Protein 3U9I (pdb70)

B-factor: mean 49.57, std 14.73, range [23.33, 104.77]

InterPro domains:
  IPR013341 Mandelate racemase, N-terminal domain [PF02746] (11-127)
  IPR013342 Mandelate racemase, C-terminal domain [PF13378] (147-367)
  IPR013342 Mandelate racemase, C-terminal domain [SM00922] (144-250)
  IPR029017 Enolase-like, N-terminal [G3DSA:3.30.390.10] (2-119)
  IPR029017 Enolase-like, N-terminal [SSF54826] (6-128)
  IPR034603 Dipeptide epimerase [cd03319] (9-337)
  IPR036849 Enolase-like, C-terminal domain superfamily [G3DSA:3.20.20.120] (120-370)
  IPR036849 Enolase-like, C-terminal domain superfamily [SSF51604] (117-367)

Foldseek 3Di:
DDQQAWADWDKDWDWFDFLPIFTKIWIWTAGNVGFIFIFIQGDDCVQVNQDSVLLVVLRVLLCVPRHGDGLVPLPVSLVPSVVRPSHDQLNSAGVSQRSLQRVFQVVLHALLVVLAQLDFKDFAEEEQAAVSQLVVLQVLVVLVHQEYEYEAAPVVRLVRVLNRVVSSCVNVVRGAYEYALPQHDFLVGVVVSVVVNCVSPDDHQEYENNHHLPPLVSLLVNVVVVRHFYEYESVDQFLVSLLVSLVSVSGQEYEDECSRHHDVRRVSSVVNCVVSNRAYEYEYDLDALRSLLSSRSNDSSNDRHPHYHRCNNVSTDDHQKDDAWDDRSRMIGQPPQRTRRNIDGD/DFDQQAWADWDKDWDFFAFLTFTKMKIWIAGPNGFIFIFIFRDDCVQPNDDNVLLVVLSVLLCVPRHRDGLVPLPVSLVVSVPRPSGALRNSAGVSLGSLQRVFQVVLAALLVVLAQQFFKDFAEEEDEDDALVSLLVVLLVLVVLVHQEYEYEAAAQDDVVSLVRSLSNVLSNCVSRVRGQYEYELPQGAALVRLVVSCVSCVVSVHQHQEYENNHHLVPLPSLLVNVVVVRHFYEYESNDQFLVSLLVSLVSVSGQEYEDECSRHHDVGSVSSVVSCVVSVRAYEYEYDQDALRSLLSRVSNCRSNDGHPHYHRCNNVGTPDHQKDAAWDDRSSMIGRVVRRTSRGIDGDDD

Nearest PDB structures (foldseek):
  3u9i-assembly1_A  TM=1.003E+00  e=1.019E-75  Roseiflexus sp. RS-1
  3u9i-assembly1_B  TM=9.938E-01  e=4.188E-67  Roseiflexus sp. RS-1
  3dfy-assembly1_F  TM=9.494E-01  e=1.778E-33  Thermotoga maritima MSB8
  2zad-assembly1_A  TM=9.289E-01  e=1.104E-33  Thermotoga maritima MSB8
  3dfy-assembly2_J  TM=9.490E-01  e=6.997E-33  Thermotoga maritima MSB8

CATH classification: 3.30.390.10 (+1 more: 3.20.20.120)

Solvent-accessible surface area: 25832 Å² total; per-residue (Å²): 147,49,66,4,20,2,159,21,6,58,19,41,94,11,64,1,53,52,156,175,59,9,136,5,1,28,0,4,0,32,0,64,65,42,25,99,0,22,0,2,0,2,14,76,73,92,64,91,45,11,50,46,110,104,0,48,60,2,0,77,46,0,106,99,43,0,48,58,12,21,0,54,37,15,11,84,0,3,95,35,0,64,84,30,112,57,38,7,20,1,0,43,5,0,0,8,5,0,0,2,0,0,6,0,90,95,10,196,6,8,1,6,0,12,3,0,0,20,41,35,48,20,97,2,2,4,21,7,144,88,97,72,2,25,172,30,0,107,54,4,61,87,112,54,5,76,10,0,15,0,74,10,87,88,110,186,69,4,104,89,13,20,44,17,1,26,24,0,67,77,46,7,97,137,18,83,12,0,0,6,0,68,42,40,25,72,5,78,48,0,26,114,2,7,88,40,0,54,102,73,67,11,115,5,27,0,0,2,0,0,4,48,116,135,50,42,123,4,0,84,115,3,10,58,48,172,110,4,49,0,0,0,8,23,4,5,31,30,8,72,28,0,24,67,0,22,142,71,42,0,3,31,2,0,5,5,35,4,6,34,21,0,1,12,38,4,39,12,10,0,4,12,0,68,27,53,54,26,69,5,0,0,0,15,23,43,2,1,25,0,8,0,0,2,1,0,0,0,0,0,0,14,13,67,24,147,8,10,14,0,5,28,22,43,84,27,67,79,64,36,3,66,48,3,6,44,53,125,27,2,44,0,38,0,85,119,6,139,16,0,0,20,0,31,52,201,248,119,42,60,3,33,1,156,25,0,65,26,49,88,17,63,1,50,79,206,94,9,144,3,0,27,0,20,1,51,2,57,66,43,37,127,0,24,0,2,0,0,11,81,70,96,43,80,44,18,43,34,115,85,0,54,56,0,0,80,41,0,90,90,32,0,63,58,12,22,0,54,42,15,9,100,0,1,97,30,0,64,88,34,136,38,30,18,19,0,0,42,4,0,0,8,4,0,2,3,1,0,6,1,97,90,10,136,4,4,1,4,0,11,4,0,0,22,39,30,55,21,83,2,1,2,26,5,99,68,39,54,52,86,41,2,21,151,34,0,111,51,9,73,90,111,43,7,80,8,1,13,0,61,5,31,81,74,84,72,105,64,62,3,94,74,7,20,39,0,0,25,19,0,65,79,39,4,99,133,21,83,12,0,0,10,0,62,30,1,10,66,18,90,39,0,47,41,0,8,64,30,0,33,127,95,58,5,112,6,30,0,2,1,0,0,0,43,118,130,46,44,98,3,0,21,151,8,9,75,56,176,107,8,52,4,0,0,8,25,6,2,40,23,7,72,23,0,23,69,0,24,144,78,65,0,4,22,1,0,2,2,17,5,4,26,4,0,0,8,40,0,39,12,4,0,2,12,0,69,26,56,51,24,74,3,0,0,1,15,12,34,3,1,28,0,8,1,0,0,2,0,0,0,1,1,0,14,15,65,24,120,4,7,12,0,5,24,26,43,83,27,62,80,62,28,4,63,48,17,6,40,51,116,33,2,43,0,26,1,76,143,5,109,11,0,0,22,1,34,52,123,96,186

Secondary structure (DSSP, 8-state):
--TTBEEEEEEEEEEEEB--EEEEEEEEEEETTS-EEEEEE---HHHHS--HHHHHHHHHHTHHHHTTSBGGGHHHHHHHGGGSTT--HHHHHHHHHHHHHHHHHHTT-BHHHHTT-S-SEEE--EEE--HHHHHHHHHHHTTT--EEEEE---HHHHHHHHHHHHHHHHHSTTSEEEEE--S---HHHHHHHHHTTTTTT---SEEE--S-TT-TTHHHHHHHT-SS-EEESTT--SHHHHHHHHHTT--SEEEE-HHHH-HHHHHHHHHHHHHHT-EEEE--SS--HHHHHHHHHHHHHH--EEEE---GGGSBS---EEES-EEETTEEE-TT--SBT-EEE-/---TTBEEEEEEEEEEE-B--EEEEEEEEEETTS-EEEEEE---HHHHS--HHHHHHHHHHHHHHHTTSBGGGHHHHHHHGGGSTT--HHHHHHHHHHHHHHHHHHHT-BHHHHTT-S-SEEE--EEE-S--HHHHHHHHHHHHHHT--EEEEE------SHHHHHHHHHHHHHHHH-TT-EEEEE--S---HHHHHHHHHHHHHTT---SEEE--S-TT-HHHHHHHHHS-SS-EEESTT--SHHHHHHHHHTT--SEEEE-HHHH-HHHHHHHHHHHHHHT-EEEE--SS--HHHHHHHHHHHHHH--EEEE---GGGTBS---EES--EEETTEEE-TT--SBT--EE---

Sequence (700 aa):
TAPTTIRALTVAPLDIPLHEVARNLLVAVELTDGTRGYGEAAPFPAFNGETQDMAHAAILAARSLVEGADVREWRRIALALPALPGMTGSARCAIETAILDALTRRARLPLWAFFGGAATSLETDVTITVTAAARAAQAIVARGVTTIKIKIGTIRTMEHDLARIVAIRDVAPTARLILDGNCGYTAPDALRLLDMLGVHGIVPALFEQPVAKDDEEGLRRLTATRRVPVAADESVASATDAARLARNAAVDVLNIKLMKCGIVEALDIAAIARTAGLHLMIGGMVESLLAMTVSACFAAGQGGFRFVDLDTPLFLAENPFDGGMTYHGGTIDLTLIEAGHGVTPRMTAPTTIRRALTVAPLDIPLHVARNLLVAVELTDGTRGYGEAAPFPAFNGETQDMAHAAILAARSLVEGADVREWRRIALALPALPGMTGSARCAIETAILDALTRRARLPLWAFFGGAATSLETDVTITTGSVTAAARAAQAIVARGVTTIKIKIGAGTTIRTMEHDLARIVAIRDVAPTARLILDGNCGYTAPDALRLLDMLGVHGIVPALFEQPVAKDDEEGLRRLTATRRVPVAADESVASATDAARLARNAAVDVLNIKLMKCGIVEALDIAAIARTAGLHLMIGGMVESLLAMTVSACFAAGQGGFRFVDLDTPLFLAENPFDGGMTYHGGTIDLTLIEAGHGVTPRSP

Organism: Roseiflexus sp. (strain RS-1) (NCBI:txid357808)

Radius of gyration: 27.0 Å; Cα contacts (8 Å, |Δi|>4): 1720; chains: 2; bounding box: 75×78×58 Å

Structure (mmCIF, N/CA/C/O backbone):
data_3U9I
#
_entry.id   3U9I
#
_cell.length_a   209.888
_cell.length_b   209.888
_cell.length_c   116.601
_cell.angle_alpha   90.00
_cell.angle_beta   90.00
_cell.angle_gamma   120.00
#
_symmetry.space_group_name_H-M   'H 3 2'
#
loop_
_entity.id
_entity.type
_entity.pdbx_description
1 polymer 'Mandelate racemase/muconate lactonizing enzyme, C-terminal domain protein'
2 non-polymer 'SULFATE ION'
3 water water
#
loop_
_atom_site.group_PDB
_atom_site.id
_atom_site.type_symbol
_atom_site.label_atom_id
_atom_site.label_alt_id
_atom_site.label_comp_id
_atom_site.label_asym_id
_atom_site.label_entity_id
_atom_site.label_seq_id
_atom_site.pdbx_PDB_ins_code
_atom_site.Cartn_x
_atom_site.Cartn_y
_atom_site.Cartn_z
_atom_site.occupancy
_atom_site.B_iso_or_equiv
_atom_site.auth_seq_id
_atom_site.auth_comp_id
_atom_site.auth_asym_id
_atom_site.auth_atom_id
_atom_site.pdbx_PDB_model_num
ATOM 1 N N . THR A 1 24 ? -9.699 1.956 11.016 1.00 60.79 4 THR A N 1
ATOM 2 C CA . THR A 1 24 ? -11.091 1.558 11.207 1.00 61.23 4 THR A CA 1
ATOM 3 C C . THR A 1 24 ? -11.258 0.739 12.491 1.00 56.02 4 THR A C 1
ATOM 4 O O . THR A 1 24 ? -10.786 -0.399 12.578 1.00 53.44 4 THR A O 1
ATOM 8 N N . ALA A 1 25 ? -11.927 1.320 13.483 1.00 50.90 5 ALA A N 1
ATOM 9 C CA . ALA A 1 25 ? -12.151 0.639 14.756 1.00 47.62 5 ALA A CA 1
ATOM 10 C C . ALA A 1 25 ? -12.816 -0.712 14.543 1.00 47.36 5 ALA A C 1
ATOM 11 O O . ALA A 1 25 ? -13.673 -0.851 13.672 1.00 47.24 5 ALA A O 1
ATOM 13 N N . PRO A 1 26 ? -12.431 -1.709 15.355 1.00 45.72 6 PRO A N 1
ATOM 14 C CA . PRO A 1 26 ? -12.917 -3.088 15.239 1.00 45.80 6 PRO A CA 1
ATOM 15 C C . PRO A 1 26 ? -14.429 -3.155 15.377 1.00 45.25 6 PRO A C 1
ATOM 16 O O . PRO A 1 26 ? -15.049 -4.120 14.936 1.00 44.74 6 PRO A O 1
ATOM 20 N N . THR A 1 27 ? -15.004 -2.131 15.997 1.00 43.52 7 THR A N 1
ATOM 21 C CA . THR A 1 27 ? -16.426 -2.102 16.307 1.00 42.47 7 THR A CA 1
ATOM 22 C C . THR A 1 27 ? -17.250 -1.535 15.162 1.00 42.47 7 THR A C 1
ATOM 23 O O . THR A 1 27 ? -18.475 -1.475 15.243 1.00 42.90 7 THR A O 1
ATOM 27 N N . THR A 1 28 ? -16.573 -1.109 14.100 1.00 45.89 8 THR A N 1
ATOM 28 C CA . THR A 1 28 ? -17.249 -0.561 12.929 1.00 44.42 8 THR A CA 1
ATOM 29 C C . THR A 1 28 ? -17.992 -1.647 12.162 1.00 42.25 8 THR A C 1
ATOM 30 O O . THR A 1 28 ? -17.496 -2.767 12.009 1.00 40.87 8 THR A O 1
ATOM 34 N N . ILE A 1 29 ? -19.189 -1.311 11.689 1.00 40.92 9 ILE A N 1
ATOM 35 C CA . ILE A 1 29 ? -19.972 -2.235 10.883 1.00 42.42 9 ILE A CA 1
ATOM 36 C C . ILE A 1 29 ? -19.475 -2.231 9.438 1.00 44.15 9 ILE A C 1
ATOM 37 O O . ILE A 1 29 ? -19.554 -1.217 8.742 1.00 44.79 9 ILE A O 1
ATOM 42 N N . ARG A 1 30 ? -18.953 -3.372 9.001 1.00 44.80 10 ARG A N 1
ATOM 43 C CA . ARG A 1 30 ? -18.445 -3.522 7.646 1.00 46.63 10 ARG A CA 1
ATOM 44 C C . ARG A 1 30 ? -19.578 -3.761 6.653 1.00 44.07 10 ARG A C 1
ATOM 45 O O . ARG A 1 30 ? -19.570 -3.204 5.564 1.00 44.12 10 ARG A O 1
ATOM 53 N N . ALA A 1 31 ? -20.558 -4.574 7.037 1.00 40.56 11 ALA A N 1
ATOM 54 C CA . ALA A 1 31 ? -21.579 -5.008 6.094 1.00 41.49 11 ALA A CA 1
ATOM 55 C C . ALA A 1 31 ? -22.934 -5.327 6.715 1.00 40.09 11 ALA A C 1
ATOM 56 O O . ALA A 1 31 ? -23.027 -6.154 7.620 1.00 40.29 11 ALA A O 1
ATOM 58 N N . LEU A 1 32 ? -23.982 -4.678 6.209 1.00 38.23 12 LEU A N 1
ATOM 59 C CA . LEU A 1 32 ? -25.354 -5.038 6.561 1.00 38.46 12 LEU A CA 1
ATOM 60 C C . LEU A 1 32 ? -25.941 -5.964 5.501 1.00 38.58 12 LEU A C 1
ATOM 61 O O . LEU A 1 32 ? -25.934 -5.642 4.321 1.00 45.95 12 LEU A O 1
ATOM 66 N N . THR A 1 33 ? -26.471 -7.100 5.934 1.00 36.54 13 THR A N 1
ATOM 67 C CA . THR A 1 33 ? -26.840 -8.192 5.040 1.00 35.69 13 THR A CA 1
ATOM 68 C C . THR A 1 33 ? -28.255 -8.698 5.318 1.00 39.95 13 THR A C 1
ATOM 69 O O . THR A 1 33 ? -28.733 -8.635 6.449 1.00 41.52 13 THR A O 1
ATOM 73 N N . VAL A 1 34 ? -28.931 -9.200 4.292 1.00 40.68 14 VAL A N 1
ATOM 74 C CA . VAL A 1 34 ? -30.223 -9.851 4.496 1.00 39.36 14 VAL A CA 1
ATOM 75 C C . VAL A 1 34 ? -30.446 -10.952 3.470 1.00 38.57 14 VAL A C 1
ATOM 76 O O . VAL A 1 34 ? -30.020 -10.837 2.327 1.00 42.25 14 VAL A O 1
ATOM 80 N N . ALA A 1 35 ? -31.099 -12.023 3.902 1.00 39.21 15 ALA A N 1
ATOM 81 C CA . ALA A 1 35 ? -31.346 -13.191 3.069 1.00 43.03 15 ALA A CA 1
ATOM 82 C C . ALA A 1 35 ? -32.730 -13.749 3.372 1.00 45.78 15 ALA A C 1
ATOM 83 O O . ALA A 1 35 ? -33.245 -13.567 4.471 1.00 44.74 15 ALA A O 1
ATOM 85 N N . PRO A 1 36 ? -33.351 -14.421 2.393 1.00 51.79 16 PRO A N 1
ATOM 86 C CA . PRO A 1 36 ? -34.643 -15.042 2.694 1.00 49.97 16 PRO A CA 1
ATOM 87 C C . PRO A 1 36 ? -34.535 -16.003 3.871 1.00 47.99 16 PRO A C 1
ATOM 88 O O . PRO A 1 36 ? -33.522 -16.684 4.029 1.00 47.70 16 PRO A O 1
ATOM 92 N N . LEU A 1 37 ? -35.575 -16.025 4.697 1.00 48.93 17 LEU A N 1
ATOM 93 C CA . LEU A 1 37 ? -35.677 -16.949 5.813 1.00 48.93 17 LEU A CA 1
ATOM 94 C C . LEU A 1 37 ? -37.054 -17.605 5.769 1.00 53.12 17 LEU A C 1
ATOM 95 O O . LEU A 1 37 ? -37.951 -17.257 6.539 1.00 51.38 17 LEU A O 1
ATOM 100 N N . ASP A 1 38 ? -37.220 -18.544 4.844 1.00 56.27 18 ASP A N 1
ATOM 101 C CA . ASP A 1 38 ? -38.509 -19.189 4.632 1.00 58.59 18 ASP A CA 1
ATOM 102 C C . ASP A 1 38 ? -38.606 -20.477 5.429 1.00 62.98 18 ASP A C 1
ATOM 103 O O . ASP A 1 38 ? -37.880 -21.432 5.161 1.00 65.31 18 ASP A O 1
ATOM 108 N N . ILE A 1 39 ? -39.503 -20.499 6.411 1.00 66.95 19 ILE A N 1
ATOM 109 C CA . ILE A 1 39 ? -39.641 -21.657 7.291 1.00 66.51 19 ILE A CA 1
ATOM 110 C C . ILE A 1 39 ? -41.030 -22.282 7.204 1.00 65.40 19 ILE A C 1
ATOM 111 O O . ILE A 1 39 ? -42.032 -21.643 7.524 1.00 65.93 19 ILE A O 1
ATOM 116 N N . PRO A 1 40 ? -41.080 -23.543 6.757 1.00 69.46 20 PRO A N 1
ATOM 117 C CA . PRO A 1 40 ? -42.303 -24.322 6.537 1.00 73.50 20 PRO A CA 1
ATOM 118 C C . PRO A 1 40 ? -43.093 -24.532 7.819 1.00 71.98 20 PRO A C 1
ATOM 119 O O . PRO A 1 40 ? -42.584 -25.144 8.754 1.00 71.28 20 PRO A O 1
ATOM 123 N N . LEU A 1 41 ? -44.325 -24.037 7.853 1.00 74.54 21 LEU A N 1
ATOM 124 C CA . LEU A 1 41 ? -45.184 -24.200 9.021 1.00 77.72 21 LEU A CA 1
ATOM 125 C C . LEU A 1 41 ? -45.620 -25.647 9.219 1.00 84.54 21 LEU A C 1
ATOM 126 O O . LEU A 1 41 ? -46.440 -26.161 8.457 1.00 88.98 21 LEU A O 1
ATOM 131 N N . HIS A 1 42 ? -45.074 -26.297 10.243 1.00 84.93 22 HIS A N 1
ATOM 132 C CA . HIS A 1 42 ? -45.486 -27.652 10.600 1.00 88.52 22 HIS A CA 1
ATOM 133 C C . HIS A 1 42 ? -46.998 -27.811 10.462 1.00 91.78 22 HIS A C 1
ATOM 134 O O . HIS A 1 42 ? -47.746 -27.571 11.411 1.00 90.05 22 HIS A O 1
ATOM 141 N N . GLU A 1 53 ? -48.898 -23.752 5.802 1.00 85.55 33 GLU A N 1
ATOM 142 C CA . GLU A 1 53 ? -48.453 -22.488 5.228 1.00 86.05 33 GLU A CA 1
ATOM 143 C C . GLU A 1 53 ? -46.934 -22.390 5.295 1.00 81.68 33 GLU A C 1
ATOM 144 O O . GLU A 1 53 ? -46.248 -23.389 5.523 1.00 77.23 33 GLU A O 1
ATOM 150 N N . VAL A 1 54 ? -46.413 -21.183 5.097 1.00 78.45 34 VAL A N 1
ATOM 151 C CA . VAL A 1 54 ? -44.979 -20.936 5.217 1.00 72.29 34 VAL A CA 1
ATOM 152 C C . VAL A 1 54 ? -44.716 -19.536 5.762 1.00 68.25 34 VAL A C 1
ATOM 153 O O . VAL A 1 54 ? -45.424 -18.590 5.420 1.00 68.62 34 VAL A O 1
ATOM 157 N N . ALA A 1 55 ? -43.703 -19.410 6.615 1.00 64.58 35 ALA A N 1
ATOM 158 C CA . ALA A 1 55 ? -43.307 -18.111 7.151 1.00 58.55 35 ALA A CA 1
ATOM 159 C C . ALA A 1 55 ? -42.239 -17.478 6.279 1.00 58.44 35 ALA A C 1
ATOM 160 O O . ALA A 1 55 ? -41.124 -17.989 6.186 1.00 59.31 35 ALA A O 1
ATOM 162 N N . ARG A 1 56 ? -42.576 -16.361 5.645 1.00 56.12 36 ARG A N 1
ATOM 163 C CA . ARG A 1 56 ? -41.631 -15.680 4.770 1.00 55.84 36 ARG A CA 1
ATOM 164 C C . ARG A 1 56 ? -40.856 -14.661 5.578 1.00 48.78 36 ARG A C 1
ATOM 165 O O . ARG A 1 56 ? -41.234 -13.494 5.621 1.00 44.59 36 ARG A O 1
ATOM 173 N N . ASN A 1 57 ? -39.778 -15.096 6.222 1.00 49.99 37 ASN A N 1
ATOM 174 C CA . ASN A 1 57 ? -38.993 -14.202 7.066 1.00 48.74 37 ASN A CA 1
ATOM 175 C C . ASN A 1 57 ? -37.662 -13.805 6.438 1.00 46.64 37 ASN A C 1
ATOM 176 O O . ASN A 1 57 ? -37.333 -14.240 5.342 1.00 47.49 37 ASN A O 1
ATOM 181 N N . LEU A 1 58 ? -36.906 -12.972 7.142 1.00 46.70 38 LEU A N 1
ATOM 182 C CA . LEU A 1 58 ? -35.632 -12.481 6.638 1.00 44.02 38 LEU A CA 1
ATOM 183 C C . LEU A 1 58 ? -34.560 -12.663 7.693 1.00 41.48 38 LEU A C 1
ATOM 184 O O . LEU A 1 58 ? -34.761 -12.303 8.845 1.00 45.66 38 LEU A O 1
ATOM 189 N N . LEU A 1 59 ? -33.422 -13.220 7.303 1.00 39.88 39 LEU A N 1
ATOM 190 C CA . LEU A 1 59 ? -32.288 -13.305 8.207 1.00 39.03 39 LEU A CA 1
ATOM 191 C C . LEU A 1 59 ? -31.356 -12.135 7.949 1.00 37.17 39 LEU A C 1
ATOM 192 O O . LEU A 1 59 ? -30.666 -12.101 6.938 1.00 39.66 39 LEU A O 1
ATOM 197 N N . VAL A 1 60 ? -31.350 -11.171 8.863 1.00 36.19 40 VAL A N 1
ATOM 198 C CA . VAL A 1 60 ? -30.445 -10.029 8.789 1.00 35.57 40 VAL A CA 1
ATOM 199 C C . VAL A 1 60 ? -29.130 -10.357 9.485 1.00 36.88 40 VAL A C 1
ATOM 200 O O . VAL A 1 60 ? -29.099 -11.168 10.405 1.00 40.45 40 VAL A O 1
ATOM 204 N N . ALA A 1 61 ? -28.044 -9.733 9.043 1.00 34.40 41 ALA A N 1
ATOM 205 C CA . ALA A 1 61 ? -26.738 -9.984 9.633 1.00 35.70 41 ALA A CA 1
ATOM 206 C C . ALA A 1 61 ? -25.848 -8.767 9.505 1.00 37.76 41 ALA A C 1
ATOM 207 O O . ALA A 1 61 ? -25.745 -8.188 8.431 1.00 39.94 41 ALA A O 1
ATOM 209 N N . VAL A 1 62 ? -25.213 -8.372 10.603 1.00 36.06 42 VAL A N 1
ATOM 210 C CA . VAL A 1 62 ? -24.200 -7.335 10.539 1.00 39.35 42 VAL A CA 1
ATOM 211 C C . VAL A 1 62 ? -22.860 -8.015 10.717 1.00 44.16 42 VAL A C 1
ATOM 212 O O . VAL A 1 62 ? -22.753 -9.002 11.448 1.00 44.53 42 VAL A O 1
ATOM 216 N N . GLU A 1 63 ? -21.849 -7.507 10.020 1.00 43.57 43 GLU A N 1
ATOM 217 C CA . GLU A 1 63 ? -20.488 -7.978 10.208 1.00 43.48 43 GLU A CA 1
ATOM 218 C C . GLU A 1 63 ? -19.606 -6.796 10.561 1.00 43.26 43 GLU A C 1
ATOM 219 O O . GLU A 1 63 ? -19.626 -5.775 9.887 1.00 43.86 43 GLU A O 1
ATOM 225 N N . LEU A 1 64 ? -18.848 -6.931 11.639 1.00 46.71 44 LEU A N 1
ATOM 226 C CA . LEU A 1 64 ? -17.976 -5.865 12.099 1.00 43.86 44 LEU A CA 1
ATOM 227 C C . LEU A 1 64 ? -16.618 -6.012 11.440 1.00 46.30 44 LEU A C 1
ATOM 228 O O . LEU A 1 64 ? -16.241 -7.106 11.017 1.00 47.66 44 LEU A O 1
ATOM 233 N N . THR A 1 65 ? -15.885 -4.908 11.361 1.00 44.70 45 THR A N 1
ATOM 234 C CA . THR A 1 65 ? -14.509 -4.930 10.883 1.00 43.08 45 THR A CA 1
ATOM 235 C C . THR A 1 65 ? -13.711 -6.093 11.487 1.00 45.50 45 THR A C 1
ATOM 236 O O . THR A 1 65 ? -13.054 -6.851 10.774 1.00 46.62 45 THR A O 1
ATOM 240 N N . ASP A 1 66 ? -13.779 -6.240 12.805 1.00 45.39 46 ASP A N 1
ATOM 241 C CA . ASP A 1 66 ? -12.972 -7.247 13.486 1.00 46.61 46 ASP A CA 1
ATOM 242 C C . ASP A 1 66 ? -13.415 -8.694 13.229 1.00 45.21 46 ASP A C 1
ATOM 243 O O . ASP A 1 66 ? -12.802 -9.636 13.735 1.00 43.88 46 ASP A O 1
ATOM 248 N N . GLY A 1 67 ? -14.472 -8.867 12.441 1.00 42.56 47 GLY A N 1
ATOM 249 C CA . GLY A 1 67 ? -14.922 -10.195 12.065 1.00 42.02 47 GLY A CA 1
ATOM 250 C C . GLY A 1 67 ? -16.195 -10.644 12.750 1.00 43.89 47 GLY A C 1
ATOM 251 O O . GLY A 1 67 ? -16.835 -11.600 12.323 1.00 45.26 47 GLY A O 1
ATOM 252 N N . THR A 1 68 ? -16.564 -9.950 13.819 1.00 44.22 48 THR A N 1
ATOM 253 C CA . THR A 1 68 ? -17.745 -10.309 14.599 1.00 43.85 48 THR A CA 1
ATOM 254 C C . THR A 1 68 ? -19.018 -10.245 13.768 1.00 42.71 48 THR A C 1
ATOM 255 O O . THR A 1 68 ? -19.265 -9.266 13.073 1.00 42.06 48 THR A O 1
ATOM 259 N N . ARG A 1 69 ? -19.834 -11.287 13.860 1.00 43.22 49 ARG A N 1
ATOM 260 C CA . ARG A 1 69 ? -21.113 -11.319 13.168 1.00 42.29 49 ARG A CA 1
ATOM 261 C C . ARG A 1 69 ? -22.273 -11.367 14.155 1.00 43.52 49 ARG A C 1
ATOM 262 O O . ARG A 1 69 ? -22.242 -12.127 15.122 1.00 44.85 49 ARG A O 1
ATOM 270 N N . GLY A 1 70 ? -23.294 -10.552 13.905 1.00 41.99 50 GLY A N 1
ATOM 271 C CA . GLY A 1 70 ? -24.514 -10.580 14.693 1.00 40.63 50 GLY A CA 1
ATOM 272 C C . GLY A 1 70 ? -25.724 -10.838 13.812 1.00 40.61 50 GLY A C 1
ATOM 273 O O . GLY A 1 70 ? -25.730 -10.478 12.643 1.00 40.01 50 GLY A O 1
ATOM 274 N N . TYR A 1 71 ? -26.760 -11.452 14.368 1.00 42.36 51 TYR A N 1
ATOM 275 C CA . TYR A 1 71 ? -27.924 -11.792 13.566 1.00 39.58 51 TYR A CA 1
ATOM 276 C C . TYR A 1 71 ? -29.223 -11.224 14.111 1.00 40.33 51 TYR A C 1
ATOM 277 O O . TYR A 1 71 ? -29.379 -11.033 15.314 1.00 41.02 51 TYR A O 1
ATOM 286 N N . GLY A 1 72 ? -30.151 -10.954 13.199 1.00 40.70 52 GLY A N 1
ATOM 287 C CA . GLY A 1 72 ? -31.476 -10.476 13.542 1.00 41.12 52 GLY A CA 1
ATOM 288 C C . GLY A 1 72 ? -32.481 -11.114 12.607 1.00 40.97 52 GLY A C 1
ATOM 289 O O . GLY A 1 72 ? -32.109 -11.582 11.537 1.00 39.45 52 GLY A O 1
ATOM 290 N N . GLU A 1 73 ? -33.747 -11.148 13.007 1.00 42.89 53 GLU A N 1
ATOM 291 C CA . GLU A 1 73 ? -34.782 -11.736 12.166 1.00 39.11 53 GLU A CA 1
ATOM 292 C C . GLU A 1 73 ? -35.968 -10.801 11.986 1.00 40.70 53 GLU A C 1
ATOM 293 O O . GLU A 1 73 ? -36.491 -10.254 12.954 1.00 44.18 53 GLU A O 1
ATOM 299 N N . ALA A 1 74 ? -36.374 -10.604 10.737 1.00 42.24 54 ALA A N 1
ATOM 300 C CA . ALA A 1 74 ? -37.582 -9.849 10.428 1.00 44.04 54 ALA A CA 1
ATOM 301 C C . ALA A 1 74 ? -38.688 -10.823 10.053 1.00 43.78 54 ALA A C 1
ATOM 302 O O . ALA A 1 74 ? -38.558 -11.587 9.101 1.00 43.95 54 ALA A O 1
ATOM 304 N N . ALA A 1 75 ? -39.768 -10.811 10.820 1.00 43.29 55 ALA A N 1
ATOM 305 C CA . ALA A 1 75 ? -40.895 -11.683 10.545 1.00 45.77 55 ALA A CA 1
ATOM 306 C C . ALA A 1 75 ? -42.145 -10.839 10.331 1.00 48.25 55 ALA A C 1
ATOM 307 O O . ALA A 1 75 ? -42.978 -10.724 11.229 1.00 47.58 55 ALA A O 1
ATOM 309 N N . PRO A 1 76 ? -42.281 -10.246 9.130 1.00 51.84 56 PRO A N 1
ATOM 310 C CA . PRO A 1 76 ? -43.407 -9.358 8.835 1.00 48.80 56 PRO A CA 1
ATOM 311 C C . PRO A 1 76 ? -44.673 -10.171 8.612 1.00 52.04 56 PRO A C 1
ATOM 312 O O . PRO A 1 76 ? -44.628 -11.260 8.031 1.00 48.27 56 PRO A O 1
ATOM 316 N N . PHE A 1 77 ? -45.795 -9.634 9.071 1.00 54.72 57 PHE A N 1
ATOM 317 C CA . PHE A 1 77 ? -47.070 -10.327 8.992 1.00 57.76 57 PHE A CA 1
ATOM 318 C C . PHE A 1 77 ? -48.039 -9.452 8.203 1.00 57.63 57 PHE A C 1
ATOM 319 O O . PHE A 1 77 ? -48.547 -8.459 8.726 1.00 58.48 57 PHE A O 1
ATOM 327 N N . PRO A 1 78 ? -48.280 -9.806 6.930 1.00 55.91 58 PRO A N 1
ATOM 328 C CA . PRO A 1 78 ? -49.101 -8.967 6.051 1.00 58.37 58 PRO A CA 1
ATOM 329 C C . PRO A 1 78 ? -50.541 -8.949 6.526 1.00 59.86 58 PRO A C 1
ATOM 330 O O . PRO A 1 78 ? -51.202 -7.911 6.473 1.00 61.91 58 PRO A O 1
ATOM 334 N N . ALA A 1 79 ? -51.018 -10.096 6.995 1.00 57.85 59 ALA A N 1
ATOM 335 C CA . ALA A 1 79 ? -52.377 -10.192 7.507 1.00 61.74 59 ALA A CA 1
ATOM 336 C C . ALA A 1 79 ? -52.621 -9.239 8.679 1.00 63.42 59 ALA A C 1
ATOM 337 O O . ALA A 1 79 ? -53.768 -8.960 9.023 1.00 65.35 59 ALA A O 1
ATOM 339 N N . PHE A 1 80 ? -51.544 -8.740 9.285 1.00 61.71 60 PHE A N 1
ATOM 340 C CA . PHE A 1 80 ? -51.660 -7.869 10.453 1.00 62.44 60 PHE A CA 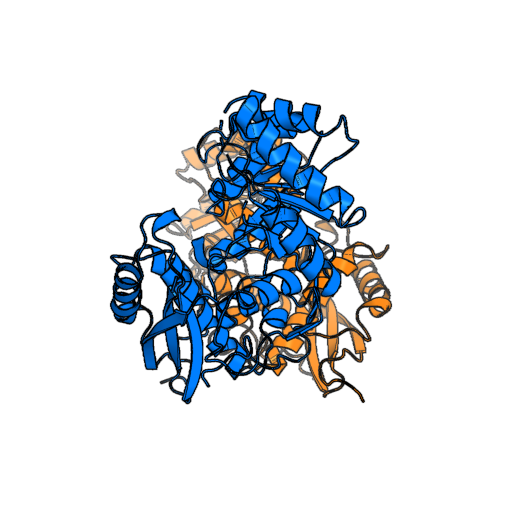1
ATOM 341 C C . PHE A 1 80 ? -51.635 -6.373 10.120 1.00 63.83 60 PHE A C 1
ATOM 342 O O . PHE A 1 80 ? -52.574 -5.641 10.444 1.00 62.86 60 PHE A O 1
ATOM 350 N N . ASN A 1 81 ? -50.557 -5.921 9.487 1.00 61.35 61 ASN A N 1
ATOM 351 C CA . ASN A 1 81 ? -50.408 -4.506 9.157 1.00 61.82 61 ASN A CA 1
ATOM 352 C C . ASN A 1 81 ? -50.084 -4.266 7.687 1.00 60.51 61 ASN A C 1
ATOM 353 O O . ASN A 1 81 ? -49.688 -3.167 7.299 1.00 58.85 61 ASN A O 1
ATOM 358 N N . GLY A 1 82 ? -50.251 -5.303 6.874 1.00 56.48 62 GLY A N 1
ATOM 359 C CA . GLY A 1 82 ? -50.013 -5.190 5.451 1.00 54.91 62 GLY A CA 1
ATOM 360 C C . GLY A 1 82 ? -48.551 -4.986 5.122 1.00 53.39 62 GLY A C 1
ATOM 361 O O . GLY A 1 82 ? -48.211 -4.474 4.058 1.00 58.07 62 GLY A O 1
ATOM 362 N N . GLU A 1 83 ? -47.681 -5.374 6.044 1.00 53.45 63 GLU A N 1
ATOM 363 C CA . GLU A 1 83 ? -46.249 -5.345 5.790 1.00 48.60 63 GLU A CA 1
ATOM 364 C C . GLU A 1 83 ? -45.835 -6.696 5.212 1.00 47.96 63 GLU A C 1
ATOM 365 O O . GLU A 1 83 ? -46.404 -7.727 5.561 1.00 46.81 63 GLU A O 1
ATOM 371 N N . THR A 1 84 ? -44.858 -6.690 4.313 1.00 46.66 64 THR A N 1
ATOM 372 C CA . THR A 1 84 ? -44.532 -7.893 3.555 1.00 46.45 64 THR A CA 1
ATOM 373 C C . THR A 1 84 ? -43.047 -8.240 3.575 1.00 42.90 64 THR A C 1
ATOM 374 O O . THR A 1 84 ? -42.200 -7.372 3.770 1.00 40.68 64 THR A O 1
ATOM 378 N N . GLN A 1 85 ? -42.745 -9.516 3.352 1.00 41.77 65 GLN A N 1
ATOM 379 C CA . GLN A 1 85 ? -41.363 -9.975 3.294 1.00 40.10 65 GLN A CA 1
ATOM 380 C C . GLN A 1 85 ? -40.510 -9.062 2.424 1.00 44.80 65 GLN A C 1
ATOM 381 O O . GLN A 1 85 ? -39.409 -8.674 2.812 1.00 44.42 65 GLN A O 1
ATOM 387 N N . ASP A 1 86 ? -41.031 -8.716 1.249 1.00 45.33 66 ASP A N 1
ATOM 388 C CA . ASP A 1 86 ? -40.287 -7.935 0.269 1.00 40.75 66 ASP A CA 1
ATOM 389 C C . ASP A 1 86 ? -40.178 -6.472 0.677 1.00 41.25 66 ASP A C 1
ATOM 390 O O . ASP A 1 86 ? -39.149 -5.826 0.476 1.00 39.92 66 ASP A O 1
ATOM 395 N N . MET A 1 87 ? -41.258 -5.957 1.243 1.00 40.86 67 MET A N 1
ATOM 396 C CA . MET A 1 87 ? -41.321 -4.583 1.699 1.00 36.97 67 MET A CA 1
ATOM 397 C C . MET A 1 87 ? -40.223 -4.334 2.733 1.00 42.22 67 MET A C 1
ATOM 398 O O . MET A 1 87 ? -39.584 -3.276 2.736 1.00 43.12 67 MET A O 1
ATOM 403 N N . ALA A 1 88 ? -39.998 -5.323 3.599 1.00 39.89 68 ALA A N 1
ATOM 404 C CA . ALA A 1 88 ? -39.023 -5.200 4.679 1.00 40.13 68 ALA A CA 1
ATOM 405 C C . ALA A 1 88 ? -37.615 -5.503 4.197 1.00 41.87 68 ALA A C 1
ATOM 406 O O . ALA A 1 88 ? -36.636 -5.032 4.781 1.00 41.57 68 ALA A O 1
ATOM 408 N N . HIS A 1 89 ? -37.518 -6.299 3.137 1.00 41.66 69 HIS A N 1
ATOM 409 C CA . HIS A 1 89 ? -36.231 -6.614 2.529 1.00 39.74 69 HIS A CA 1
ATOM 410 C C . HIS A 1 89 ? -35.629 -5.326 1.980 1.00 40.22 69 HIS A C 1
ATOM 411 O O . HIS A 1 89 ? -34.436 -5.063 2.120 1.00 39.63 69 HIS A O 1
ATOM 418 N N . ALA A 1 90 ? -36.475 -4.514 1.362 1.00 40.63 70 ALA A N 1
ATOM 419 C CA . ALA A 1 90 ? -36.038 -3.249 0.799 1.00 39.30 70 ALA A CA 1
ATOM 420 C C . ALA A 1 90 ? -35.609 -2.294 1.904 1.00 37.97 70 ALA A C 1
ATOM 421 O O . ALA A 1 90 ? -34.597 -1.607 1.781 1.00 36.77 70 ALA A O 1
ATOM 423 N N . ALA A 1 91 ? -36.388 -2.258 2.981 1.00 39.23 71 ALA A N 1
ATOM 424 C CA . ALA A 1 91 ? -36.088 -1.409 4.135 1.00 37.59 71 ALA A CA 1
ATOM 425 C C . ALA A 1 91 ? -34.684 -1.660 4.672 1.00 35.79 71 ALA A C 1
ATOM 426 O O . ALA A 1 91 ? -33.931 -0.727 4.943 1.00 34.47 71 ALA A O 1
ATOM 428 N N . ILE A 1 92 ? -34.341 -2.932 4.826 1.00 35.37 72 ILE A N 1
ATOM 429 C CA . ILE A 1 92 ? -33.044 -3.315 5.359 1.00 35.89 72 ILE A CA 1
ATOM 430 C C . ILE A 1 92 ? -31.904 -2.873 4.443 1.00 39.03 72 ILE A C 1
ATOM 431 O O . ILE A 1 92 ? -30.940 -2.249 4.896 1.00 38.56 72 ILE A O 1
ATOM 436 N N . LEU A 1 93 ? -32.017 -3.194 3.156 1.00 39.70 73 LEU A N 1
ATOM 437 C CA . LEU A 1 93 ? -31.011 -2.789 2.174 1.00 37.88 73 LEU A CA 1
ATOM 438 C C . LEU A 1 93 ? -30.906 -1.267 2.083 1.00 37.53 73 LEU A C 1
ATOM 439 O O . LEU A 1 93 ? -29.809 -0.713 2.024 1.00 39.29 73 LEU A O 1
ATOM 444 N N . ALA A 1 94 ? -32.051 -0.595 2.079 1.00 35.24 74 ALA A N 1
ATOM 445 C CA . ALA A 1 94 ? -32.080 0.861 2.088 1.00 37.79 74 ALA A CA 1
ATOM 446 C C . ALA A 1 94 ? -31.371 1.427 3.326 1.00 43.91 74 ALA A C 1
ATOM 447 O O . ALA A 1 94 ? -30.886 2.567 3.314 1.00 44.35 74 ALA A O 1
ATOM 449 N N . ALA A 1 95 ? -31.318 0.631 4.394 1.00 38.70 75 ALA A N 1
ATOM 450 C CA . ALA A 1 95 ? -30.708 1.071 5.640 1.00 40.01 75 ALA A CA 1
ATOM 451 C C . ALA A 1 95 ? -29.184 0.944 5.625 1.00 43.88 75 ALA A C 1
ATOM 452 O O . ALA A 1 95 ? -28.513 1.404 6.547 1.00 44.33 75 ALA A O 1
ATOM 454 N N . ARG A 1 96 ? -28.642 0.312 4.586 1.00 41.24 76 ARG A N 1
ATOM 455 C CA . ARG A 1 96 ? -27.198 0.135 4.470 1.00 40.12 76 ARG A CA 1
ATOM 456 C C . ARG A 1 96 ? -26.467 1.467 4.543 1.00 40.07 76 ARG A C 1
ATOM 457 O O . ARG A 1 96 ? -25.366 1.553 5.076 1.00 42.57 76 ARG A O 1
ATOM 465 N N . SER A 1 97 ? -27.093 2.508 4.016 1.00 41.92 77 SER A N 1
ATOM 466 C CA . SER A 1 97 ? -26.479 3.827 3.977 1.00 44.70 77 SER A CA 1
ATOM 467 C C . SER A 1 97 ? -26.140 4.301 5.386 1.00 44.09 77 SER A C 1
ATOM 468 O O . SER A 1 97 ? -25.054 4.825 5.633 1.00 43.25 77 SER A O 1
ATOM 471 N N . LEU A 1 98 ? -27.079 4.101 6.307 1.00 47.93 78 LEU A N 1
ATOM 472 C CA . LEU A 1 98 ? -26.923 4.543 7.690 1.00 45.05 78 LEU A CA 1
ATOM 473 C C . LEU A 1 98 ? -26.117 3.553 8.531 1.00 42.21 78 LEU A C 1
ATOM 474 O O . LEU A 1 98 ? -25.187 3.942 9.236 1.00 44.37 78 LEU A O 1
ATOM 479 N N . VAL A 1 99 ? -26.480 2.276 8.443 1.00 37.78 79 VAL A N 1
ATOM 480 C CA . VAL A 1 99 ? -25.908 1.236 9.290 1.00 34.92 79 VAL A CA 1
ATOM 481 C C . VAL A 1 99 ? -24.464 0.894 8.945 1.00 39.49 79 VAL A C 1
ATOM 482 O O . VAL A 1 99 ? -23.610 0.844 9.825 1.00 39.48 79 VAL A O 1
ATOM 486 N N . GLU A 1 100 ? -24.191 0.642 7.670 1.00 44.90 80 GLU A N 1
ATOM 487 C CA . GLU A 1 100 ? -22.829 0.339 7.239 1.00 41.82 80 GLU A CA 1
ATOM 488 C C . GLU A 1 100 ? -21.915 1.526 7.490 1.00 41.43 80 GLU A C 1
ATOM 489 O O . GLU A 1 100 ? -22.197 2.637 7.045 1.00 44.57 80 GLU A O 1
ATOM 495 N N . GLY A 1 101 ? -20.826 1.295 8.212 1.00 38.82 81 GLY A N 1
ATOM 496 C CA . GLY A 1 101 ? -19.897 2.367 8.529 1.00 45.98 81 GLY A CA 1
ATOM 497 C C . GLY A 1 101 ? -20.123 3.014 9.889 1.00 46.13 81 GLY A C 1
ATOM 498 O O . GLY A 1 101 ? -19.345 3.863 10.319 1.00 45.07 81 GLY A O 1
ATOM 499 N N . ALA A 1 102 ? -21.196 2.617 10.565 1.00 44.91 82 ALA A N 1
ATOM 500 C CA . ALA A 1 102 ? -21.468 3.082 11.919 1.00 39.81 82 ALA A CA 1
ATOM 501 C C . ALA A 1 102 ? -20.798 2.148 12.922 1.00 40.47 82 ALA A C 1
ATOM 502 O O . ALA A 1 102 ? -20.346 1.060 12.564 1.00 40.57 82 ALA A O 1
ATOM 504 N N . ASP A 1 103 ? -20.732 2.577 14.177 1.00 40.64 83 ASP A N 1
ATOM 505 C CA . ASP A 1 103 ? -20.101 1.783 15.223 1.00 38.23 83 ASP A CA 1
ATOM 506 C C . ASP A 1 103 ? -21.180 1.044 15.984 1.00 38.25 83 ASP A C 1
ATOM 507 O O . ASP A 1 103 ? -22.201 1.629 16.337 1.00 40.66 83 ASP A O 1
ATOM 512 N N . VAL A 1 104 ? -20.969 -0.242 16.231 1.00 34.52 84 VAL A N 1
ATOM 513 C CA . VAL A 1 104 ? -21.976 -1.028 16.924 1.00 34.87 84 VAL A CA 1
ATOM 514 C C . VAL A 1 104 ? -22.122 -0.546 18.378 1.00 38.35 84 VAL A C 1
ATOM 515 O O . VAL A 1 104 ? -23.127 -0.811 19.038 1.00 37.13 84 VAL A O 1
ATOM 519 N N . ARG A 1 105 ? -21.117 0.185 18.855 1.00 38.69 85 ARG A N 1
ATOM 520 C CA . ARG A 1 105 ? -21.132 0.756 20.198 1.00 37.13 85 ARG A CA 1
ATOM 521 C C . ARG A 1 105 ? -22.212 1.820 20.331 1.00 39.35 85 ARG A C 1
ATOM 522 O O . ARG A 1 105 ? -22.532 2.266 21.439 1.00 37.05 85 ARG A O 1
ATOM 530 N N . GLU A 1 106 ? -22.775 2.227 19.201 1.00 38.40 86 GLU A N 1
ATOM 531 C CA . GLU A 1 106 ? -23.777 3.282 19.205 1.00 39.04 86 GLU A CA 1
ATOM 532 C C . GLU A 1 106 ? -25.141 2.741 18.790 1.00 36.60 86 GLU A C 1
ATOM 533 O O . GLU A 1 106 ? -25.888 3.389 18.054 1.00 37.08 86 GLU A O 1
ATOM 539 N N . TRP A 1 107 ? -25.453 1.549 19.290 1.00 33.58 87 TRP A N 1
ATOM 540 C CA . TRP A 1 107 ? -26.707 0.875 18.983 1.00 35.63 87 TRP A CA 1
ATOM 541 C C . TRP A 1 107 ? -27.923 1.785 19.159 1.00 36.20 87 TRP A C 1
ATOM 542 O O . TRP A 1 107 ? -28.859 1.730 18.363 1.00 37.35 87 TRP A O 1
ATOM 553 N N . ARG A 1 108 ? -27.909 2.632 20.183 1.00 34.64 88 ARG A N 1
ATOM 554 C CA . ARG A 1 108 ? -29.078 3.458 20.464 1.00 34.37 88 ARG A CA 1
ATOM 555 C C . ARG A 1 108 ? -29.317 4.568 19.445 1.00 36.19 88 ARG A C 1
ATOM 556 O O . ARG A 1 108 ? -30.462 4.821 19.080 1.00 36.68 88 ARG A O 1
ATOM 564 N N . ARG A 1 109 ? -28.263 5.237 18.984 1.00 34.11 89 ARG A N 1
ATOM 565 C CA . ARG A 1 109 ? -28.477 6.323 18.027 1.00 39.17 89 ARG A CA 1
ATOM 566 C C . ARG A 1 109 ? -28.840 5.795 16.639 1.00 40.04 89 ARG A C 1
ATOM 567 O O . ARG A 1 109 ? -29.725 6.333 15.969 1.00 38.05 89 ARG A O 1
ATOM 575 N N . ILE A 1 110 ? -28.160 4.738 16.214 1.00 37.77 90 ILE A N 1
ATOM 576 C CA . ILE A 1 110 ? -28.578 4.019 15.026 1.00 35.81 90 ILE A CA 1
ATOM 577 C C . ILE A 1 110 ? -30.069 3.708 15.140 1.00 38.74 90 ILE A C 1
ATOM 578 O O . ILE A 1 110 ? -30.862 4.072 14.271 1.00 39.31 90 ILE A O 1
ATOM 583 N N . ALA A 1 111 ? -30.441 3.047 16.234 1.00 37.15 91 ALA A N 1
ATOM 584 C CA . ALA A 1 111 ? -31.804 2.566 16.425 1.00 36.39 91 ALA A CA 1
ATOM 585 C C . ALA A 1 111 ? -32.846 3.680 16.395 1.00 37.79 91 ALA A C 1
ATOM 586 O O . ALA A 1 111 ? -33.938 3.506 15.851 1.00 39.61 91 ALA A O 1
ATOM 588 N N . LEU A 1 112 ? -32.512 4.819 16.988 1.00 38.31 92 LEU A N 1
ATOM 589 C CA . LEU A 1 112 ? -33.444 5.937 17.049 1.00 39.81 92 LEU A CA 1
ATOM 590 C C . LEU A 1 112 ? -33.601 6.579 15.681 1.00 43.76 92 LEU A C 1
ATOM 591 O O . LEU A 1 112 ? -34.528 7.363 15.461 1.00 47.76 92 LEU A O 1
ATOM 596 N N . ALA A 1 113 ? -32.725 6.210 14.760 1.00 41.18 93 ALA A N 1
ATOM 597 C CA . ALA A 1 113 ? -32.622 6.854 13.466 1.00 39.31 93 ALA A CA 1
ATOM 598 C C . ALA A 1 113 ? -33.274 6.111 12.330 1.00 41.90 93 ALA A C 1
ATOM 599 O O . ALA A 1 113 ? -33.538 6.674 11.304 1.00 42.24 93 ALA A O 1
ATOM 601 N N . LEU A 1 114 ? -33.517 4.837 12.513 1.00 38.61 94 LEU A N 1
ATOM 602 C CA . LEU A 1 114 ? -34.102 4.024 11.492 1.00 37.03 94 LEU A CA 1
ATOM 603 C C . LEU A 1 114 ? -35.456 4.519 11.088 1.00 40.08 94 LEU A C 1
ATOM 604 O O . LEU A 1 114 ? -35.717 4.771 9.950 1.00 38.61 94 LEU A O 1
ATOM 609 N N . PRO A 1 115 ? -36.348 4.652 12.029 1.00 42.36 95 PRO A N 1
ATOM 610 C CA . PRO A 1 115 ? -37.649 5.186 11.726 1.00 42.25 95 PRO A CA 1
ATOM 611 C C . PRO A 1 115 ? -37.730 6.109 10.542 1.00 38.10 95 PRO A C 1
ATOM 612 O O . PRO A 1 115 ? -38.660 5.999 9.809 1.00 43.17 95 PRO A O 1
ATOM 616 N N . ALA A 1 116 ? -36.792 6.996 10.326 1.00 38.02 96 ALA A N 1
ATOM 617 C CA . ALA A 1 116 ? -36.939 7.936 9.233 1.00 40.57 96 ALA A CA 1
ATOM 618 C C . ALA A 1 116 ? -36.431 7.412 7.922 1.00 42.14 96 ALA A C 1
ATOM 619 O O . ALA A 1 116 ? -36.938 7.750 6.885 1.00 44.36 96 ALA A O 1
ATOM 621 N N . LEU A 1 117 ? -35.421 6.576 7.951 1.00 39.86 97 LEU A N 1
ATOM 622 C CA . LEU A 1 117 ? -34.961 6.036 6.721 1.00 39.15 97 LEU A CA 1
ATOM 623 C C . LEU A 1 117 ? -36.155 5.830 5.850 1.00 41.64 97 LEU A C 1
ATOM 624 O O . LEU A 1 117 ? -37.235 5.544 6.310 1.00 39.17 97 LEU A O 1
ATOM 629 N N . PRO A 1 118 ? -35.938 5.972 4.546 1.00 44.19 98 PRO A N 1
ATOM 630 C CA . PRO A 1 118 ? -37.015 5.864 3.557 1.00 42.78 98 PRO A CA 1
ATOM 631 C C . PRO A 1 118 ? -37.462 4.427 3.296 1.00 39.25 98 PRO A C 1
ATOM 632 O O . PRO A 1 118 ? -36.714 3.631 2.728 1.00 39.19 98 PRO A O 1
ATOM 636 N N . GLY A 1 119 ? -38.685 4.116 3.709 1.00 36.69 99 GLY A N 1
ATOM 637 C CA . GLY A 1 119 ? -39.298 2.845 3.443 1.00 39.40 99 GLY A CA 1
ATOM 638 C C . GLY A 1 119 ? -39.179 1.926 4.599 1.00 41.21 99 GLY A C 1
ATOM 639 O O . GLY A 1 119 ? -39.288 0.738 4.479 1.00 38.44 99 GLY A O 1
ATOM 640 N N . MET A 1 120 ? -38.951 2.517 5.744 1.00 43.96 100 MET A N 1
ATOM 641 C CA . MET A 1 120 ? -38.699 1.727 6.939 1.00 39.84 100 MET A CA 1
ATOM 642 C C . MET A 1 120 ? -39.922 0.929 7.363 1.00 40.47 100 MET A C 1
ATOM 643 O O . MET A 1 120 ? -41.047 1.419 7.356 1.00 42.63 100 MET A O 1
ATOM 648 N N . THR A 1 121 ? -39.665 -0.314 7.734 1.00 40.12 101 THR A N 1
ATOM 649 C CA . THR A 1 121 ? -40.678 -1.253 8.160 1.00 38.28 101 THR A CA 1
ATOM 650 C C . THR A 1 121 ? -40.364 -1.604 9.608 1.00 41.88 101 THR A C 1
ATOM 651 O O . THR A 1 121 ? -39.201 -1.799 9.962 1.00 39.29 101 THR A O 1
ATOM 655 N N . GLY A 1 122 ? -41.397 -1.671 10.444 1.00 42.52 102 GLY A N 1
ATOM 656 C CA . GLY A 1 122 ? -41.235 -2.020 11.843 1.00 36.81 102 GLY A CA 1
ATOM 657 C C . GLY A 1 122 ? -40.394 -3.264 12.061 1.00 39.95 102 GLY A C 1
ATOM 658 O O . GLY A 1 122 ? -39.478 -3.271 12.886 1.00 40.03 102 GLY A O 1
ATOM 659 N N . SER A 1 123 ? -40.693 -4.320 11.313 1.00 38.46 103 SER A N 1
ATOM 660 C CA . SER A 1 123 ? -40.025 -5.595 11.520 1.00 36.66 103 SER A CA 1
ATOM 661 C C . SER A 1 123 ? -38.560 -5.561 11.090 1.00 38.60 103 SER A C 1
ATOM 662 O O . SER A 1 123 ? -37.768 -6.410 11.490 1.00 42.35 103 SER A O 1
ATOM 665 N N . ALA A 1 124 ? -38.195 -4.591 10.266 1.00 37.99 104 ALA A N 1
ATOM 666 C CA . ALA A 1 124 ? -36.807 -4.469 9.854 1.00 36.66 104 ALA A CA 1
ATOM 667 C C . ALA A 1 124 ? -36.041 -3.636 10.870 1.00 36.91 104 ALA A C 1
ATOM 668 O O . ALA A 1 124 ? -34.820 -3.718 10.966 1.00 37.68 104 ALA A O 1
ATOM 670 N N . ARG A 1 125 ? -36.770 -2.828 11.628 1.00 37.98 105 ARG A N 1
ATOM 671 C CA . ARG A 1 125 ? -36.182 -2.099 12.736 1.00 38.39 105 ARG A CA 1
ATOM 672 C C . ARG A 1 125 ? -35.790 -3.094 13.819 1.00 38.00 105 ARG A C 1
ATOM 673 O O . ARG A 1 125 ? -34.723 -3.002 14.428 1.00 35.22 105 ARG A O 1
ATOM 681 N N . CYS A 1 126 ? -36.667 -4.058 14.047 1.00 36.25 106 CYS A N 1
ATOM 682 C CA . CYS A 1 126 ? -36.417 -5.076 15.042 1.00 36.55 106 CYS A CA 1
ATOM 683 C C . CYS A 1 126 ? -35.243 -5.943 14.615 1.00 36.29 106 CYS A C 1
ATOM 684 O O . CYS A 1 126 ? -34.348 -6.236 15.409 1.00 36.49 106 CYS A O 1
ATOM 687 N N . ALA A 1 127 ? -35.248 -6.342 13.350 1.00 37.88 107 ALA A N 1
ATOM 688 C CA . ALA A 1 127 ? -34.228 -7.238 12.824 1.00 37.73 107 ALA A CA 1
ATOM 689 C C . ALA A 1 127 ? -32.859 -6.571 12.821 1.00 35.57 107 ALA A C 1
ATOM 690 O O . ALA A 1 127 ? -31.855 -7.198 13.154 1.00 34.89 107 ALA A O 1
ATOM 692 N N . ILE A 1 128 ? -32.821 -5.297 12.444 1.00 35.23 108 ILE A N 1
ATOM 693 C CA . ILE A 1 128 ? -31.567 -4.552 12.444 1.00 35.11 108 ILE A CA 1
ATOM 694 C C . ILE A 1 128 ? -31.047 -4.380 13.867 1.00 35.58 108 ILE A C 1
ATOM 695 O O . ILE A 1 128 ? -29.950 -4.838 14.188 1.00 35.42 108 ILE A O 1
ATOM 700 N N . GLU A 1 129 ? -31.842 -3.725 14.713 1.00 36.22 109 GLU A N 1
ATOM 701 C CA . GLU A 1 129 ? -31.489 -3.520 16.115 1.00 33.31 109 GLU A CA 1
ATOM 702 C C . GLU A 1 129 ? -31.012 -4.807 16.782 1.00 34.58 109 GLU A C 1
ATOM 703 O O . GLU A 1 129 ? -29.996 -4.821 17.475 1.00 34.50 109 GLU A O 1
ATOM 709 N N . THR A 1 130 ? -31.751 -5.890 16.579 1.00 33.71 110 THR A N 1
ATOM 710 C CA . THR A 1 130 ? -31.342 -7.183 17.106 1.00 32.72 110 THR A CA 1
ATOM 711 C C . THR A 1 130 ? -29.946 -7.572 16.636 1.00 33.78 110 THR A C 1
ATOM 712 O O . THR A 1 130 ? -29.065 -7.829 17.451 1.00 34.04 110 THR A O 1
ATOM 716 N N . ALA A 1 131 ? -29.750 -7.613 15.320 1.00 35.41 111 ALA A N 1
ATOM 717 C CA . ALA A 1 131 ? -28.451 -7.935 14.731 1.00 34.93 111 ALA A CA 1
ATOM 718 C C . ALA A 1 131 ? -27.318 -7.084 15.303 1.00 36.43 111 ALA A C 1
ATOM 719 O O . ALA A 1 131 ? -26.233 -7.592 15.580 1.00 36.20 111 ALA A O 1
ATOM 721 N N . ILE A 1 132 ? -27.572 -5.787 15.464 1.00 34.77 112 ILE A N 1
ATOM 722 C CA . ILE A 1 132 ? -26.594 -4.872 16.044 1.00 33.47 112 ILE A CA 1
ATOM 723 C C . ILE A 1 132 ? -26.269 -5.195 17.505 1.00 35.81 112 ILE A C 1
ATOM 724 O O . ILE A 1 132 ? -25.103 -5.317 17.867 1.00 34.72 112 ILE A O 1
ATOM 729 N N . LEU A 1 133 ? -27.298 -5.325 18.341 1.00 36.25 113 LEU A N 1
ATOM 730 C CA . LEU A 1 133 ? -27.094 -5.709 19.737 1.00 34.17 113 LEU A CA 1
ATOM 731 C C . LEU A 1 133 ? -26.444 -7.080 19.869 1.00 34.62 113 LEU A C 1
ATOM 732 O O . LEU A 1 133 ? -25.623 -7.293 20.759 1.00 35.42 113 LEU A O 1
ATOM 737 N N . ASP A 1 134 ? -26.799 -8.006 18.984 1.00 33.18 114 ASP A N 1
ATOM 738 C CA . ASP A 1 134 ? -26.217 -9.340 19.041 1.00 35.08 114 ASP A CA 1
ATOM 739 C C . ASP A 1 134 ? -24.730 -9.314 18.723 1.00 36.46 114 ASP A C 1
ATOM 740 O O . ASP A 1 134 ? -23.981 -10.168 19.184 1.00 37.16 114 ASP A O 1
ATOM 745 N N . ALA A 1 135 ? -24.305 -8.336 17.932 1.00 34.64 115 ALA A N 1
ATOM 746 C CA . ALA A 1 135 ? -22.901 -8.225 17.563 1.00 34.49 115 ALA A CA 1
ATOM 747 C C . ALA A 1 135 ? -22.116 -7.577 18.687 1.00 34.71 115 ALA A C 1
ATOM 748 O O . ALA A 1 135 ? -21.007 -8.001 19.008 1.00 34.74 115 ALA A O 1
ATOM 750 N N . LEU A 1 136 ? -22.702 -6.543 19.281 1.00 36.17 116 LEU A N 1
ATOM 751 C CA . LEU A 1 136 ? -22.076 -5.817 20.379 1.00 33.60 116 LEU A CA 1
ATOM 752 C C . LEU A 1 136 ? -21.845 -6.736 21.574 1.00 39.06 116 LEU A C 1
ATOM 753 O O . LEU A 1 136 ? -20.765 -6.715 22.171 1.00 39.03 116 LEU A O 1
ATOM 758 N N . THR A 1 137 ? -22.849 -7.552 21.905 1.00 36.44 117 THR A N 1
ATOM 759 C CA . THR A 1 137 ? -22.786 -8.405 23.089 1.00 35.21 117 THR A CA 1
ATOM 760 C C . THR A 1 137 ? -22.219 -9.798 22.825 1.00 38.22 117 THR A C 1
ATOM 761 O O . THR A 1 137 ? -21.942 -10.547 23.756 1.00 41.54 117 THR A O 1
ATOM 765 N N . ARG A 1 138 ? -22.059 -10.157 21.562 1.00 39.64 118 ARG A N 1
ATOM 766 C CA . ARG A 1 138 ? -21.404 -11.413 21.231 1.00 39.14 118 ARG A CA 1
ATOM 767 C C . ARG A 1 138 ? -19.913 -11.184 21.393 1.00 38.29 118 ARG A C 1
ATOM 768 O O . ARG A 1 138 ? -19.189 -11.996 21.970 1.00 34.86 118 ARG A O 1
ATOM 776 N N . ARG A 1 139 ? -19.474 -10.040 20.888 1.00 39.18 119 ARG A N 1
ATOM 777 C CA . ARG A 1 139 ? -18.081 -9.638 20.940 1.00 39.99 119 ARG A CA 1
ATOM 778 C C . ARG A 1 139 ? -17.614 -9.447 22.383 1.00 39.41 119 ARG A C 1
ATOM 779 O O . ARG A 1 139 ? -16.448 -9.672 22.699 1.00 40.00 119 ARG A O 1
ATOM 787 N N . ALA A 1 140 ? -18.534 -9.049 23.259 1.00 40.03 120 ALA A N 1
ATOM 788 C CA . ALA A 1 140 ? -18.199 -8.774 24.656 1.00 38.42 120 ALA A CA 1
ATOM 789 C C . ALA A 1 140 ? -18.405 -9.979 25.576 1.00 39.55 120 ALA A C 1
ATOM 790 O O . ALA A 1 140 ? -18.392 -9.839 26.801 1.00 44.18 120 ALA A O 1
ATOM 792 N N . ARG A 1 141 ? -18.582 -11.158 24.985 1.00 40.67 121 ARG A N 1
ATOM 793 C CA . ARG A 1 141 ? -18.856 -12.368 25.750 1.00 42.18 121 ARG A CA 1
ATOM 794 C C . ARG A 1 141 ? -19.862 -12.046 26.842 1.00 42.12 121 ARG A C 1
ATOM 795 O O . ARG A 1 141 ? -19.604 -12.247 28.029 1.00 46.87 121 ARG A O 1
ATOM 803 N N . LEU A 1 142 ? -21.013 -11.540 26.413 1.00 40.82 122 LEU A N 1
ATOM 804 C CA . LEU A 1 142 ? -22.029 -11.001 27.306 1.00 39.05 122 LEU A CA 1
ATOM 805 C C . LEU A 1 142 ? -23.405 -11.504 26.879 1.00 39.13 122 LEU A C 1
ATOM 806 O O . LEU A 1 142 ? -23.959 -11.026 25.894 1.00 39.58 122 LEU A O 1
ATOM 811 N N . PRO A 1 143 ? -23.960 -12.482 27.609 1.00 37.94 123 PRO A N 1
ATOM 812 C CA . PRO A 1 143 ? -25.298 -12.965 27.265 1.00 37.57 123 PRO A CA 1
ATOM 813 C C . PRO A 1 143 ? -26.266 -11.800 27.110 1.00 36.13 123 PRO A C 1
ATOM 814 O O . PRO A 1 143 ? -26.100 -10.771 27.767 1.00 36.78 123 PRO A O 1
ATOM 818 N N . LEU A 1 144 ? -27.261 -11.955 26.246 1.00 37.48 124 LEU A N 1
ATOM 819 C CA . LEU A 1 144 ? -28.164 -10.859 25.944 1.00 35.98 124 LEU A CA 1
ATOM 820 C C . LEU A 1 144 ? -29.027 -10.602 27.161 1.00 35.36 124 LEU A C 1
ATOM 821 O O . LEU A 1 144 ? -29.237 -9.451 27.553 1.00 35.89 124 LEU A O 1
ATOM 826 N N . TRP A 1 145 ? -29.517 -11.679 27.767 1.00 34.92 125 TRP A N 1
ATOM 827 C CA . TRP A 1 145 ? -30.347 -11.554 28.959 1.00 35.71 125 TRP A CA 1
ATOM 828 C C . TRP A 1 145 ? -29.635 -10.765 30.059 1.00 34.73 125 TRP A C 1
ATOM 829 O O . TRP A 1 145 ? -30.272 -10.045 30.825 1.00 34.83 125 TRP A O 1
ATOM 840 N N . ALA A 1 146 ? -28.313 -10.906 30.121 1.00 33.41 126 ALA A N 1
ATOM 841 C CA . ALA A 1 146 ? -27.480 -10.099 31.001 1.00 31.12 126 ALA A CA 1
ATOM 842 C C . ALA A 1 146 ? -27.487 -8.621 30.591 1.00 33.53 126 ALA A C 1
ATOM 843 O O . ALA A 1 146 ? -27.561 -7.736 31.442 1.00 34.09 126 ALA A O 1
ATOM 845 N N . PHE A 1 147 ? -27.409 -8.351 29.292 1.00 33.10 127 PHE A N 1
ATOM 846 C CA . PHE A 1 147 ? -27.507 -6.977 28.807 1.00 32.69 127 PHE A CA 1
ATOM 847 C C . PHE A 1 147 ? -28.838 -6.326 29.196 1.00 33.43 127 PHE A C 1
ATOM 848 O O . PHE A 1 147 ? -28.897 -5.130 29.506 1.00 29.75 127 PHE A O 1
ATOM 856 N N . PHE A 1 148 ? -29.904 -7.120 29.184 1.00 33.63 128 PHE A N 1
ATOM 857 C CA . PHE A 1 148 ? -31.231 -6.619 29.521 1.00 33.25 128 PHE A CA 1
ATOM 858 C C . PHE A 1 148 ? -31.505 -6.544 31.030 1.00 34.84 128 PHE A C 1
ATOM 859 O O . PHE A 1 148 ? -32.586 -6.128 31.451 1.00 32.54 128 PHE A O 1
ATOM 867 N N . GLY A 1 149 ? -30.528 -6.946 31.840 1.00 34.26 129 GLY A N 1
ATOM 868 C CA . GLY A 1 149 ? -30.654 -6.824 33.277 1.00 33.21 129 GLY A CA 1
ATOM 869 C C . GLY A 1 149 ? -30.417 -8.099 34.067 1.00 34.58 129 GLY A C 1
ATOM 870 O O . GLY A 1 149 ? -29.995 -8.045 35.223 1.00 33.82 129 GLY A O 1
ATOM 871 N N . GLY A 1 150 ? -30.702 -9.247 33.460 1.00 33.55 130 GLY A N 1
ATOM 872 C CA . GLY A 1 150 ? -30.507 -10.524 34.128 1.00 34.14 130 GLY A CA 1
ATOM 873 C C . GLY A 1 150 ? -31.417 -10.761 35.324 1.00 33.98 130 GLY A C 1
ATOM 874 O O . GLY A 1 150 ? -31.051 -11.459 36.266 1.00 34.09 130 GLY A O 1
ATOM 875 N N . ALA A 1 151 ? -32.613 -10.184 35.280 1.00 34.90 131 ALA A N 1
ATOM 876 C CA . ALA A 1 151 ? -33.581 -10.342 36.355 1.00 33.69 131 ALA A CA 1
ATOM 877 C C . ALA A 1 151 ? -33.817 -11.816 36.621 1.00 36.29 131 ALA A C 1
ATOM 878 O O . ALA A 1 151 ? -33.789 -12.273 37.766 1.00 40.09 131 ALA A O 1
ATOM 880 N N . ALA A 1 152 ? -34.057 -12.555 35.547 1.00 34.04 132 ALA A N 1
ATOM 881 C CA . ALA A 1 152 ? -34.169 -14.000 35.629 1.00 36.35 132 ALA A CA 1
ATOM 882 C C . ALA A 1 152 ? -33.361 -14.642 34.501 1.00 38.00 132 ALA A C 1
ATOM 883 O O . ALA A 1 152 ? -32.531 -13.993 33.870 1.00 38.51 132 ALA A O 1
ATOM 885 N N . THR A 1 153 ? -33.616 -15.914 34.237 1.00 39.45 133 THR A N 1
ATOM 886 C CA . THR A 1 153 ? -32.755 -16.679 33.352 1.00 38.72 133 THR A CA 1
ATOM 887 C C . THR A 1 153 ? -33.533 -17.823 32.705 1.00 39.24 133 THR A C 1
ATOM 888 O O . THR A 1 153 ? -33.044 -18.512 31.808 1.00 38.62 133 THR A O 1
ATOM 892 N N . SER A 1 154 ? -34.764 -18.002 33.168 1.00 37.11 134 SER A N 1
ATOM 893 C CA . SER A 1 154 ? -35.701 -18.899 32.528 1.00 37.70 134 SER A CA 1
ATOM 894 C C . SER A 1 154 ? -37.060 -18.215 32.517 1.00 39.16 134 SER A C 1
ATOM 895 O O . SER A 1 154 ? -37.262 -17.216 33.199 1.00 36.84 134 SER A O 1
ATOM 898 N N . LEU A 1 155 ? -37.982 -18.746 31.727 1.00 39.02 135 LEU A N 1
ATOM 899 C CA . LEU A 1 155 ? -39.358 -18.284 31.738 1.00 37.67 135 LEU A CA 1
ATOM 900 C C . LEU A 1 155 ? -40.242 -19.507 31.613 1.00 40.45 135 LEU A C 1
ATOM 901 O O . LEU A 1 155 ? -39.758 -20.599 31.324 1.00 41.21 135 LEU A O 1
ATOM 906 N N . GLU A 1 156 ? -41.537 -19.327 31.829 1.00 40.92 136 GLU A N 1
ATOM 907 C CA . GLU A 1 156 ? -42.484 -20.413 31.628 1.00 44.93 136 GLU A CA 1
ATOM 908 C C . GLU A 1 156 ? -43.516 -19.968 30.588 1.00 45.26 136 GLU A C 1
ATOM 909 O O . GLU A 1 156 ? -44.287 -19.030 30.816 1.00 44.37 136 GLU A O 1
ATOM 915 N N . THR A 1 157 ? -43.514 -20.625 29.435 1.00 42.71 137 THR A N 1
ATOM 916 C CA . THR A 1 157 ? -44.359 -20.186 28.334 1.00 46.05 137 THR A CA 1
ATOM 917 C C . THR A 1 157 ? -45.693 -20.913 28.265 1.00 46.61 137 THR A C 1
ATOM 918 O O . THR A 1 157 ? -45.835 -22.038 28.742 1.00 45.74 137 THR A O 1
ATOM 922 N N . ASP A 1 158 ? -46.669 -20.243 27.663 1.00 45.04 138 ASP A N 1
ATOM 923 C CA . ASP A 1 158 ? -47.945 -20.856 27.346 1.00 47.13 138 ASP A CA 1
ATOM 924 C C . ASP A 1 158 ? -47.908 -21.356 25.909 1.00 49.67 138 ASP A C 1
ATOM 925 O O . ASP A 1 158 ? -46.927 -21.155 25.197 1.00 50.32 138 ASP A O 1
ATOM 930 N N . VAL A 1 159 ? -48.984 -22.004 25.487 1.00 49.72 139 VAL A N 1
ATOM 931 C CA . VAL A 1 159 ? -49.123 -22.450 24.112 1.00 51.06 139 VAL A CA 1
ATOM 932 C C . VAL A 1 159 ? -50.517 -22.069 23.633 1.00 54.49 139 VAL A C 1
ATOM 933 O O . VAL A 1 159 ? -51.474 -22.087 24.411 1.00 52.65 139 VAL A O 1
ATOM 937 N N . THR A 1 160 ? -50.628 -21.711 22.358 1.00 58.16 140 THR A N 1
ATOM 938 C CA . THR A 1 160 ? -51.896 -21.239 21.812 1.00 57.75 140 THR A CA 1
ATOM 939 C C . THR A 1 160 ? -52.715 -22.385 21.226 1.00 56.13 140 THR A C 1
ATOM 940 O O . THR A 1 160 ? -52.166 -23.399 20.800 1.00 52.90 140 THR A O 1
ATOM 944 N N . ILE A 1 161 ? -54.033 -22.219 21.230 1.00 57.98 141 ILE A N 1
ATOM 945 C CA . ILE A 1 161 ? -54.924 -23.096 20.485 1.00 61.34 141 ILE A CA 1
ATOM 946 C C . ILE A 1 161 ? -55.700 -22.246 19.491 1.00 63.57 141 ILE A C 1
ATOM 947 O O . ILE A 1 161 ? -56.270 -21.218 19.858 1.00 62.06 141 ILE A O 1
ATOM 952 N N . THR A 1 162 ? -55.715 -22.678 18.234 1.00 71.77 142 THR A N 1
ATOM 953 C CA . THR A 1 162 ? -56.360 -21.927 17.162 1.00 70.76 142 THR A CA 1
ATOM 954 C C . THR A 1 162 ? -57.765 -22.452 16.865 1.00 68.56 142 THR A C 1
ATOM 955 O O . THR A 1 162 ? -58.763 -21.828 17.244 1.00 66.21 142 THR A O 1
ATOM 959 N N . VAL A 1 166 ? -64.239 -27.503 17.594 1.00 79.55 146 VAL A N 1
ATOM 960 C CA . VAL A 1 166 ? -64.595 -27.656 19.005 1.00 82.34 146 VAL A CA 1
ATOM 961 C C . VAL A 1 166 ? -64.157 -29.020 19.535 1.00 81.83 146 VAL A C 1
ATOM 962 O O . VAL A 1 166 ? -63.986 -29.207 20.739 1.00 79.91 146 VAL A O 1
ATOM 966 N N . THR A 1 167 ? -63.985 -29.973 18.628 1.00 83.24 147 THR A N 1
ATOM 967 C CA . THR A 1 167 ? -63.267 -31.191 18.957 1.00 84.09 147 THR A CA 1
ATOM 968 C C . THR A 1 167 ? -61.791 -30.844 18.851 1.00 84.19 147 THR A C 1
ATOM 969 O O . THR A 1 167 ? -60.986 -31.243 19.693 1.00 80.67 147 THR A O 1
ATOM 973 N N . ALA A 1 168 ? -61.460 -30.066 17.822 1.00 83.39 148 ALA A N 1
ATOM 974 C CA . ALA A 1 168 ? -60.097 -29.599 17.587 1.00 80.84 148 ALA A CA 1
ATOM 975 C C . ALA A 1 168 ? -59.506 -28.881 18.801 1.00 79.67 148 ALA A C 1
ATOM 976 O O . ALA A 1 168 ? -58.288 -28.762 18.930 1.00 75.35 148 ALA A O 1
ATOM 978 N N . ALA A 1 169 ? -60.376 -28.395 19.680 1.00 79.01 149 ALA A N 1
ATOM 979 C CA . ALA A 1 169 ? -59.939 -27.725 20.899 1.00 77.22 149 ALA A CA 1
ATOM 980 C C . ALA A 1 169 ? -59.303 -28.712 21.878 1.00 76.33 149 ALA A C 1
ATOM 981 O O . ALA A 1 169 ? -58.113 -28.626 22.179 1.00 75.87 149 ALA A O 1
ATOM 983 N N . ALA A 1 170 ? -60.103 -29.653 22.366 1.00 76.27 150 ALA A N 1
ATOM 984 C CA . ALA A 1 170 ? -59.628 -30.629 23.340 1.00 76.78 150 ALA A CA 1
ATOM 985 C C . ALA A 1 170 ? -58.475 -31.479 22.804 1.00 76.54 150 ALA A C 1
ATOM 986 O O . ALA A 1 170 ? -57.650 -31.967 23.575 1.00 76.48 150 ALA A O 1
ATOM 988 N N . ARG A 1 171 ? -58.420 -31.655 21.487 1.00 75.55 151 ARG A N 1
ATOM 989 C CA . ARG A 1 171 ? -57.335 -32.411 20.869 1.00 76.78 151 ARG A CA 1
ATOM 990 C C . ARG A 1 171 ? -56.006 -31.715 21.127 1.00 76.14 151 ARG A C 1
ATOM 991 O O . ARG A 1 171 ? -54.966 -32.362 21.270 1.00 75.38 151 ARG A O 1
ATOM 999 N N . ALA A 1 172 ? -56.052 -30.389 21.180 1.00 76.51 152 ALA A N 1
ATOM 1000 C CA . ALA A 1 172 ? -54.862 -29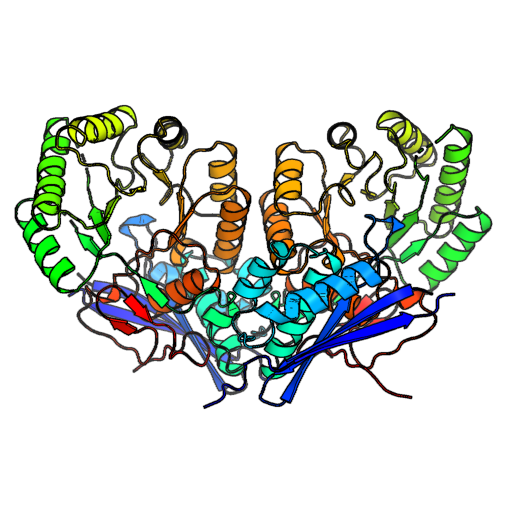.587 21.431 1.00 72.97 152 ALA A CA 1
ATOM 1001 C C . ALA A 1 172 ? -54.550 -29.540 22.924 1.00 69.30 152 ALA A C 1
ATOM 1002 O O . ALA A 1 172 ? -53.413 -29.757 23.338 1.00 68.17 152 ALA A O 1
ATOM 1004 N N . ALA A 1 173 ? -55.571 -29.261 23.726 1.00 68.68 153 ALA A N 1
ATOM 1005 C CA . ALA A 1 173 ? -55.417 -29.182 25.173 1.00 67.42 153 ALA A CA 1
ATOM 1006 C C . ALA A 1 173 ? -54.702 -30.409 25.733 1.00 70.24 153 ALA A C 1
ATOM 1007 O O . ALA A 1 173 ? -53.916 -30.307 26.676 1.00 67.56 153 ALA A O 1
ATOM 1009 N N . GLN A 1 174 ? -54.978 -31.565 25.138 1.00 73.48 154 GLN A N 1
ATOM 1010 C CA . GLN A 1 174 ? -54.438 -32.835 25.615 1.00 75.44 154 GLN A CA 1
ATOM 1011 C C . GLN A 1 174 ? -52.926 -32.943 25.430 1.00 73.07 154 GLN A C 1
ATOM 1012 O O . GLN A 1 174 ? -52.208 -33.326 26.355 1.00 75.28 154 GLN A O 1
ATOM 1018 N N . ALA A 1 175 ? -52.447 -32.612 24.236 1.00 68.61 155 ALA A N 1
ATOM 1019 C CA . ALA A 1 175 ? -51.019 -32.689 23.947 1.00 71.00 155 ALA A CA 1
ATOM 1020 C C . ALA A 1 175 ? -50.240 -31.607 24.694 1.00 69.32 155 ALA A C 1
ATOM 1021 O O . ALA A 1 175 ? -49.083 -31.809 25.071 1.00 67.80 155 ALA A O 1
ATOM 1023 N N . ILE A 1 176 ? -50.881 -30.460 24.901 1.00 66.47 156 ILE A N 1
ATOM 1024 C CA . ILE A 1 176 ? -50.253 -29.354 25.613 1.00 64.33 156 ILE A CA 1
ATOM 1025 C C . ILE A 1 176 ? -49.863 -29.748 27.035 1.00 64.95 156 ILE A C 1
ATOM 1026 O O . ILE A 1 176 ? -48.713 -29.568 27.437 1.00 63.20 156 ILE A O 1
ATOM 1031 N N . VAL A 1 177 ? -50.817 -30.282 27.795 1.00 63.37 157 VAL A N 1
ATOM 1032 C CA . VAL A 1 177 ? -50.538 -30.690 29.168 1.00 67.97 157 VAL A CA 1
ATOM 1033 C C . VAL A 1 177 ? -49.575 -31.873 29.182 1.00 66.45 157 VAL A C 1
ATOM 1034 O O . VAL A 1 177 ? -48.783 -32.033 30.110 1.00 67.43 157 VAL A O 1
ATOM 1038 N N . ALA A 1 178 ? -49.645 -32.695 28.142 1.00 63.99 158 ALA A N 1
ATOM 1039 C CA . ALA A 1 178 ? -48.716 -33.804 27.984 1.00 67.82 158 ALA A CA 1
ATOM 1040 C C . ALA A 1 178 ? -47.338 -33.285 27.575 1.00 70.28 158 ALA A C 1
ATOM 1041 O O . ALA A 1 178 ? -46.437 -34.059 27.249 1.00 68.46 158 ALA A O 1
ATOM 1043 N N . ARG A 1 179 ? -47.193 -31.964 27.583 1.00 69.20 159 ARG A N 1
ATOM 1044 C CA . ARG A 1 179 ? -45.899 -31.320 27.398 1.00 66.72 159 ARG A CA 1
ATOM 1045 C C . ARG A 1 179 ? -45.443 -30.695 28.705 1.00 62.75 159 ARG A C 1
ATOM 1046 O O . ARG A 1 179 ? -44.292 -30.295 28.838 1.00 62.59 159 ARG A O 1
ATOM 1054 N N . GLY A 1 180 ? -46.358 -30.606 29.665 1.00 62.69 160 GLY A N 1
ATOM 1055 C CA . GLY A 1 180 ? -46.061 -30.020 30.959 1.00 59.90 160 GLY A CA 1
ATOM 1056 C C . GLY A 1 180 ? -46.310 -28.527 30.991 1.00 58.00 160 GLY A C 1
ATOM 1057 O O . GLY A 1 180 ? -45.824 -27.823 31.876 1.00 57.33 160 GLY A O 1
ATOM 1058 N N . VAL A 1 181 ? -47.071 -28.041 30.017 1.00 60.03 161 VAL A N 1
ATOM 1059 C CA . VAL A 1 181 ? -47.383 -26.622 29.921 1.00 55.46 161 VAL A CA 1
ATOM 1060 C C . VAL A 1 181 ? -48.612 -26.307 30.762 1.00 52.64 161 VAL A C 1
ATOM 1061 O O . VAL A 1 181 ? -49.629 -26.995 30.665 1.00 54.44 161 VAL A O 1
ATOM 1065 N N . THR A 1 182 ? -48.507 -25.263 31.580 1.00 51.80 162 THR A N 1
ATOM 1066 C CA . THR A 1 182 ? -49.545 -24.910 32.549 1.00 52.17 162 THR A CA 1
ATOM 1067 C C . THR A 1 182 ? -50.395 -23.699 32.134 1.00 51.71 162 THR A C 1
ATOM 1068 O O . THR A 1 182 ? -51.434 -23.417 32.736 1.00 48.90 162 THR A O 1
ATOM 1072 N N . THR A 1 183 ? -49.956 -22.979 31.110 1.00 50.85 163 THR A N 1
ATOM 1073 C CA . THR A 1 183 ? -50.738 -21.855 30.627 1.00 48.54 163 THR A CA 1
ATOM 1074 C C . THR A 1 183 ? -51.219 -22.166 29.228 1.00 46.80 163 THR A C 1
ATOM 1075 O O . THR A 1 183 ? -50.482 -22.715 28.421 1.00 50.39 163 THR A O 1
ATOM 1079 N N . ILE A 1 184 ? -52.465 -21.820 28.949 1.00 46.77 164 ILE A N 1
ATOM 1080 C CA . ILE A 1 184 ? -53.061 -22.097 27.658 1.00 46.44 164 ILE A CA 1
ATOM 1081 C C . ILE A 1 184 ? -53.711 -20.851 27.077 1.00 49.36 164 ILE A C 1
ATOM 1082 O O . ILE A 1 184 ? -54.590 -20.246 27.699 1.00 46.96 164 ILE A O 1
ATOM 1087 N N . LYS A 1 185 ? -53.268 -20.474 25.881 1.00 50.18 165 LYS A N 1
ATOM 1088 C CA . LYS A 1 185 ? -53.820 -19.321 25.186 1.00 51.05 165 LYS A CA 1
ATOM 1089 C C . LYS A 1 185 ? -54.849 -19.783 24.166 1.00 52.20 165 LYS A C 1
ATOM 1090 O O . LYS A 1 185 ? -54.516 -20.474 23.203 1.00 53.83 165 LYS A O 1
ATOM 1096 N N . ILE A 1 186 ? -56.102 -19.405 24.395 1.00 50.61 166 ILE A N 1
ATOM 1097 C CA . ILE A 1 186 ? -57.207 -19.820 23.540 1.00 54.85 166 ILE A CA 1
ATOM 1098 C C . ILE A 1 186 ? -57.602 -18.696 22.591 1.00 53.77 166 ILE A C 1
ATOM 1099 O O . ILE A 1 186 ? -58.225 -17.715 22.999 1.00 53.41 166 ILE A O 1
ATOM 1104 N N . LYS A 1 187 ? -57.232 -18.834 21.325 1.00 53.62 167 LYS A N 1
ATOM 1105 C CA . LYS A 1 187 ? -57.624 -17.851 20.329 1.00 56.34 167 LYS A CA 1
ATOM 1106 C C . LYS A 1 187 ? -59.136 -17.955 20.148 1.00 59.55 167 LYS A C 1
ATOM 1107 O O . LYS A 1 187 ? -59.703 -19.036 20.295 1.00 58.62 167 LYS A O 1
ATOM 1113 N N . ILE A 1 188 ? -59.794 -16.838 19.851 1.00 61.66 168 ILE A N 1
ATOM 1114 C CA . ILE A 1 188 ? -61.238 -16.852 19.621 1.00 61.76 168 ILE A CA 1
ATOM 1115 C C . ILE A 1 188 ? -61.739 -15.703 18.743 1.00 66.78 168 ILE A C 1
ATOM 1116 O O . ILE A 1 188 ? -61.041 -14.708 18.535 1.00 66.68 168 ILE A O 1
ATOM 1121 N N . GLY A 1 189 ? -62.959 -15.850 18.234 1.00 68.93 169 GLY A N 1
ATOM 1122 C CA . GLY A 1 189 ? -63.601 -14.801 17.459 1.00 71.22 169 GLY A CA 1
ATOM 1123 C C . GLY A 1 189 ? -62.969 -14.554 16.100 1.00 71.60 169 GLY A C 1
ATOM 1124 O O . GLY A 1 189 ? -62.931 -15.444 15.250 1.00 70.36 169 GLY A O 1
ATOM 1125 N N . THR A 1 197 ? -72.458 -12.658 17.247 1.00 77.52 177 THR A N 1
ATOM 1126 C CA . THR A 1 197 ? -73.687 -13.391 17.525 1.00 80.59 177 THR A CA 1
ATOM 1127 C C . THR A 1 197 ? -73.626 -14.058 18.895 1.00 82.75 177 THR A C 1
ATOM 1128 O O . THR A 1 197 ? -72.596 -14.615 19.272 1.00 82.76 177 THR A O 1
ATOM 1130 N N . ILE A 1 198 ? -74.728 -13.993 19.638 1.00 80.92 178 ILE A N 1
ATOM 1131 C CA . ILE A 1 198 ? -74.852 -14.744 20.883 1.00 80.22 178 ILE A CA 1
ATOM 1132 C C . ILE A 1 198 ? -74.581 -16.221 20.616 1.00 80.08 178 ILE A C 1
ATOM 1133 O O . ILE A 1 198 ? -74.010 -16.926 21.449 1.00 81.47 178 ILE A O 1
ATOM 1138 N N . ARG A 1 199 ? -74.992 -16.678 19.438 1.00 78.22 179 ARG A N 1
ATOM 1139 C CA . ARG A 1 199 ? -74.703 -18.030 18.990 1.00 78.72 179 ARG A CA 1
ATOM 1140 C C . ARG A 1 199 ? -73.213 -18.291 18.897 1.00 77.83 179 ARG A C 1
ATOM 1141 O O . ARG A 1 199 ? -72.723 -19.339 19.312 1.00 79.35 179 ARG A O 1
ATOM 1149 N N . THR A 1 200 ? -72.497 -17.340 18.314 1.00 78.42 180 THR A N 1
ATOM 1150 C CA . THR A 1 200 ? -71.108 -17.568 17.953 1.00 79.17 180 THR A CA 1
ATOM 1151 C C . THR A 1 200 ? 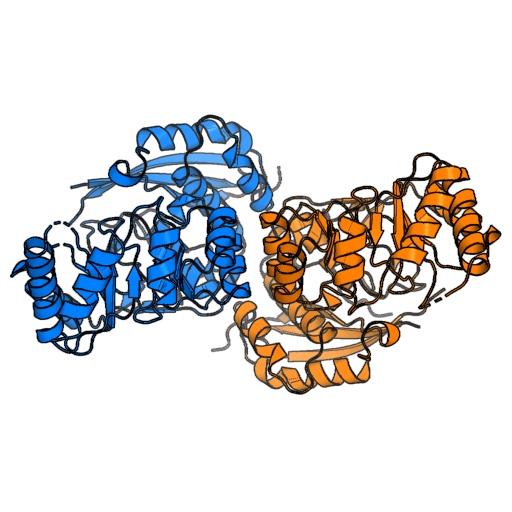-70.185 -17.487 19.166 1.00 73.40 180 THR A C 1
ATOM 1152 O O . THR A 1 200 ? -69.099 -18.067 19.172 1.00 69.81 180 THR A O 1
ATOM 1156 N N . MET A 1 201 ? -70.632 -16.772 20.194 1.00 74.18 181 MET A N 1
ATOM 1157 C CA . MET A 1 201 ? -69.966 -16.816 21.487 1.00 73.69 181 MET A CA 1
ATOM 1158 C C . MET A 1 201 ? -70.181 -18.211 22.054 1.00 75.18 181 MET A C 1
ATOM 1159 O O . MET A 1 201 ? -69.227 -18.901 22.409 1.00 74.52 181 MET A O 1
ATOM 1164 N N . GLU A 1 202 ? -71.447 -18.619 22.125 1.00 77.18 182 GLU A N 1
ATOM 1165 C CA . GLU A 1 202 ? -71.814 -19.989 22.477 1.00 74.24 182 GLU A CA 1
ATOM 1166 C C . GLU A 1 202 ? -70.784 -21.005 21.999 1.00 71.46 182 GLU A C 1
ATOM 1167 O O . GLU A 1 202 ? -70.334 -21.859 22.763 1.00 72.29 182 GLU A O 1
ATOM 1173 N N . HIS A 1 203 ? -70.425 -20.926 20.724 1.00 68.30 183 HIS A N 1
ATOM 1174 C CA . HIS A 1 203 ? -69.515 -21.904 20.155 1.00 69.31 183 HIS A CA 1
ATOM 1175 C C . HIS A 1 203 ? -68.129 -21.831 20.783 1.00 70.55 183 HIS A C 1
ATOM 1176 O O . HIS A 1 203 ? -67.530 -22.857 21.104 1.00 69.31 183 HIS A O 1
ATOM 1183 N N . ASP A 1 204 ? -67.612 -20.618 20.940 1.00 69.58 184 ASP A N 1
ATOM 1184 C CA . ASP A 1 204 ? -66.311 -20.444 21.567 1.00 67.86 184 ASP A CA 1
ATOM 1185 C C . ASP A 1 204 ? -66.376 -20.847 23.039 1.00 70.73 184 ASP A C 1
ATOM 1186 O O . ASP A 1 204 ? -65.413 -21.385 23.581 1.00 70.22 184 ASP A O 1
ATOM 1191 N N . LEU A 1 205 ? -67.519 -20.602 23.678 1.00 71.14 185 LEU A N 1
ATOM 1192 C CA . LEU A 1 205 ? -67.738 -21.037 25.055 1.00 66.68 185 LEU A CA 1
ATOM 1193 C C . LEU A 1 205 ? -67.624 -22.551 25.144 1.00 68.36 185 LEU A C 1
ATOM 1194 O O . LEU A 1 205 ? -66.983 -23.086 26.044 1.00 71.42 185 LEU A O 1
ATOM 1199 N N . ALA A 1 206 ? -68.256 -23.244 24.208 1.00 68.08 186 ALA A N 1
ATOM 1200 C CA . ALA A 1 206 ? -68.167 -24.694 24.161 1.00 69.42 186 ALA A CA 1
ATOM 1201 C C . ALA A 1 206 ? -66.720 -25.139 23.987 1.00 67.72 186 ALA A C 1
ATOM 1202 O O . ALA A 1 206 ? -66.340 -26.220 24.432 1.00 68.12 186 ALA A O 1
ATOM 1204 N N . ARG A 1 207 ? -65.920 -24.301 23.332 1.00 69.26 187 ARG A N 1
ATOM 1205 C CA . ARG A 1 207 ? -64.500 -24.579 23.135 1.00 70.01 187 ARG A CA 1
ATOM 1206 C C . ARG A 1 207 ? -63.729 -24.494 24.449 1.00 67.79 187 ARG A C 1
ATOM 1207 O O . ARG A 1 207 ? -63.189 -25.487 24.928 1.00 65.90 187 ARG A O 1
ATOM 1215 N N . ILE A 1 208 ? -63.682 -23.301 25.030 1.00 65.35 188 ILE A N 1
ATOM 1216 C CA . ILE A 1 208 ? -62.904 -23.088 26.243 1.00 67.25 188 ILE A CA 1
ATOM 1217 C C . ILE A 1 208 ? -63.398 -23.968 27.390 1.00 69.60 188 ILE A C 1
ATOM 1218 O O . ILE A 1 208 ? -62.629 -24.321 28.282 1.00 70.67 188 ILE A O 1
ATOM 1223 N N . VAL A 1 209 ? -64.678 -24.327 27.361 1.00 69.25 189 VAL A N 1
ATOM 1224 C CA . VAL A 1 209 ? -65.227 -25.257 28.344 1.00 68.35 189 VAL A CA 1
ATOM 1225 C C . VAL A 1 209 ? -64.734 -26.674 28.064 1.00 67.45 189 VAL A C 1
ATOM 1226 O O . VAL A 1 209 ? -64.521 -27.463 28.981 1.00 68.74 189 VAL A O 1
ATOM 1230 N N . ALA A 1 210 ? -64.545 -26.988 26.789 1.00 68.52 190 ALA A N 1
ATOM 1231 C CA . ALA A 1 210 ? -63.991 -28.277 26.401 1.00 67.54 190 ALA A CA 1
ATOM 1232 C C . ALA A 1 210 ? -62.532 -28.369 26.823 1.00 70.90 190 ALA A C 1
ATOM 1233 O O . ALA A 1 210 ? -62.048 -29.444 27.175 1.00 75.82 190 ALA A O 1
ATOM 1235 N N . ILE A 1 211 ? -61.834 -27.237 26.781 1.00 69.25 191 ILE A N 1
ATOM 1236 C CA . ILE A 1 211 ? -60.423 -27.186 27.153 1.00 67.74 191 ILE A CA 1
ATOM 1237 C C . ILE A 1 211 ? -60.256 -27.193 28.667 1.00 64.78 191 ILE A C 1
ATOM 1238 O O . ILE A 1 211 ? -59.304 -27.766 29.186 1.00 64.31 191 ILE A O 1
ATOM 1243 N N . ARG A 1 212 ? -61.187 -26.553 29.368 1.00 64.99 192 ARG A N 1
ATOM 1244 C CA . ARG A 1 212 ? -61.183 -26.539 30.830 1.00 65.90 192 ARG A CA 1
ATOM 1245 C C . ARG A 1 212 ? -61.419 -27.939 31.391 1.00 67.97 192 ARG A C 1
ATOM 1246 O O . ARG A 1 212 ? -60.712 -28.379 32.295 1.00 67.98 192 ARG A O 1
ATOM 1254 N N . ASP A 1 213 ? -62.421 -28.630 30.857 1.00 67.98 193 ASP A N 1
ATOM 1255 C CA . ASP A 1 213 ? -62.723 -29.991 31.285 1.00 67.92 193 ASP A CA 1
ATOM 1256 C C . ASP A 1 213 ? -61.521 -30.917 31.097 1.00 69.81 193 ASP A C 1
ATOM 1257 O O . ASP A 1 213 ? -61.296 -31.828 31.894 1.00 71.93 193 ASP A O 1
ATOM 1260 N N . VAL A 1 214 ? -60.745 -30.674 30.047 1.00 68.04 194 VAL A N 1
ATOM 1261 C CA . VAL A 1 214 ? -59.583 -31.506 29.742 1.00 66.71 194 VAL A CA 1
ATOM 1262 C C . VAL A 1 214 ? -58.355 -31.139 30.580 1.00 69.42 194 VAL A C 1
ATOM 1263 O O . VAL A 1 214 ? -57.607 -32.013 31.016 1.00 69.57 194 VAL A O 1
ATOM 1267 N N . ALA A 1 215 ? -58.151 -29.843 30.797 1.00 70.36 195 ALA A N 1
ATOM 1268 C CA . ALA A 1 215 ? -57.058 -29.359 31.636 1.00 64.85 195 ALA A CA 1
ATOM 1269 C C . ALA A 1 215 ? -57.604 -28.365 32.657 1.00 64.06 195 ALA A C 1
ATOM 1270 O O . ALA A 1 215 ? -57.518 -27.154 32.460 1.00 62.63 195 ALA A O 1
ATOM 1272 N N . PRO A 1 216 ? -58.167 -28.884 33.758 1.00 66.58 196 PRO A N 1
ATOM 1273 C CA . PRO A 1 216 ? -58.943 -28.125 34.752 1.00 64.41 196 PRO A CA 1
ATOM 1274 C C . PRO A 1 216 ? -58.105 -27.227 35.667 1.00 63.24 196 PRO A C 1
ATOM 1275 O O . PRO A 1 216 ? -58.659 -26.483 36.480 1.00 59.84 196 PRO A O 1
ATOM 1279 N N . THR A 1 217 ? -56.787 -27.291 35.543 1.00 60.06 197 THR A N 1
ATOM 1280 C CA . THR A 1 217 ? -55.934 -26.533 36.443 1.00 64.50 197 THR A CA 1
ATOM 1281 C C . THR A 1 217 ? -55.058 -25.528 35.709 1.00 63.49 197 THR A C 1
ATOM 1282 O O . THR A 1 217 ? -54.450 -24.656 36.332 1.00 64.97 197 THR A O 1
ATOM 1286 N N . ALA A 1 218 ? -55.004 -25.652 34.386 1.00 63.09 198 ALA A N 1
ATOM 1287 C CA . ALA A 1 218 ? -54.184 -24.771 33.562 1.00 55.43 198 ALA A CA 1
ATOM 1288 C C . ALA A 1 218 ? -54.727 -23.348 33.537 1.00 54.78 198 ALA A C 1
ATOM 1289 O O . ALA A 1 218 ? -55.940 -23.131 33.509 1.00 54.65 198 ALA A O 1
ATOM 1291 N N . ARG A 1 219 ? -53.807 -22.390 33.560 1.00 52.92 199 ARG A N 1
ATOM 1292 C CA . ARG A 1 219 ? -54.116 -20.970 33.463 1.00 51.71 199 ARG A CA 1
ATOM 1293 C C . ARG A 1 219 ? -54.619 -20.682 32.052 1.00 50.15 199 ARG A C 1
ATOM 1294 O O . ARG A 1 219 ? -54.035 -21.160 31.084 1.00 49.10 199 ARG A O 1
ATOM 1302 N N . LEU A 1 220 ? -55.703 -19.917 31.931 1.00 48.17 200 LEU A N 1
ATOM 1303 C CA . LEU A 1 220 ? -56.319 -19.682 30.622 1.00 50.27 200 LEU A CA 1
ATOM 1304 C C . LEU A 1 220 ? -56.267 -18.227 30.167 1.00 50.50 200 LEU A C 1
ATOM 1305 O O . LEU A 1 220 ? -56.827 -17.346 30.814 1.00 51.04 200 LEU A O 1
ATOM 1310 N N . ILE A 1 221 ? -55.606 -17.986 29.040 1.00 49.65 201 ILE A N 1
ATOM 1311 C CA . ILE A 1 221 ? -55.620 -16.674 28.411 1.00 48.82 201 ILE A CA 1
ATOM 1312 C C . ILE A 1 221 ? -56.673 -16.671 27.312 1.00 46.92 201 ILE A C 1
ATOM 1313 O O . ILE A 1 221 ? -56.824 -17.653 26.594 1.00 49.11 201 ILE A O 1
ATOM 1318 N N . LEU A 1 222 ? -57.402 -15.572 27.182 1.00 46.69 202 LEU A N 1
ATOM 1319 C CA . LEU A 1 222 ? -58.320 -15.407 26.062 1.00 51.42 202 LEU A CA 1
ATOM 1320 C C . LEU A 1 222 ? -57.732 -14.398 25.082 1.00 52.37 202 LEU A C 1
ATOM 1321 O O . LEU A 1 222 ? -57.358 -13.296 25.478 1.00 52.59 202 LEU A O 1
ATOM 1326 N N . ASP A 1 223 ? -57.639 -14.779 23.811 1.00 51.19 203 ASP A N 1
ATOM 1327 C CA . ASP A 1 223 ? -57.088 -13.893 22.791 1.00 53.54 203 ASP A CA 1
ATOM 1328 C C . ASP A 1 223 ? -58.196 -13.281 21.938 1.00 58.07 203 ASP A C 1
ATOM 1329 O O . ASP A 1 223 ? -58.392 -1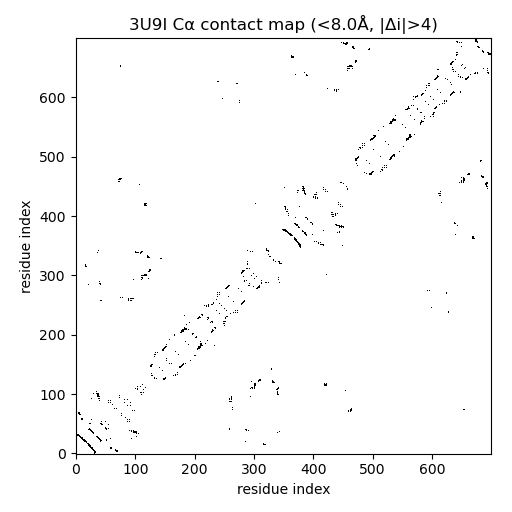3.675 20.787 1.00 58.02 203 ASP A O 1
ATOM 1334 N N . GLY A 1 224 ? -58.912 -12.317 22.515 1.00 57.07 204 GLY A N 1
ATOM 1335 C CA . GLY A 1 224 ? -60.023 -11.649 21.855 1.00 57.06 204 GLY A CA 1
ATOM 1336 C C . GLY A 1 224 ? -59.741 -11.222 20.428 1.00 60.71 204 GLY A C 1
ATOM 1337 O O . GLY A 1 224 ? -60.570 -11.420 19.534 1.00 65.46 204 GLY A O 1
ATOM 1338 N N . ASN A 1 225 ? -58.577 -10.618 20.214 1.00 59.68 205 ASN A N 1
ATOM 1339 C CA . ASN A 1 225 ? -58.136 -10.280 18.871 1.00 60.45 205 ASN A CA 1
ATOM 1340 C C . ASN A 1 225 ? -59.043 -9.254 18.194 1.00 61.89 205 ASN A C 1
ATOM 1341 O O . ASN A 1 225 ? -59.524 -9.481 17.088 1.00 64.48 205 ASN A O 1
ATOM 1346 N N . CYS A 1 226 ? -59.267 -8.124 18.863 1.00 60.74 206 CYS A N 1
ATOM 1347 C CA . CYS A 1 226 ? -60.141 -7.070 18.348 1.00 62.16 206 CYS A CA 1
ATOM 1348 C C . CYS A 1 226 ? -61.383 -7.670 17.701 1.00 63.51 206 CYS A C 1
ATOM 1349 O O . CYS A 1 226 ? -61.715 -7.340 16.562 1.00 62.93 206 CYS A O 1
ATOM 1352 N N . GLY A 1 227 ? -62.064 -8.552 18.425 1.00 62.38 207 GLY A N 1
ATOM 1353 C CA . GLY A 1 227 ? -63.185 -9.281 17.859 1.00 62.26 207 GLY A CA 1
ATOM 1354 C C . GLY A 1 227 ? -64.490 -9.179 18.627 1.00 57.99 207 GLY A C 1
ATOM 1355 O O . GLY A 1 227 ? -65.377 -10.013 18.447 1.00 53.13 207 GLY A O 1
ATOM 1356 N N . TYR A 1 228 ? -64.615 -8.161 19.473 1.00 55.65 208 TYR A N 1
ATOM 1357 C CA . TYR A 1 228 ? -65.810 -7.987 20.293 1.00 61.26 208 TYR A CA 1
ATOM 1358 C C . TYR A 1 228 ? -66.061 -6.516 20.589 1.00 65.05 208 TYR A C 1
ATOM 1359 O O . TYR A 1 228 ? -65.149 -5.693 20.519 1.00 65.94 208 TYR A O 1
ATOM 1368 N N . THR A 1 229 ? -67.306 -6.189 20.910 1.00 65.63 209 THR A N 1
ATOM 1369 C CA . THR A 1 229 ? -67.611 -4.902 21.507 1.00 64.41 209 THR A CA 1
ATOM 1370 C C . THR A 1 229 ? -67.592 -5.173 22.998 1.00 62.49 209 THR A C 1
ATOM 1371 O O . THR A 1 229 ? -67.572 -6.335 23.408 1.00 62.27 209 THR A O 1
ATOM 1375 N N . ALA A 1 230 ? -67.590 -4.123 23.812 1.00 64.46 210 ALA A N 1
ATOM 1376 C CA . ALA A 1 230 ? -67.563 -4.312 25.264 1.00 64.95 210 ALA A CA 1
ATOM 1377 C C . ALA A 1 230 ? -68.750 -5.148 25.764 1.00 68.96 210 ALA A C 1
ATOM 1378 O O . ALA A 1 230 ? -68.548 -6.246 26.283 1.00 67.95 210 ALA A O 1
ATOM 1380 N N . PRO A 1 231 ? -69.992 -4.648 25.592 1.00 71.22 211 PRO A N 1
ATOM 1381 C CA . PRO A 1 231 ? -71.164 -5.416 26.028 1.00 67.24 211 PRO A CA 1
ATOM 1382 C C . PRO A 1 231 ? -71.103 -6.880 25.596 1.00 65.37 211 PRO A C 1
ATOM 1383 O O . PRO A 1 231 ? -71.508 -7.756 26.359 1.00 63.97 211 PRO A O 1
ATOM 1387 N N . ASP A 1 232 ? -70.605 -7.135 24.391 1.00 62.90 212 ASP A N 1
ATOM 1388 C CA . ASP A 1 232 ? -70.458 -8.498 23.900 1.00 62.81 212 ASP A CA 1
ATOM 1389 C C . ASP A 1 232 ? -69.496 -9.309 24.759 1.00 66.90 212 ASP A C 1
ATOM 1390 O O . ASP A 1 232 ? -69.822 -10.409 25.200 1.00 67.45 212 ASP A O 1
ATOM 1395 N N . ALA A 1 233 ? -68.304 -8.767 24.988 1.00 66.73 213 ALA A N 1
ATOM 1396 C CA . ALA A 1 233 ? -67.301 -9.452 25.796 1.00 64.17 213 ALA A CA 1
ATOM 1397 C C . ALA A 1 233 ? -67.865 -9.829 27.163 1.00 68.38 213 ALA A C 1
ATOM 1398 O O . ALA A 1 233 ? -67.921 -11.011 27.512 1.00 70.20 213 ALA A O 1
ATOM 1400 N N . LEU A 1 234 ? -68.274 -8.819 27.932 1.00 64.98 214 LEU A N 1
ATOM 1401 C CA . LEU A 1 234 ? -68.898 -9.038 29.231 1.00 62.81 214 LEU A CA 1
ATOM 1402 C C . LEU A 1 234 ? -69.918 -10.161 29.146 1.00 65.75 214 LEU A C 1
ATOM 1403 O O . LEU A 1 234 ? -69.932 -11.066 29.977 1.00 68.36 214 LEU A O 1
ATOM 1408 N N . ARG A 1 235 ? -70.768 -10.095 28.130 1.00 66.37 215 ARG A N 1
ATOM 1409 C CA . ARG A 1 235 ? -71.753 -11.137 27.881 1.00 69.26 215 ARG A CA 1
ATOM 1410 C C . ARG A 1 235 ? -71.111 -12.528 27.913 1.00 67.42 215 ARG A C 1
ATOM 1411 O O . ARG A 1 235 ? -71.678 -13.470 28.470 1.00 69.89 215 ARG A O 1
ATOM 1419 N N . LEU A 1 236 ? -69.923 -12.649 27.327 1.00 63.83 216 LEU A N 1
ATOM 1420 C CA . LEU A 1 236 ? -69.208 -13.923 27.305 1.00 66.84 216 LEU A CA 1
ATOM 1421 C C . LEU A 1 236 ? -68.637 -14.279 28.676 1.00 65.66 216 LEU A C 1
ATOM 1422 O O . LEU A 1 236 ? -68.660 -15.439 29.087 1.00 65.26 216 LEU A O 1
ATOM 1427 N N . LEU A 1 237 ? -68.113 -13.281 29.377 1.00 62.80 217 LEU A N 1
ATOM 1428 C CA . LEU A 1 237 ? -67.644 -13.487 30.741 1.00 63.25 217 LEU A CA 1
ATOM 1429 C C . LEU A 1 237 ? -68.773 -14.012 31.625 1.00 64.34 217 LEU A C 1
ATOM 1430 O O . LEU A 1 237 ? -68.594 -14.971 32.375 1.00 63.34 217 LEU A O 1
ATOM 1435 N N . ASP A 1 238 ? -69.935 -13.372 31.532 1.00 64.38 218 ASP A N 1
ATOM 1436 C CA . ASP A 1 238 ? -71.120 -13.819 32.248 1.00 61.71 218 ASP A CA 1
ATOM 1437 C C . ASP A 1 238 ? -71.397 -15.285 31.946 1.00 63.04 218 ASP A C 1
ATOM 1438 O O . ASP A 1 238 ? -71.484 -16.109 32.853 1.00 64.48 218 ASP A O 1
ATOM 1443 N N . MET A 1 239 ? -71.525 -15.608 30.664 1.00 65.33 219 MET A N 1
ATOM 1444 C CA . MET A 1 239 ? -71.820 -16.978 30.260 1.00 67.29 219 MET A CA 1
ATOM 1445 C C . MET A 1 239 ? -70.598 -17.873 30.438 1.00 65.88 219 MET A C 1
ATOM 1446 O O . MET A 1 239 ? -70.578 -19.024 30.009 1.00 69.54 219 MET A O 1
ATOM 1451 N N . LEU A 1 240 ? -69.577 -17.338 31.088 1.00 64.22 220 LEU A N 1
ATOM 1452 C CA . LEU A 1 240 ? -68.380 -18.107 31.362 1.00 64.55 220 LEU A CA 1
ATOM 1453 C C . LEU A 1 240 ? -68.329 -18.405 32.853 1.00 67.49 220 LEU A C 1
ATOM 1454 O O . LEU A 1 240 ? -67.941 -19.499 33.269 1.00 63.56 220 LEU A O 1
ATOM 1459 N N . GLY A 1 241 ? -68.741 -17.413 33.643 1.00 69.68 221 GLY A N 1
ATOM 1460 C CA . GLY A 1 241 ? -68.820 -17.525 35.089 1.00 67.15 221 GLY A CA 1
ATOM 1461 C C . GLY A 1 241 ? -70.040 -18.297 35.550 1.00 69.31 221 GLY A C 1
ATOM 1462 O O . GLY A 1 241 ? -70.404 -18.266 36.726 1.00 71.52 221 GLY A O 1
ATOM 1463 N N . VAL A 1 242 ? -70.682 -18.982 34.611 1.00 71.17 222 VAL A N 1
ATOM 1464 C CA . VAL A 1 242 ? -71.760 -19.904 34.932 1.00 71.95 222 VAL A CA 1
ATOM 1465 C C . VAL A 1 242 ? -71.156 -21.282 35.159 1.00 71.51 222 VAL A C 1
ATOM 1466 O O . VAL A 1 242 ? -71.516 -21.982 36.106 1.00 69.72 222 VAL A O 1
ATOM 1470 N N . HIS A 1 243 ? -70.226 -21.655 34.283 1.00 67.25 223 HIS A N 1
ATOM 1471 C CA . HIS A 1 243 ? -69.500 -22.912 34.404 1.00 67.81 223 HIS A CA 1
ATOM 1472 C C . HIS A 1 243 ? -68.344 -22.754 35.385 1.00 66.87 223 HIS A C 1
ATOM 1473 O O . HIS A 1 243 ? -67.473 -23.618 35.474 1.00 64.06 223 HIS A O 1
ATOM 1480 N N . GLY A 1 244 ? -68.337 -21.642 36.114 1.00 67.11 224 GLY A N 1
ATOM 1481 C CA . GLY A 1 244 ? -67.253 -21.337 37.029 1.00 64.11 224 GLY A CA 1
ATOM 1482 C C . GLY A 1 244 ? -65.903 -21.277 36.336 1.00 69.61 224 GLY A C 1
ATOM 1483 O O . GLY A 1 244 ? -64.932 -21.890 36.786 1.00 70.40 224 GLY A O 1
ATOM 1484 N N . ILE A 1 245 ? -65.844 -20.546 35.226 1.00 68.63 225 ILE A N 1
ATOM 1485 C CA . ILE A 1 245 ? -64.584 -20.312 34.530 1.00 62.80 225 ILE A CA 1
ATOM 1486 C C . ILE A 1 245 ? -64.235 -18.827 34.512 1.00 62.32 225 ILE A C 1
ATOM 1487 O O . ILE A 1 245 ? -64.966 -18.010 33.946 1.00 59.94 225 ILE A O 1
ATOM 1492 N N . VAL A 1 246 ? -63.117 -18.482 35.141 1.00 58.96 226 VAL A N 1
ATOM 1493 C CA . VAL A 1 246 ? -62.573 -17.138 35.029 1.00 54.60 226 VAL A CA 1
ATOM 1494 C C . VAL A 1 246 ? -61.167 -17.232 34.440 1.00 54.37 226 VAL A C 1
ATOM 1495 O O . VAL A 1 246 ? -60.292 -17.899 34.996 1.00 51.40 226 VAL A O 1
ATOM 1499 N N . PRO A 1 247 ? -60.956 -16.589 33.281 1.00 55.43 227 PRO A N 1
ATOM 1500 C CA . PRO A 1 247 ? -59.669 -16.672 32.581 1.00 52.77 227 PRO A CA 1
ATOM 1501 C C . PRO A 1 247 ? -58.607 -15.839 33.286 1.00 49.43 227 PRO A C 1
ATOM 1502 O O . PRO A 1 247 ? -58.935 -14.875 33.976 1.00 49.05 227 PRO A O 1
ATOM 1506 N N . ALA A 1 248 ? -57.345 -16.213 33.116 1.00 47.36 228 ALA A N 1
ATOM 1507 C CA . ALA A 1 248 ? -56.251 -15.462 33.710 1.00 45.36 228 ALA A CA 1
ATOM 1508 C C . ALA A 1 248 ? -56.179 -14.058 33.131 1.00 44.19 228 ALA A C 1
ATOM 1509 O O . ALA A 1 248 ? -55.832 -13.108 33.823 1.00 45.54 228 ALA A O 1
ATOM 1511 N N . LEU A 1 249 ? -56.516 -13.931 31.856 1.00 46.68 229 LEU A N 1
ATOM 1512 C CA . LEU A 1 249 ? -56.328 -12.680 31.141 1.00 45.55 229 LEU A CA 1
ATOM 1513 C C . LEU A 1 249 ? -57.262 -12.642 29.955 1.00 47.57 229 LEU A C 1
ATOM 1514 O O . LEU A 1 249 ? -57.505 -13.671 29.323 1.00 51.10 229 LEU A O 1
ATOM 1519 N N . PHE A 1 250 ? -57.800 -11.466 29.653 1.00 47.47 230 PHE A N 1
ATOM 1520 C CA . PHE A 1 250 ? -58.521 -11.288 28.399 1.00 48.53 230 PHE A CA 1
ATOM 1521 C C . PHE A 1 250 ? -57.708 -10.378 27.485 1.00 47.49 230 PHE A C 1
ATOM 1522 O O . PHE A 1 250 ? -57.609 -9.171 27.715 1.00 47.80 230 PHE A O 1
ATOM 1530 N N . GLU A 1 251 ? -57.122 -10.971 26.452 1.00 47.96 231 GLU A N 1
ATOM 1531 C CA . GLU A 1 251 ? -56.206 -10.260 25.566 1.00 50.66 231 GLU A CA 1
ATOM 1532 C C . GLU A 1 251 ? -56.931 -9.565 24.419 1.00 48.49 231 GLU A C 1
ATOM 1533 O O . GLU A 1 251 ? -57.553 -10.217 23.588 1.00 49.85 231 GLU A O 1
ATOM 1539 N N . GLN A 1 252 ? -56.842 -8.240 24.384 1.00 45.89 232 GLN A N 1
ATOM 1540 C CA . GLN A 1 252 ? -57.416 -7.448 23.298 1.00 51.89 232 GLN A CA 1
ATOM 1541 C C . GLN A 1 252 ? -58.794 -7.939 22.869 1.00 55.54 232 GLN A C 1
ATOM 1542 O O . GLN A 1 252 ? -58.929 -8.554 21.814 1.00 60.98 232 GLN A O 1
ATOM 1548 N N . PRO A 1 253 ? -59.824 -7.664 23.683 1.00 53.98 233 PRO A N 1
ATOM 1549 C CA . PRO A 1 253 ? -61.190 -8.094 23.376 1.00 54.75 233 PRO A CA 1
ATOM 1550 C C . PRO A 1 253 ? -61.829 -7.214 22.311 1.00 60.55 233 PRO A C 1
ATOM 1551 O O . PRO A 1 253 ? -62.535 -7.722 21.437 1.00 60.57 233 PRO A O 1
ATOM 1555 N N . VAL A 1 254 ? -61.578 -5.909 22.391 1.00 60.81 234 VAL A N 1
ATOM 1556 C CA . VAL A 1 254 ? -62.187 -4.941 21.482 1.00 61.33 234 VAL A CA 1
ATOM 1557 C C . VAL A 1 254 ? -61.275 -4.532 20.316 1.00 61.59 234 VAL A C 1
ATOM 1558 O O . VAL A 1 254 ? -60.128 -4.973 20.209 1.00 58.61 234 VAL A O 1
ATOM 1562 N N . ALA A 1 255 ? -61.802 -3.677 19.445 1.00 65.14 235 ALA A N 1
ATOM 1563 C CA . ALA A 1 255 ? -61.073 -3.226 18.269 1.00 65.66 235 ALA A CA 1
ATOM 1564 C C . ALA A 1 255 ? -59.932 -2.279 18.624 1.00 66.06 235 ALA A C 1
ATOM 1565 O O . ALA A 1 255 ? -59.996 -1.549 19.618 1.00 63.75 235 ALA A O 1
ATOM 1567 N N . LYS A 1 256 ? -58.899 -2.297 17.788 1.00 63.35 236 LYS A N 1
ATOM 1568 C CA . LYS A 1 256 ? -57.708 -1.480 17.979 1.00 59.29 236 LYS A CA 1
ATOM 1569 C C . LYS A 1 256 ? -58.028 -0.038 18.372 1.00 62.19 236 LYS A C 1
ATOM 1570 O O . LYS A 1 256 ? -57.237 0.613 19.053 1.00 66.27 236 LYS A O 1
ATOM 1576 N N . ASP A 1 257 ? -59.193 0.450 17.959 1.00 64.20 237 ASP A N 1
ATOM 1577 C CA . ASP A 1 257 ? -59.536 1.860 18.138 1.00 67.87 237 ASP A CA 1
ATOM 1578 C C . ASP A 1 257 ? -60.459 2.166 19.319 1.00 69.68 237 ASP A C 1
ATOM 1579 O O . ASP A 1 257 ? -60.611 3.329 19.700 1.00 68.40 237 ASP A O 1
ATOM 1584 N N . ASP A 1 258 ? -61.066 1.137 19.902 1.00 67.13 238 ASP A N 1
ATOM 1585 C CA . ASP A 1 258 ? -61.990 1.349 21.016 1.00 66.55 238 ASP A CA 1
ATOM 1586 C C . ASP A 1 258 ? -61.304 1.286 22.388 1.00 63.79 238 ASP A C 1
ATOM 1587 O O . ASP A 1 258 ? -61.510 0.349 23.158 1.00 64.35 238 ASP A O 1
ATOM 1592 N N . GLU A 1 259 ? -60.494 2.295 22.690 1.00 64.50 239 GLU A N 1
ATOM 1593 C CA . GLU A 1 259 ? -59.769 2.341 23.957 1.00 63.23 239 GLU A CA 1
ATOM 1594 C C . GLU A 1 259 ? -60.683 2.800 25.085 1.00 63.28 239 GLU A C 1
ATOM 1595 O O . GLU A 1 259 ? -60.242 2.987 26.221 1.00 59.38 239 GLU A O 1
ATOM 1601 N N . GLU A 1 260 ? -61.958 2.995 24.758 1.00 67.02 240 GLU A N 1
ATOM 1602 C CA . GLU A 1 260 ? -62.964 3.289 25.768 1.00 67.56 240 GLU A CA 1
ATOM 1603 C C . GLU A 1 260 ? -63.703 1.994 26.056 1.00 65.70 240 GLU A C 1
ATOM 1604 O O . GLU A 1 260 ? -64.335 1.840 27.098 1.00 66.70 240 GLU A O 1
ATOM 1610 N N . GLY A 1 261 ? -63.605 1.061 25.115 1.00 64.19 241 GLY A N 1
ATOM 1611 C CA . GLY A 1 261 ? -64.109 -0.286 25.306 1.00 61.86 241 GLY A CA 1
ATOM 1612 C C . GLY A 1 261 ? -63.198 -1.039 26.252 1.00 62.34 241 GLY A C 1
ATOM 1613 O O . GLY A 1 261 ? -63.631 -1.495 27.310 1.00 63.88 241 GLY A O 1
ATOM 1614 N N . LEU A 1 262 ? -61.932 -1.168 25.865 1.00 62.21 242 LEU A N 1
ATOM 1615 C CA . LEU A 1 262 ? -60.899 -1.690 26.747 1.00 54.99 242 LEU A CA 1
ATOM 1616 C C . LEU A 1 262 ? -61.069 -1.094 28.138 1.00 57.74 242 LEU A C 1
ATOM 1617 O O . LEU A 1 262 ? -60.964 -1.790 29.150 1.00 55.76 242 LEU A O 1
ATOM 1622 N N . ARG A 1 263 ? -61.362 0.201 28.171 1.00 59.33 243 ARG A N 1
ATOM 1623 C CA . ARG A 1 263 ? -61.445 0.957 29.413 1.00 57.94 243 ARG A CA 1
ATOM 1624 C C . ARG A 1 263 ? -62.566 0.479 30.337 1.00 61.45 243 ARG A C 1
ATOM 1625 O O . ARG A 1 263 ? -62.336 0.195 31.514 1.00 61.76 243 ARG A O 1
ATOM 1633 N N . ARG A 1 264 ? -63.781 0.398 29.808 1.00 63.41 244 ARG A N 1
ATOM 1634 C CA . ARG A 1 264 ? -64.922 0.025 30.630 1.00 64.20 244 ARG A CA 1
ATOM 1635 C C . ARG A 1 264 ? -64.815 -1.428 31.088 1.00 61.35 244 ARG A C 1
ATOM 1636 O O . ARG A 1 264 ? -65.146 -1.752 32.228 1.00 59.63 244 ARG A O 1
ATOM 1644 N N . LEU A 1 265 ? -64.339 -2.293 30.198 1.00 59.30 245 LEU A N 1
ATOM 1645 C CA . LEU A 1 265 ? -64.000 -3.670 30.554 1.00 58.72 245 LEU A CA 1
ATOM 1646 C C . LEU A 1 265 ? -63.014 -3.720 31.722 1.00 59.07 245 LEU A C 1
ATOM 1647 O O . LEU A 1 265 ? -63.075 -4.607 32.572 1.00 58.74 245 LEU A O 1
ATOM 1652 N N . THR A 1 266 ? -62.099 -2.761 31.755 1.00 57.09 246 THR A N 1
ATOM 1653 C CA . THR A 1 266 ? -61.046 -2.752 32.760 1.00 55.57 246 THR A CA 1
ATOM 1654 C C . THR A 1 266 ? -61.524 -2.173 34.095 1.00 60.13 246 THR A C 1
ATOM 1655 O O . THR A 1 266 ? -61.029 -2.557 35.159 1.00 58.65 246 THR A O 1
ATOM 1659 N N . ALA A 1 267 ? -62.484 -1.252 34.039 1.00 60.88 247 ALA A N 1
ATOM 1660 C CA . ALA A 1 267 ? -63.083 -0.709 35.253 1.00 59.83 247 ALA A CA 1
ATOM 1661 C C . ALA A 1 267 ? -63.987 -1.763 35.875 1.00 63.13 247 ALA A C 1
ATOM 1662 O O . ALA A 1 267 ? -64.232 -1.757 37.085 1.00 61.94 247 ALA A O 1
ATOM 1664 N N . THR A 1 268 ? -64.480 -2.663 35.028 1.00 60.28 248 THR A N 1
ATOM 1665 C CA . THR A 1 268 ? -65.233 -3.830 35.472 1.00 57.77 248 THR A CA 1
ATOM 1666 C C . THR A 1 268 ? -64.477 -4.548 36.583 1.00 61.65 248 THR A C 1
ATOM 1667 O O . THR A 1 268 ? -65.079 -5.139 37.479 1.00 66.64 248 THR A O 1
ATOM 1671 N N . ARG A 1 269 ? -63.150 -4.480 36.517 1.00 59.83 249 ARG A N 1
ATOM 1672 C CA . ARG A 1 269 ? -62.269 -5.127 37.485 1.00 58.33 249 ARG A CA 1
ATOM 1673 C C . ARG A 1 269 ? -62.554 -6.618 37.652 1.00 57.40 249 ARG A C 1
ATOM 1674 O O . ARG A 1 269 ? -62.066 -7.255 38.584 1.00 57.74 249 ARG A O 1
ATOM 1682 N N . ARG A 1 270 ? -63.339 -7.171 36.736 1.00 54.26 250 ARG A N 1
ATOM 1683 C CA . ARG A 1 270 ? -63.609 -8.597 36.729 1.00 54.99 250 ARG A CA 1
ATOM 1684 C C . ARG A 1 270 ? -62.324 -9.318 36.358 1.00 55.91 250 ARG A C 1
ATOM 1685 O O . ARG A 1 270 ? -61.475 -9.584 37.205 1.00 59.18 250 ARG A O 1
ATOM 1693 N N . VAL A 1 271 ? -62.191 -9.616 35.070 1.00 56.06 251 VAL A N 1
ATOM 1694 C CA . VAL A 1 271 ? -60.984 -10.212 34.503 1.00 54.30 251 VAL A CA 1
ATOM 1695 C C . VAL A 1 271 ? -59.958 -9.117 34.142 1.00 55.07 251 VAL A C 1
ATOM 1696 O O . VAL A 1 271 ? -60.335 -7.961 33.902 1.00 52.85 251 VAL A O 1
ATOM 1700 N N . PRO A 1 272 ? -58.655 -9.468 34.125 1.00 53.32 252 PRO A N 1
ATOM 1701 C CA . PRO A 1 272 ? -57.604 -8.540 33.682 1.00 51.06 252 PRO A CA 1
ATOM 1702 C C . PRO A 1 272 ? -57.536 -8.424 32.158 1.00 51.07 252 PRO A C 1
ATOM 1703 O O . PRO A 1 272 ? -57.555 -9.440 31.459 1.00 52.12 252 PRO A O 1
ATOM 1707 N N . VAL A 1 273 ? -57.449 -7.195 31.657 1.00 50.34 253 VAL A N 1
ATOM 1708 C CA . VAL A 1 273 ? -57.480 -6.939 30.220 1.00 48.58 253 VAL A CA 1
ATOM 1709 C C . VAL A 1 273 ? -56.117 -6.513 29.702 1.00 46.93 253 VAL A C 1
ATOM 1710 O O . VAL A 1 273 ? -55.482 -5.627 30.268 1.00 48.99 253 VAL A O 1
ATOM 1714 N N . ALA A 1 274 ? -55.674 -7.135 28.617 1.00 46.42 254 ALA A N 1
ATOM 1715 C CA . ALA A 1 274 ? -54.400 -6.772 28.007 1.00 47.02 254 ALA A CA 1
ATOM 1716 C C . ALA A 1 274 ? -54.587 -6.069 26.663 1.00 47.35 254 ALA A C 1
ATOM 1717 O O . ALA A 1 274 ? -55.439 -6.454 25.860 1.00 46.73 254 ALA A O 1
ATOM 1719 N N . ALA A 1 275 ? -53.785 -5.034 26.430 1.00 46.95 255 ALA A N 1
ATOM 1720 C CA . ALA A 1 275 ? -53.728 -4.377 25.130 1.00 45.72 255 ALA A CA 1
ATOM 1721 C C . ALA A 1 275 ? -52.726 -5.101 24.248 1.00 44.64 255 ALA A C 1
ATOM 1722 O O . ALA A 1 275 ? -51.615 -5.391 24.678 1.00 45.07 255 ALA A O 1
ATOM 1724 N N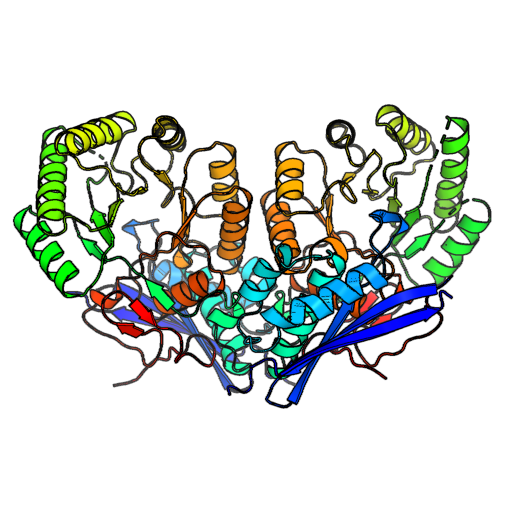 . ASP A 1 276 ? -53.121 -5.410 23.019 1.00 48.87 256 ASP A N 1
ATOM 1725 C CA . ASP A 1 276 ? -52.193 -6.008 22.065 1.00 50.29 256 ASP A CA 1
ATOM 1726 C C . ASP A 1 276 ? -51.995 -5.098 20.860 1.00 49.43 256 ASP A C 1
ATOM 1727 O O . ASP A 1 276 ? -50.993 -4.392 20.769 1.00 49.39 256 ASP A O 1
ATOM 1732 N N . GLU A 1 277 ? -52.956 -5.111 19.942 1.00 48.57 257 GLU A N 1
ATOM 1733 C CA . GLU A 1 277 ? -52.882 -4.267 18.758 1.00 52.48 257 GLU A CA 1
ATOM 1734 C C . GLU A 1 277 ? -53.000 -2.797 19.141 1.00 52.00 257 GLU A C 1
ATOM 1735 O O . GLU A 1 277 ? -52.480 -1.921 18.450 1.00 53.85 257 GLU A O 1
ATOM 1741 N N . SER A 1 278 ? -53.675 -2.535 20.256 1.00 48.00 258 SER A N 1
ATOM 1742 C CA . SER A 1 278 ? -53.890 -1.167 20.717 1.00 47.71 258 SER A CA 1
ATOM 1743 C C . SER A 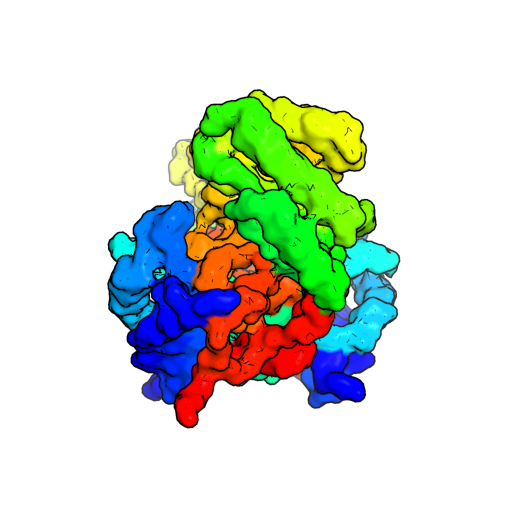1 278 ? -52.608 -0.497 21.203 1.00 47.73 258 SER A C 1
ATOM 1744 O O . SER A 1 278 ? -52.548 0.726 21.315 1.00 51.44 258 SER A O 1
ATOM 1747 N N . VAL A 1 279 ? -51.587 -1.293 21.499 1.00 47.20 259 VAL A N 1
ATOM 1748 C CA . VAL A 1 279 ? -50.335 -0.756 22.029 1.00 47.50 259 VAL A CA 1
ATOM 1749 C C . VAL A 1 279 ? -49.170 -1.062 21.088 1.00 48.79 259 VAL A C 1
ATOM 1750 O O . VAL A 1 279 ? -48.811 -2.220 20.881 1.00 49.16 259 VAL A O 1
ATOM 1754 N N . ALA A 1 280 ? -48.587 -0.012 20.514 1.00 50.57 260 ALA A N 1
ATOM 1755 C CA . ALA A 1 280 ? -47.566 -0.170 19.481 1.00 50.42 260 ALA A CA 1
ATOM 1756 C C . ALA A 1 280 ? -46.307 0.628 19.800 1.00 48.68 260 ALA A C 1
ATOM 1757 O O . ALA A 1 280 ? -45.199 0.212 19.469 1.00 46.15 260 ALA A O 1
ATOM 1759 N N . SER A 1 281 ? -46.480 1.775 20.446 1.00 48.01 261 SER A N 1
ATOM 1760 C CA . SER A 1 281 ? -45.350 2.634 20.767 1.00 48.37 261 SER A CA 1
ATOM 1761 C C . SER A 1 281 ? -45.306 2.943 22.254 1.00 45.77 261 SER A C 1
ATOM 1762 O O . SER A 1 281 ? -46.219 2.588 22.989 1.00 45.06 261 SER A O 1
ATOM 1765 N N . ALA A 1 282 ? -44.239 3.604 22.689 1.00 45.90 262 ALA A N 1
ATOM 1766 C CA . ALA A 1 282 ? -44.159 4.108 24.054 1.00 43.97 262 ALA A CA 1
ATOM 1767 C C . ALA A 1 282 ? -45.316 5.055 24.338 1.00 43.72 262 ALA A C 1
ATOM 1768 O O . ALA A 1 282 ? -45.791 5.149 25.467 1.00 44.77 262 ALA A O 1
ATOM 1770 N N . THR A 1 283 ? -45.770 5.750 23.301 1.00 46.75 263 THR A N 1
ATOM 1771 C CA . THR A 1 283 ? -46.854 6.721 23.429 1.00 47.88 263 THR A CA 1
ATOM 1772 C C . THR A 1 283 ? -48.225 6.066 23.592 1.00 47.31 263 THR A C 1
ATOM 1773 O O . THR A 1 283 ? -49.034 6.521 24.398 1.00 48.65 263 THR A O 1
ATOM 1777 N N . ASP A 1 284 ? -48.488 5.008 22.826 1.00 46.99 264 ASP A N 1
ATOM 1778 C CA . ASP A 1 284 ? -49.708 4.227 23.008 1.00 46.54 264 ASP A CA 1
ATOM 1779 C C . ASP A 1 284 ? -49.754 3.720 24.442 1.00 48.27 264 ASP A C 1
ATOM 1780 O O . ASP A 1 284 ? -50.763 3.855 25.133 1.00 48.15 264 ASP A O 1
ATOM 1785 N N . ALA A 1 285 ? -48.642 3.137 24.877 1.00 46.42 265 ALA A N 1
ATOM 1786 C CA . ALA A 1 285 ? -48.512 2.595 26.222 1.00 45.33 265 ALA A CA 1
ATOM 1787 C C . ALA A 1 285 ? -48.795 3.635 27.299 1.00 47.09 265 ALA A C 1
ATOM 1788 O O . ALA A 1 285 ? -49.456 3.338 28.290 1.00 47.67 265 ALA A O 1
ATOM 1790 N N . ALA A 1 286 ? -48.290 4.850 27.106 1.00 46.67 266 ALA A N 1
ATOM 1791 C CA . ALA A 1 286 ? -48.477 5.916 28.088 1.00 47.99 266 ALA A CA 1
ATOM 1792 C C . ALA A 1 286 ? -49.915 6.430 28.114 1.00 51.88 266 ALA A C 1
ATOM 1793 O O . ALA A 1 286 ? -50.449 6.742 29.179 1.00 51.58 266 ALA A O 1
ATOM 1795 N N . ARG A 1 287 ? -50.538 6.527 26.943 1.00 51.89 267 ARG A N 1
ATOM 1796 C CA . ARG A 1 287 ? -51.941 6.919 26.871 1.00 53.64 267 ARG A CA 1
ATOM 1797 C C . ARG A 1 287 ? -52.812 5.858 27.545 1.00 52.28 267 ARG A C 1
ATOM 1798 O O . ARG A 1 287 ? -53.570 6.156 28.467 1.00 52.99 267 ARG A O 1
ATOM 1806 N N . LEU A 1 288 ? -52.690 4.620 27.075 1.00 47.38 268 LEU A N 1
ATOM 1807 C CA . LEU A 1 288 ? -53.383 3.487 27.674 1.00 46.54 268 LEU A CA 1
ATOM 1808 C C . LEU A 1 288 ? -53.328 3.525 29.202 1.00 52.19 268 LEU A C 1
ATOM 1809 O O . LEU A 1 288 ? -54.324 3.270 29.873 1.00 55.07 268 LEU A O 1
ATOM 1814 N N . ALA A 1 289 ? -52.163 3.856 29.747 1.00 49.51 269 ALA A N 1
ATOM 1815 C CA . ALA A 1 289 ? -51.962 3.838 31.190 1.00 48.52 269 ALA A CA 1
ATOM 1816 C C . ALA A 1 289 ? -52.593 5.045 31.879 1.00 54.02 269 ALA A C 1
ATOM 1817 O O . ALA A 1 289 ? -53.084 4.941 33.003 1.00 56.60 269 ALA A O 1
ATOM 1819 N N . ARG A 1 290 ? -52.562 6.189 31.203 1.00 56.59 270 ARG A N 1
ATOM 1820 C CA . ARG A 1 290 ? -53.151 7.417 31.724 1.00 56.23 270 ARG A CA 1
ATOM 1821 C C . ARG A 1 290 ? -54.647 7.218 31.914 1.00 56.68 270 ARG A C 1
ATOM 1822 O O . ARG A 1 290 ? -55.209 7.560 32.956 1.00 59.99 270 ARG A O 1
ATOM 1830 N N . ASN A 1 291 ? -55.281 6.650 30.895 1.00 54.71 271 ASN A N 1
ATOM 1831 C CA . ASN A 1 291 ? -56.721 6.447 30.890 1.00 56.25 271 ASN A CA 1
ATOM 1832 C C . ASN A 1 291 ? -57.122 5.139 31.563 1.00 57.79 271 ASN A C 1
ATOM 1833 O O . ASN A 1 291 ? -58.284 4.730 31.487 1.00 56.54 271 ASN A O 1
ATOM 1838 N N . ALA A 1 292 ? -56.159 4.489 32.215 1.00 55.59 272 ALA A N 1
ATOM 1839 C CA . ALA A 1 292 ? -56.390 3.191 32.845 1.00 52.36 272 ALA A CA 1
ATOM 1840 C C . ALA A 1 292 ? -57.221 2.289 31.943 1.00 52.65 272 ALA A C 1
ATOM 1841 O O . ALA A 1 292 ? -58.221 1.722 32.367 1.00 57.54 272 ALA A O 1
ATOM 1843 N N . ALA A 1 293 ? -56.799 2.164 30.692 1.00 52.62 273 ALA A N 1
ATOM 1844 C CA . ALA A 1 293 ? -57.548 1.424 29.687 1.00 50.66 273 ALA A CA 1
ATOM 1845 C C . ALA A 1 293 ? -57.382 -0.080 29.825 1.00 48.35 273 ALA A C 1
ATOM 1846 O O . ALA A 1 293 ? -58.265 -0.837 29.443 1.00 49.28 273 ALA A O 1
ATOM 1848 N N . VAL A 1 294 ? -56.241 -0.509 30.356 1.00 47.11 274 VAL A N 1
ATOM 1849 C CA . VAL A 1 294 ? -55.947 -1.930 30.485 1.00 46.46 274 VAL A CA 1
ATOM 1850 C C . VAL A 1 294 ? -55.117 -2.249 31.722 1.00 46.56 274 VAL A C 1
ATOM 1851 O O . VAL A 1 294 ? -54.619 -1.353 32.399 1.00 47.16 274 VAL A O 1
ATOM 1855 N N . ASP A 1 295 ? -54.967 -3.541 32.000 1.00 47.71 275 ASP A N 1
ATOM 1856 C CA . ASP A 1 295 ? -54.170 -4.006 33.131 1.00 48.85 275 ASP A CA 1
ATOM 1857 C C . ASP A 1 295 ? -52.820 -4.535 32.656 1.00 46.29 275 ASP A C 1
ATOM 1858 O O . ASP A 1 295 ? -51.823 -4.448 33.366 1.00 47.14 275 ASP A O 1
ATOM 1863 N N . VAL A 1 296 ? -52.798 -5.082 31.447 1.00 44.22 276 VAL A N 1
ATOM 1864 C CA . VAL A 1 296 ? -51.595 -5.691 30.906 1.00 43.40 276 VAL A CA 1
ATOM 1865 C C . VAL A 1 296 ? -51.256 -5.180 29.505 1.00 42.44 276 VAL A C 1
ATOM 1866 O O . VAL A 1 296 ? -52.134 -5.030 28.665 1.00 43.76 276 VAL A O 1
ATOM 1870 N N . LEU A 1 297 ? -49.974 -4.908 29.272 1.00 40.63 277 LEU A N 1
ATOM 1871 C CA . LEU A 1 297 ? -49.473 -4.518 27.959 1.00 36.31 277 LEU A CA 1
ATOM 1872 C C . LEU A 1 297 ? -48.733 -5.692 27.344 1.00 40.18 277 LEU A C 1
ATOM 1873 O O . LEU A 1 297 ? -47.878 -6.292 27.999 1.00 39.34 277 LEU A O 1
ATOM 1878 N N . ASN A 1 298 ? -49.056 -6.027 26.095 1.00 41.96 278 ASN A N 1
ATOM 1879 C CA . ASN A 1 298 ? -48.338 -7.087 25.388 1.00 40.27 278 ASN A CA 1
ATOM 1880 C C . ASN A 1 298 ? -47.275 -6.531 24.455 1.00 42.21 278 ASN A C 1
ATOM 1881 O O . ASN A 1 298 ? -47.589 -5.951 23.412 1.00 45.28 278 ASN A O 1
ATOM 1886 N N . ILE A 1 299 ? -46.019 -6.713 24.844 1.00 38.43 279 ILE A N 1
ATOM 1887 C CA . ILE A 1 299 ? -44.885 -6.299 24.036 1.00 38.59 279 ILE A CA 1
ATOM 1888 C C . ILE A 1 299 ? -44.546 -7.329 22.959 1.00 38.64 279 ILE A C 1
ATOM 1889 O O . ILE A 1 299 ? -44.447 -8.524 23.238 1.00 38.11 279 ILE A O 1
ATOM 1894 N N . LYS A 1 300 ? -44.376 -6.854 21.727 1.00 40.48 280 LYS A N 1
ATOM 1895 C CA . LYS A 1 300 ? -43.792 -7.654 20.651 1.00 37.81 280 LYS A CA 1
ATOM 1896 C C . LYS A 1 300 ? -42.653 -6.861 20.042 1.00 37.31 280 LYS A C 1
ATOM 1897 O O . LYS A 1 300 ? -42.879 -5.804 19.461 1.00 41.04 280 LYS A O 1
ATOM 1903 N N . LEU A 1 301 ? -41.430 -7.355 20.186 1.00 38.34 281 LEU A N 1
ATOM 1904 C CA . LEU A 1 301 ? -40.267 -6.636 19.678 1.00 37.38 281 LEU A CA 1
ATOM 1905 C C . LEU A 1 301 ? -40.395 -6.408 18.175 1.00 40.29 281 LEU A C 1
ATOM 1906 O O . LEU A 1 301 ? -39.989 -5.368 17.658 1.00 42.31 281 LEU A O 1
ATOM 1911 N N . MET A 1 302 ? -40.978 -7.383 17.484 1.00 38.04 282 MET A N 1
ATOM 1912 C CA . MET A 1 302 ? -41.119 -7.331 16.036 1.00 38.50 282 MET A CA 1
ATOM 1913 C C . MET A 1 302 ? -41.958 -6.151 15.555 1.00 39.74 282 MET A C 1
ATOM 1914 O O . MET A 1 302 ? -41.944 -5.819 14.376 1.00 40.02 282 MET A O 1
ATOM 1919 N N . LYS A 1 303 ? -42.696 -5.527 16.464 1.00 38.25 283 LYS A N 1
ATOM 1920 C CA . LYS A 1 303 ? -43.567 -4.411 16.101 1.00 41.77 283 LYS A CA 1
ATOM 1921 C C . LYS A 1 303 ? -42.841 -3.072 15.935 1.00 46.03 283 LYS A C 1
ATOM 1922 O O . LYS A 1 303 ? -43.049 -2.368 14.947 1.00 48.75 283 LYS A O 1
ATOM 1928 N N . CYS A 1 304 ? -42.007 -2.708 16.903 1.00 46.40 284 CYS A N 1
ATOM 1929 C CA . CYS A 1 304 ? -41.345 -1.406 16.864 1.00 45.54 284 CYS A CA 1
ATOM 1930 C C . CYS A 1 304 ? -39.869 -1.465 17.229 1.00 42.61 284 CYS A C 1
ATOM 1931 O O . CYS A 1 304 ? -39.215 -0.429 17.330 1.00 43.63 284 CYS A O 1
ATOM 1934 N N . GLY A 1 305 ? -39.344 -2.670 17.422 1.00 39.42 285 GLY A N 1
ATOM 1935 C CA . GLY A 1 305 ? -37.940 -2.832 17.751 1.00 36.25 285 GLY A CA 1
ATOM 1936 C C . GLY A 1 305 ? -37.696 -2.864 19.249 1.00 38.12 285 GLY A C 1
ATOM 1937 O O . GLY A 1 305 ? -38.637 -2.814 20.039 1.00 39.35 285 GLY A O 1
ATOM 1938 N N . ILE A 1 306 ? -36.427 -2.928 19.636 1.00 37.19 286 ILE A N 1
ATOM 1939 C CA . ILE A 1 306 ? -36.040 -3.131 21.030 1.00 31.59 286 ILE A CA 1
ATOM 1940 C C . ILE A 1 306 ? -35.991 -1.844 21.859 1.00 33.90 286 ILE A C 1
ATOM 1941 O O . ILE A 1 306 ? -36.518 -1.792 22.968 1.00 35.54 286 ILE A O 1
ATOM 1946 N N . VAL A 1 307 ? -35.357 -0.807 21.330 1.00 33.52 287 VAL A N 1
ATOM 1947 C CA . VAL A 1 307 ? -35.300 0.469 22.033 1.00 32.40 287 VAL A CA 1
ATOM 1948 C C . VAL A 1 307 ? -36.701 0.969 22.389 1.00 38.14 287 VAL A C 1
ATOM 1949 O O . VAL A 1 307 ? -36.963 1.396 23.521 1.00 37.19 287 VAL A O 1
ATOM 1953 N N . GLU A 1 308 ? -37.602 0.909 21.415 1.00 39.92 288 GLU A N 1
ATOM 1954 C CA . GLU A 1 308 ? -38.978 1.327 21.627 1.00 39.77 288 GLU A CA 1
ATOM 1955 C C . GLU A 1 308 ? -39.632 0.438 22.682 1.00 37.82 288 GLU A C 1
ATOM 1956 O O . GLU A 1 308 ? -40.389 0.914 23.526 1.00 39.11 288 GLU A O 1
ATOM 1962 N N . ALA A 1 309 ? -39.313 -0.851 22.643 1.00 35.65 289 ALA A N 1
ATOM 1963 C CA . ALA A 1 309 ? -39.858 -1.812 23.608 1.00 36.72 289 ALA A CA 1
ATOM 1964 C C . ALA A 1 309 ? -39.390 -1.572 25.053 1.00 36.73 289 ALA A C 1
ATOM 1965 O O . ALA A 1 309 ? -40.161 -1.739 25.993 1.00 33.79 289 ALA A O 1
ATOM 1967 N N . LEU A 1 310 ? -38.126 -1.195 25.232 1.00 36.90 290 LEU A N 1
ATOM 1968 C CA . LEU A 1 310 ? -37.615 -0.897 26.567 1.00 35.11 290 LEU A CA 1
ATOM 1969 C C . LEU A 1 310 ? -38.435 0.213 27.218 1.00 36.36 290 LEU A C 1
ATOM 1970 O O . LEU A 1 310 ? -38.859 0.086 28.359 1.00 38.53 290 LEU A O 1
ATOM 1975 N N . ASP A 1 311 ? -38.666 1.296 26.482 1.00 38.93 291 ASP A N 1
ATOM 1976 C CA . ASP A 1 311 ? -39.474 2.407 26.978 1.00 35.20 291 ASP A CA 1
ATOM 1977 C C . ASP A 1 311 ? -40.889 1.970 27.340 1.00 35.35 291 ASP A C 1
ATOM 1978 O O . ASP A 1 311 ? -41.472 2.476 28.289 1.00 35.51 291 ASP A O 1
ATOM 1983 N N . ILE A 1 312 ? -41.449 1.038 26.580 1.00 36.95 292 ILE A N 1
ATOM 1984 C CA . ILE A 1 312 ? -42.788 0.542 26.879 1.00 36.88 292 ILE A CA 1
ATOM 1985 C C . ILE A 1 312 ? -42.796 -0.198 28.220 1.00 36.25 292 ILE A C 1
ATOM 1986 O O . ILE A 1 312 ? -43.606 0.096 29.098 1.00 35.32 292 ILE A O 1
ATOM 1991 N N . ALA A 1 313 ? -41.881 -1.149 28.376 1.00 35.18 293 ALA A N 1
ATOM 1992 C CA . ALA A 1 313 ? -41.718 -1.852 29.640 1.00 33.27 293 ALA A CA 1
ATOM 1993 C C . ALA A 1 313 ? -41.625 -0.850 30.787 1.00 34.92 293 ALA A C 1
ATOM 1994 O O . ALA A 1 313 ? -42.362 -0.946 31.765 1.00 38.37 293 ALA A O 1
ATOM 1996 N N . ALA A 1 314 ? -40.723 0.117 30.657 1.00 34.21 294 ALA A N 1
ATOM 1997 C CA . ALA A 1 314 ? -40.547 1.158 31.667 1.00 33.53 294 ALA A CA 1
ATOM 1998 C C . ALA A 1 314 ? -41.836 1.913 32.008 1.00 34.51 294 ALA A C 1
ATOM 1999 O O . ALA A 1 314 ? -42.107 2.187 33.174 1.00 35.22 294 ALA A O 1
ATOM 2001 N N . ILE A 1 315 ? -42.620 2.262 30.994 1.00 33.23 295 ILE A N 1
ATOM 2002 C CA . ILE A 1 315 ? -43.855 2.999 31.224 1.00 33.13 295 ILE A CA 1
ATOM 2003 C C . ILE A 1 315 ? -44.895 2.139 31.937 1.00 34.48 295 ILE A C 1
ATOM 2004 O O . ILE A 1 315 ? -45.640 2.627 32.787 1.00 35.53 295 ILE A O 1
ATOM 2009 N N . ALA A 1 316 ? -44.939 0.856 31.591 1.00 34.92 296 ALA A N 1
ATOM 2010 C CA . ALA A 1 316 ? -45.867 -0.073 32.222 1.00 35.97 296 ALA A CA 1
ATOM 2011 C C . ALA A 1 316 ? -45.493 -0.246 33.686 1.00 38.57 296 ALA A C 1
ATOM 2012 O O . ALA A 1 316 ? -46.355 -0.303 34.566 1.00 40.50 296 ALA A O 1
ATOM 2014 N N . ARG A 1 317 ? -44.193 -0.313 33.934 1.00 34.21 297 ARG A N 1
ATOM 2015 C CA . ARG A 1 317 ? -43.666 -0.594 35.253 1.00 34.21 297 ARG A CA 1
ATOM 2016 C C . ARG A 1 317 ? -44.019 0.527 36.227 1.00 34.87 297 ARG A C 1
ATOM 2017 O O . ARG A 1 317 ? -44.457 0.281 37.348 1.00 35.25 297 ARG A O 1
ATOM 2025 N N . THR A 1 318 ? -43.837 1.763 35.790 1.00 34.35 298 THR A N 1
ATOM 2026 C CA . THR A 1 318 ? -44.074 2.913 36.646 1.00 35.36 298 THR A CA 1
ATOM 2027 C C . THR A 1 318 ? -45.560 3.124 36.879 1.00 35.95 298 THR A C 1
ATOM 2028 O O . THR A 1 318 ? -45.968 3.764 37.849 1.00 35.26 298 THR A O 1
ATOM 2032 N N . ALA A 1 319 ? -46.371 2.584 35.980 1.00 37.08 299 ALA A N 1
ATOM 2033 C CA . ALA A 1 319 ? -47.812 2.748 36.079 1.00 37.02 299 ALA A CA 1
ATOM 2034 C C . ALA A 1 319 ? -48.427 1.548 36.781 1.00 37.23 299 ALA A C 1
ATOM 2035 O O . ALA A 1 319 ? -49.612 1.553 37.122 1.00 33.92 299 ALA A O 1
ATOM 2037 N N . GLY A 1 320 ? -47.609 0.523 36.993 1.00 37.87 300 GLY A N 1
ATOM 2038 C CA . GLY A 1 320 ? -48.051 -0.692 37.649 1.00 36.57 300 GLY A CA 1
ATOM 2039 C C . GLY A 1 320 ? -48.839 -1.618 36.745 1.00 41.16 300 GLY A C 1
ATOM 2040 O O . GLY A 1 320 ? -49.513 -2.530 37.223 1.00 44.55 300 GLY A O 1
ATOM 2041 N N . LEU A 1 321 ? -48.771 -1.382 35.438 1.00 40.85 301 LEU A N 1
ATOM 2042 C CA . LEU A 1 321 ? -49.369 -2.300 34.478 1.00 40.31 301 LEU A CA 1
ATOM 2043 C C . LEU A 1 321 ? -48.512 -3.556 34.414 1.00 43.19 301 LEU A C 1
ATOM 2044 O O . LEU A 1 321 ? -47.293 -3.487 34.588 1.00 43.62 301 LEU A O 1
ATOM 2049 N N . HIS A 1 322 ? -49.144 -4.700 34.178 1.00 42.04 302 HIS A N 1
ATOM 2050 C CA . HIS A 1 322 ? -48.415 -5.954 34.051 1.00 41.76 302 HIS A CA 1
ATOM 2051 C C . HIS A 1 322 ? -48.047 -6.163 32.597 1.00 42.43 302 HIS A C 1
ATOM 2052 O O . HIS A 1 322 ? -48.603 -5.507 31.723 1.00 42.78 302 HIS A O 1
ATOM 2059 N N . LEU A 1 323 ? -47.123 -7.081 32.337 1.00 40.01 303 LEU A N 1
ATOM 2060 C CA . LEU A 1 323 ? -46.610 -7.272 30.986 1.00 38.30 303 LEU A CA 1
ATOM 2061 C C . LEU A 1 323 ? -46.764 -8.689 30.460 1.00 39.04 303 LEU A C 1
ATOM 2062 O O . LEU A 1 323 ? -46.643 -9.660 31.198 1.00 40.64 303 LEU A O 1
ATOM 2067 N N . MET A 1 324 ? -47.027 -8.791 29.166 1.00 40.23 304 MET A N 1
ATOM 2068 C CA . MET A 1 324 ? -46.941 -10.057 28.465 1.00 40.44 304 MET A CA 1
ATOM 2069 C C . MET A 1 324 ? -45.938 -9.869 27.335 1.00 40.11 304 MET A C 1
ATOM 2070 O O . MET A 1 324 ? -45.819 -8.780 26.779 1.00 39.43 304 MET A O 1
ATOM 2075 N N . ILE A 1 325 ? -45.195 -10.919 27.016 1.00 38.10 305 ILE A N 1
ATOM 2076 C CA . ILE A 1 325 ? -44.256 -10.861 25.915 1.00 36.20 305 ILE A CA 1
ATOM 2077 C C . ILE A 1 325 ? -44.741 -11.821 24.846 1.00 38.21 305 ILE A C 1
ATOM 2078 O O . ILE A 1 325 ? -45.085 -12.962 25.135 1.00 40.36 305 ILE A O 1
ATOM 2083 N N . GLY A 1 326 ? -44.793 -11.348 23.609 1.00 38.38 306 GLY A N 1
ATOM 2084 C CA . GLY A 1 326 ? -45.245 -12.176 22.514 1.00 39.51 306 GLY A CA 1
ATOM 2085 C C . GLY A 1 326 ? -44.381 -12.030 21.284 1.00 39.14 306 GLY A C 1
ATOM 2086 O O . GLY A 1 326 ? -43.249 -11.550 21.344 1.00 39.10 306 GLY A O 1
ATOM 2087 N N . GLY A 1 327 ? -44.923 -12.456 20.154 1.00 44.35 307 GLY A N 1
ATOM 2088 C CA . GLY A 1 327 ? -44.236 -12.314 18.889 1.00 48.84 307 GLY A CA 1
ATOM 2089 C C . GLY A 1 327 ? -45.191 -12.528 17.740 1.00 48.58 307 GLY A C 1
ATOM 2090 O O . GLY A 1 327 ? -46.381 -12.757 17.948 1.00 49.85 307 GLY A O 1
ATOM 2091 N N . MET A 1 328 ? -44.670 -12.436 16.523 1.00 48.92 308 MET A N 1
ATOM 2092 C CA . MET A 1 328 ? -45.447 -12.783 15.349 1.00 47.42 308 MET A CA 1
ATOM 2093 C C . MET A 1 328 ? -45.202 -14.257 15.099 1.00 46.22 308 MET A C 1
ATOM 2094 O O . MET A 1 328 ? -45.183 -15.058 16.032 1.00 48.07 308 MET A O 1
ATOM 2099 N N . VAL A 1 329 ? -45.006 -14.613 13.837 1.00 47.95 309 VAL A N 1
ATOM 2100 C CA . VAL A 1 329 ? -44.596 -15.966 13.497 1.00 47.00 309 VAL A CA 1
ATOM 2101 C C . VAL A 1 329 ? -43.081 -15.979 13.376 1.00 45.79 309 VAL A C 1
ATOM 2102 O O . VAL A 1 329 ? -42.530 -15.921 12.277 1.00 44.52 309 VAL A O 1
ATOM 2106 N N . GLU A 1 330 ? -42.414 -16.034 14.523 1.00 47.29 310 GLU A N 1
ATOM 2107 C CA . GLU A 1 330 ? -40.962 -15.926 14.577 1.00 45.98 310 GLU A CA 1
ATOM 2108 C C . GLU A 1 330 ? -40.311 -17.300 14.681 1.00 43.11 310 GLU A C 1
ATOM 2109 O O . GLU A 1 330 ? -40.954 -18.280 15.048 1.00 47.11 310 GLU A O 1
ATOM 2115 N N . SER A 1 331 ? -39.032 -17.370 14.343 1.00 39.17 311 SER A N 1
ATOM 2116 C CA . SER A 1 331 ? -38.292 -18.605 14.511 1.00 41.64 311 SER A CA 1
ATOM 2117 C C . SER A 1 331 ? -37.561 -18.570 15.840 1.00 44.55 311 SER A C 1
ATOM 2118 O O . SER A 1 331 ? -37.730 -17.649 16.634 1.00 45.48 311 SER A O 1
ATOM 2121 N N . LEU A 1 332 ? -36.725 -19.569 16.071 1.00 44.03 312 LEU A N 1
ATOM 2122 C CA . LEU A 1 332 ? -35.955 -19.633 17.296 1.00 41.18 312 LEU A CA 1
ATOM 2123 C C . LEU A 1 332 ? -35.216 -18.323 17.557 1.00 43.33 312 LEU A C 1
ATOM 2124 O O . LEU A 1 332 ? -35.057 -17.916 18.706 1.00 48.93 312 LEU A O 1
ATOM 2129 N N . LEU A 1 333 ? -34.768 -17.652 16.500 1.00 41.88 313 LEU A N 1
ATOM 2130 C CA . LEU A 1 333 ? -33.943 -16.462 16.686 1.00 40.78 313 LEU A CA 1
ATOM 2131 C C . LEU A 1 333 ? -34.699 -15.308 17.339 1.00 40.96 313 LEU A C 1
ATOM 2132 O O . LEU A 1 333 ? -34.256 -14.769 18.344 1.00 43.94 313 LEU A O 1
ATOM 2137 N N . ALA A 1 334 ? -35.832 -14.918 16.773 1.00 38.87 314 ALA A N 1
ATOM 2138 C CA . ALA A 1 334 ? -36.571 -13.798 17.335 1.00 40.21 314 ALA A CA 1
ATOM 2139 C C . ALA A 1 334 ? -37.195 -14.189 18.672 1.00 43.82 314 ALA A C 1
ATOM 2140 O O . ALA A 1 334 ? -37.366 -13.345 19.554 1.00 43.76 314 ALA A O 1
ATOM 2142 N N . MET A 1 335 ? -37.524 -15.470 18.819 1.00 41.22 315 MET A N 1
ATOM 2143 C CA . MET A 1 335 ? -38.137 -15.969 20.044 1.00 39.39 315 MET A CA 1
ATOM 2144 C C . MET A 1 335 ? -37.134 -15.999 21.193 1.00 42.27 315 MET A C 1
ATOM 2145 O O . MET A 1 335 ? -37.508 -15.842 22.356 1.00 41.10 315 MET A O 1
ATOM 2150 N N . THR A 1 336 ? -35.860 -16.198 20.873 1.00 41.90 316 THR A N 1
ATOM 2151 C CA . THR A 1 336 ? -34.825 -16.176 21.900 1.00 41.84 316 THR A CA 1
ATOM 2152 C C . THR A 1 336 ? -34.546 -14.750 22.359 1.00 38.12 316 THR A C 1
ATOM 2153 O O . THR A 1 336 ? -34.411 -14.499 23.548 1.00 37.09 316 THR A O 1
ATOM 2157 N N . VAL A 1 337 ? -34.466 -13.814 21.422 1.00 37.78 317 VAL A N 1
ATOM 2158 C CA . VAL A 1 337 ? -34.291 -12.422 21.797 1.00 37.17 317 VAL A CA 1
ATOM 2159 C C . VAL A 1 337 ? -35.450 -12.016 22.696 1.00 36.07 317 VAL A C 1
ATOM 2160 O O . VAL A 1 337 ? -35.255 -11.351 23.709 1.00 32.35 317 VAL A O 1
ATOM 2164 N N . SER A 1 338 ? -36.653 -12.443 22.321 1.00 37.97 318 SER A N 1
ATOM 2165 C CA . SER A 1 338 ? -37.864 -12.112 23.063 1.00 37.54 318 SER A CA 1
ATOM 2166 C C . SER A 1 338 ? -37.790 -12.626 24.499 1.00 39.12 318 SER A C 1
ATOM 2167 O O . SER A 1 338 ? -38.207 -11.941 25.434 1.00 36.61 318 SER A O 1
ATOM 2170 N N . ALA A 1 339 ? -37.256 -13.831 24.671 1.00 40.01 319 ALA A N 1
ATOM 2171 C CA . ALA A 1 339 ? -37.079 -14.398 26.004 1.00 36.51 319 ALA A CA 1
ATOM 2172 C C . ALA A 1 339 ? -35.996 -13.649 26.761 1.00 36.53 319 ALA A C 1
ATOM 2173 O O . ALA A 1 339 ? -36.191 -13.271 27.912 1.00 41.06 319 ALA A O 1
ATOM 2175 N N . CYS A 1 340 ? -34.855 -13.439 26.111 1.00 34.40 320 CYS A N 1
ATOM 2176 C CA . CYS A 1 340 ? -33.761 -12.676 26.706 1.00 35.87 320 CYS A CA 1
ATOM 2177 C C . CYS A 1 340 ? -34.229 -11.306 27.166 1.00 35.38 320 CYS A C 1
ATOM 2178 O O . CYS A 1 340 ? -33.699 -10.754 28.121 1.00 36.28 320 CYS A O 1
ATOM 2181 N N . PHE A 1 341 ? -35.228 -10.760 26.485 1.00 36.42 321 PHE A N 1
ATOM 2182 C CA . PHE A 1 341 ? -35.763 -9.458 26.858 1.00 34.64 321 PHE A CA 1
ATOM 2183 C C . PHE A 1 341 ? -36.591 -9.565 28.124 1.00 35.17 321 PHE A C 1
ATOM 2184 O O . PHE A 1 341 ? -36.383 -8.817 29.072 1.00 37.58 321 PHE A O 1
ATOM 2192 N N . ALA A 1 342 ? -37.530 -10.505 28.134 1.00 35.46 322 ALA A N 1
ATOM 2193 C CA . ALA A 1 342 ? -38.424 -10.687 29.272 1.00 33.23 322 ALA A CA 1
ATOM 2194 C C . ALA A 1 342 ? -37.684 -11.183 30.513 1.00 35.66 322 ALA A C 1
ATOM 2195 O O . ALA A 1 342 ? -37.810 -10.607 31.587 1.00 37.72 322 ALA A O 1
ATOM 2197 N N . ALA A 1 343 ? -36.923 -12.260 30.369 1.00 36.82 323 ALA A N 1
ATOM 2198 C CA . ALA A 1 343 ? -36.154 -12.792 31.485 1.00 35.32 323 ALA A CA 1
ATOM 2199 C C . ALA A 1 343 ? -35.193 -11.742 32.013 1.00 35.24 323 ALA A C 1
ATOM 2200 O O . ALA A 1 343 ? -34.949 -11.663 33.212 1.00 37.00 323 ALA A O 1
ATOM 2202 N N . GLY A 1 344 ? -34.641 -10.938 31.114 1.00 35.12 324 GLY A N 1
ATOM 2203 C CA . GLY A 1 344 ? -33.674 -9.929 31.500 1.00 35.52 324 GLY A CA 1
ATOM 2204 C C . GLY A 1 344 ? -34.294 -8.797 32.297 1.00 35.10 324 GLY A C 1
ATOM 2205 O O . GLY A 1 344 ? -33.790 -8.425 33.352 1.00 35.17 324 GLY A O 1
ATOM 2206 N N . GLN A 1 345 ? -35.387 -8.238 31.789 1.00 34.34 325 GLN A N 1
ATOM 2207 C CA . GLN A 1 345 ? -36.073 -7.151 32.473 1.00 33.96 325 GLN A CA 1
ATOM 2208 C C . GLN A 1 345 ? -36.830 -7.675 33.690 1.00 33.92 325 GLN A C 1
ATOM 2209 O O . GLN A 1 345 ? -37.085 -6.936 34.640 1.00 31.78 325 GLN A O 1
ATOM 2215 N N . GLY A 1 346 ? -37.184 -8.955 33.644 1.00 33.24 326 GLY A N 1
ATOM 2216 C CA . GLY A 1 346 ? -38.020 -9.571 34.652 1.00 29.47 326 GLY A CA 1
ATOM 2217 C C . GLY A 1 346 ? -39.354 -8.862 34.738 1.00 33.27 326 GLY A C 1
ATOM 2218 O O . GLY A 1 346 ? -39.538 -7.805 34.138 1.00 37.42 326 GLY A O 1
ATOM 2219 N N . GLY A 1 347 ? -40.291 -9.440 35.478 1.00 28.28 327 GLY A N 1
ATOM 2220 C CA . GLY A 1 347 ? -41.564 -8.790 35.710 1.00 30.89 327 GLY A CA 1
ATOM 2221 C C . GLY A 1 347 ? -42.567 -9.010 34.597 1.00 35.05 327 GLY A C 1
ATOM 2222 O O . GLY A 1 347 ? -43.399 -8.146 34.315 1.00 34.56 327 GLY A O 1
ATOM 2223 N N . PHE A 1 348 ? -42.479 -10.170 33.958 1.00 34.96 328 PHE A N 1
ATOM 2224 C CA . PHE A 1 348 ? -43.425 -10.541 32.916 1.00 36.29 328 PHE A CA 1
ATOM 2225 C C . PHE A 1 348 ? -44.356 -11.644 33.407 1.00 35.13 328 PHE A C 1
ATOM 2226 O O . PHE A 1 348 ? -43.958 -12.804 33.521 1.00 35.29 328 PHE A O 1
ATOM 2234 N N . ARG A 1 349 ? -45.597 -11.271 33.697 1.00 34.71 329 ARG A N 1
ATOM 2235 C CA . ARG A 1 349 ? -46.583 -12.218 34.200 1.00 37.84 329 ARG A CA 1
ATOM 2236 C C . ARG A 1 349 ? -47.016 -13.249 33.145 1.00 40.26 329 ARG A C 1
ATOM 2237 O O . ARG A 1 349 ? -47.279 -14.405 33.470 1.00 40.39 329 ARG A O 1
ATOM 2245 N N . PHE A 1 350 ? -47.084 -12.832 31.886 1.00 38.19 330 PHE A N 1
ATOM 2246 C CA . PHE A 1 350 ? -47.533 -13.716 30.818 1.00 37.09 330 PHE A CA 1
ATOM 2247 C C . PHE A 1 350 ? -46.470 -13.884 29.746 1.00 39.96 330 PHE A C 1
ATOM 2248 O O . PHE A 1 350 ? -45.919 -12.906 29.246 1.00 41.73 330 PHE A O 1
ATOM 2256 N N . VAL A 1 351 ? -46.192 -15.130 29.387 1.00 38.75 331 VAL A N 1
ATOM 2257 C CA . VAL A 1 351 ? -45.166 -15.417 28.401 1.00 38.09 331 VAL A CA 1
ATOM 2258 C C . VAL A 1 351 ? -45.754 -16.220 27.252 1.00 40.96 331 VAL A C 1
ATOM 2259 O O . VAL A 1 351 ? -46.093 -17.392 27.406 1.00 39.94 331 VAL A O 1
ATOM 2263 N N . ASP A 1 352 ? -45.880 -15.565 26.102 1.00 42.72 332 ASP A N 1
ATOM 2264 C CA . ASP A 1 352 ? -46.463 -16.172 24.915 1.00 42.68 332 ASP A CA 1
ATOM 2265 C C . ASP A 1 352 ? -45.408 -16.375 23.827 1.00 43.06 332 ASP A C 1
ATOM 2266 O O . ASP A 1 352 ? -45.395 -15.661 22.823 1.00 43.75 332 ASP A O 1
ATOM 2271 N N . LEU A 1 353 ? -44.529 -17.352 24.034 1.00 40.49 333 LEU A N 1
ATOM 2272 C CA . LEU A 1 353 ? -43.416 -17.587 23.128 1.00 39.92 333 LEU A CA 1
ATOM 2273 C C . LEU A 1 353 ? -43.402 -19.030 22.660 1.00 44.40 333 LEU A C 1
ATOM 2274 O O . LEU A 1 353 ? -42.520 -19.797 23.031 1.00 44.33 333 LEU A O 1
ATOM 2279 N N . ASP A 1 354 ? -44.363 -19.397 21.821 1.00 51.85 334 ASP A N 1
ATOM 2280 C CA . ASP A 1 354 ? -44.509 -20.793 21.422 1.00 52.65 334 ASP A CA 1
ATOM 2281 C C . ASP A 1 354 ? -44.275 -21.101 19.940 1.00 55.90 334 ASP A C 1
ATOM 2282 O O . ASP A 1 354 ? -44.183 -22.270 19.573 1.00 59.30 334 ASP A O 1
ATOM 2287 N N . THR A 1 355 ? -44.167 -20.076 19.095 1.00 53.61 335 THR A N 1
ATOM 2288 C CA . THR A 1 355 ? -44.144 -20.290 17.637 1.00 56.75 335 THR A CA 1
ATOM 2289 C C . THR A 1 355 ? -43.084 -21.259 17.077 1.00 57.23 335 THR A C 1
ATOM 2290 O O . THR A 1 355 ? -43.313 -21.877 16.043 1.00 61.65 335 THR A O 1
ATOM 2294 N N . PRO A 1 356 ? -41.923 -21.389 17.739 1.00 55.99 336 PRO A N 1
ATOM 2295 C CA . PRO A 1 356 ? -40.952 -22.342 17.185 1.00 56.24 336 PRO A CA 1
ATOM 2296 C C . PRO A 1 356 ? -41.384 -23.800 17.346 1.00 60.91 336 PRO A C 1
ATOM 2297 O O . PRO A 1 356 ? -40.662 -24.701 16.918 1.00 64.34 336 PRO A O 1
ATOM 2301 N N . LEU A 1 357 ? -42.544 -24.023 17.954 1.00 64.89 337 LEU A N 1
ATOM 2302 C CA . LEU A 1 357 ? -43.083 -25.371 18.133 1.00 69.37 337 LEU A CA 1
ATOM 2303 C C . LEU A 1 357 ? -43.900 -25.789 16.912 1.00 71.24 337 LEU A C 1
ATOM 2304 O O . LEU A 1 357 ? -43.896 -26.955 16.518 1.00 76.80 337 LEU A O 1
ATOM 2309 N N . PHE A 1 358 ? -44.598 -24.825 16.321 1.00 68.45 338 PHE A N 1
ATOM 2310 C CA . PHE A 1 358 ? -45.428 -25.070 15.149 1.00 73.54 338 PHE A CA 1
ATOM 2311 C C . PHE A 1 358 ? -44.583 -24.968 13.884 1.00 76.80 338 PHE A C 1
ATOM 2312 O O . PHE A 1 358 ? -45.053 -24.506 12.844 1.00 79.83 338 PHE A O 1
ATOM 2320 N N . LEU A 1 359 ? -43.334 -25.409 13.979 1.00 73.38 339 LEU A N 1
ATOM 2321 C CA . LEU A 1 359 ? -42.359 -25.176 12.927 1.00 71.34 339 LEU A CA 1
ATOM 2322 C C . LEU A 1 359 ? -41.740 -26.503 12.498 1.00 78.40 339 LEU A C 1
ATOM 2323 O O . LEU A 1 359 ? -41.318 -27.299 13.339 1.00 78.39 339 LEU A O 1
ATOM 2328 N N . ALA A 1 360 ? -41.681 -26.736 11.189 1.00 83.87 340 ALA A N 1
ATOM 2329 C CA . ALA A 1 360 ? -41.246 -28.026 10.651 1.00 81.11 340 ALA A CA 1
ATOM 2330 C C . ALA A 1 360 ? -39.730 -28.154 10.500 1.00 73.81 340 ALA A C 1
ATOM 2331 O O . ALA A 1 360 ? -39.218 -29.250 10.275 1.00 69.02 340 ALA A O 1
ATOM 2333 N N . GLU A 1 361 ? -39.018 -27.037 10.618 1.00 74.22 341 GLU A N 1
ATOM 2334 C CA . GLU A 1 361 ? -37.563 -27.044 10.477 1.00 75.11 341 GLU A CA 1
ATOM 2335 C C . GLU A 1 361 ? -36.914 -25.919 11.281 1.00 68.12 341 GLU A C 1
ATOM 2336 O O . GLU A 1 361 ? -37.536 -24.889 11.535 1.00 66.36 341 GLU A O 1
ATOM 2342 N N . ASN A 1 362 ? -35.659 -26.124 11.675 1.00 62.90 342 ASN A N 1
ATOM 2343 C CA . ASN A 1 362 ? -34.893 -25.097 12.375 1.00 61.72 342 ASN A CA 1
ATOM 2344 C C . ASN A 1 362 ? -33.500 -24.910 11.773 1.00 59.07 342 ASN A C 1
ATOM 2345 O O . ASN A 1 362 ? -32.632 -25.777 11.911 1.00 61.43 342 ASN A O 1
ATOM 2350 N N . PRO A 1 363 ? -33.282 -23.764 11.111 1.00 56.20 343 PRO A N 1
ATOM 2351 C CA . PRO A 1 363 ? -32.059 -23.477 10.353 1.00 55.89 343 PRO A CA 1
ATOM 2352 C C . PRO A 1 363 ? -30.935 -23.018 11.262 1.00 57.62 343 PRO A C 1
ATOM 2353 O O . PRO A 1 363 ? -29.894 -22.587 10.766 1.00 56.31 343 PRO A O 1
ATOM 2357 N N . PHE A 1 364 ? -31.144 -23.101 12.573 1.00 56.73 344 PHE A N 1
ATOM 2358 C CA . PHE A 1 364 ? -30.261 -22.421 13.510 1.00 53.45 344 PHE A CA 1
ATOM 2359 C C . PHE A 1 364 ? -29.565 -23.313 14.528 1.00 56.07 344 PHE A C 1
ATOM 2360 O O . PHE A 1 364 ? -29.982 -24.444 14.781 1.00 59.54 344 PHE A O 1
ATOM 2368 N N . ASP A 1 365 ? -28.496 -22.770 15.105 1.00 54.38 345 ASP A N 1
ATOM 2369 C CA . ASP A 1 365 ? -27.753 -23.407 16.187 1.00 55.09 345 ASP A CA 1
ATOM 2370 C C . ASP A 1 365 ? -27.889 -22.602 17.476 1.00 57.71 345 ASP A C 1
ATOM 2371 O O . ASP A 1 365 ? -27.865 -21.369 17.458 1.00 55.74 345 ASP A O 1
ATOM 2376 N N . GLY A 1 366 ? -28.024 -23.304 18.596 1.00 59.79 346 GLY A N 1
ATOM 2377 C CA . GLY A 1 366 ? -28.026 -22.670 19.904 1.00 56.03 346 GLY A CA 1
ATOM 2378 C C . GLY A 1 366 ? -29.314 -21.948 20.265 1.00 62.00 346 GLY A C 1
ATOM 2379 O O . GLY A 1 366 ? -30.385 -22.247 19.730 1.00 61.05 346 GLY A O 1
ATOM 2380 N N . GLY A 1 367 ? -29.204 -20.991 21.183 1.00 57.30 347 GLY A N 1
ATOM 2381 C CA . GLY A 1 367 ? -30.355 -20.235 21.640 1.00 51.67 347 GLY A CA 1
ATOM 2382 C C . GLY A 1 367 ? -31.055 -20.885 22.822 1.00 55.72 347 GLY A C 1
ATOM 2383 O O . GLY A 1 367 ? -30.495 -21.754 23.497 1.00 53.93 347 GLY A O 1
ATOM 2384 N N . MET A 1 368 ? -32.289 -20.461 23.076 1.00 55.21 348 MET A N 1
ATOM 2385 C CA . MET A 1 368 ? -33.056 -20.988 24.195 1.00 50.26 348 MET A CA 1
ATOM 2386 C C . MET A 1 368 ? -33.418 -22.439 23.957 1.00 53.72 348 MET A C 1
ATOM 2387 O O . MET A 1 368 ? -33.436 -22.903 22.818 1.00 58.07 348 MET A O 1
ATOM 2392 N N . THR A 1 369 ? -33.690 -23.156 25.041 1.00 53.14 349 THR A N 1
ATOM 2393 C CA . THR A 1 369 ? -34.099 -24.548 24.956 1.00 53.11 349 THR A CA 1
ATOM 2394 C C . THR A 1 369 ? -35.416 -24.709 25.700 1.00 54.58 349 THR A C 1
ATOM 2395 O O . THR A 1 369 ? -35.661 -24.022 26.691 1.00 53.33 349 THR A O 1
ATOM 2399 N N . TYR A 1 370 ? -36.268 -25.604 25.215 1.00 54.69 350 TYR A N 1
ATOM 2400 C CA . TYR A 1 370 ? -37.534 -25.878 25.880 1.00 55.41 350 TYR A CA 1
ATOM 2401 C C . TYR A 1 370 ? -37.452 -27.132 26.743 1.00 60.56 350 TYR A C 1
ATOM 2402 O O . TYR A 1 370 ? -36.766 -28.095 26.400 1.00 60.52 350 TYR A O 1
ATOM 2411 N N . HIS A 1 371 ? -38.158 -27.112 27.866 1.00 61.38 351 HIS A N 1
ATOM 2412 C CA . HIS A 1 371 ? -38.349 -28.309 28.673 1.00 61.95 351 HIS A CA 1
ATOM 2413 C C . HIS A 1 371 ? -39.802 -28.349 29.103 1.00 60.42 351 HIS A C 1
ATOM 2414 O O . HIS A 1 371 ? -40.146 -27.982 30.224 1.00 60.46 351 HIS A O 1
ATOM 2421 N N . GLY A 1 372 ? -40.655 -28.799 28.193 1.00 58.19 352 GLY A N 1
ATOM 2422 C CA . GLY A 1 372 ? -42.080 -28.646 28.369 1.00 58.70 352 GLY A CA 1
ATOM 2423 C C . GLY A 1 372 ? -42.415 -27.191 28.127 1.00 60.84 352 GLY A C 1
ATOM 2424 O O . GLY A 1 372 ? -42.138 -26.654 27.052 1.00 62.68 352 GLY A O 1
ATOM 2425 N N . GLY A 1 373 ? -42.992 -26.542 29.132 1.00 57.10 353 GLY A N 1
ATOM 2426 C CA . GLY A 1 373 ? -43.356 -25.146 29.010 1.00 54.77 353 GLY A CA 1
ATOM 2427 C C . GLY A 1 373 ? -42.286 -24.209 29.533 1.00 54.14 353 GLY A C 1
ATOM 2428 O O . GLY A 1 373 ? -42.478 -22.995 29.555 1.00 54.14 353 GLY A O 1
ATOM 2429 N N . THR A 1 374 ? -41.157 -24.762 29.963 1.00 53.51 354 THR A N 1
ATOM 2430 C CA . THR A 1 374 ? -40.112 -23.929 30.545 1.00 50.87 354 THR A CA 1
ATOM 2431 C C . THR A 1 374 ? -38.950 -23.661 29.602 1.00 49.43 354 THR A C 1
ATOM 2432 O O . THR A 1 374 ? -38.331 -24.575 29.061 1.00 52.46 354 THR A O 1
ATOM 2436 N N . ILE A 1 375 ? -38.675 -22.377 29.425 1.00 46.09 355 ILE A N 1
ATOM 2437 C CA . ILE A 1 375 ? -37.610 -21.894 28.569 1.00 45.32 355 ILE A CA 1
ATOM 2438 C C . ILE A 1 375 ? -36.380 -21.571 29.406 1.00 46.92 355 ILE A C 1
ATOM 2439 O O . ILE A 1 375 ? -36.449 -20.777 30.342 1.00 45.93 355 ILE A O 1
ATOM 2444 N N . ASP A 1 376 ? -35.256 -22.191 29.068 1.00 47.80 356 ASP A N 1
ATOM 2445 C CA . ASP A 1 376 ? -34.007 -21.949 29.778 1.00 44.78 356 ASP A CA 1
ATOM 2446 C C . ASP A 1 376 ? -33.051 -21.132 28.908 1.00 45.40 356 ASP A C 1
ATOM 2447 O O . ASP A 1 376 ? -32.779 -21.497 27.763 1.00 46.87 356 ASP A O 1
ATOM 2452 N N . LEU A 1 377 ? -32.556 -20.022 29.449 1.00 42.39 357 LEU A N 1
ATOM 2453 C CA . LEU A 1 377 ? -31.590 -19.185 28.743 1.00 41.76 357 LEU A CA 1
ATOM 2454 C C . LEU A 1 377 ? -30.192 -19.414 29.300 1.00 43.50 357 LEU A C 1
ATOM 2455 O O . LEU A 1 377 ? -29.223 -18.804 28.851 1.00 39.47 357 LEU A O 1
ATOM 2460 N N . THR A 1 378 ? -30.109 -20.306 30.282 1.00 47.66 358 THR A N 1
ATOM 2461 C CA . THR A 1 378 ? -28.926 -20.476 31.132 1.00 47.47 358 THR A CA 1
ATOM 2462 C C . THR A 1 378 ? -27.639 -20.768 30.368 1.00 46.98 358 THR A C 1
ATOM 2463 O O . THR A 1 378 ? -26.534 -20.536 30.859 1.00 49.21 358 THR A O 1
ATOM 2467 N N . LEU A 1 379 ? -27.792 -21.250 29.148 1.00 46.40 359 LEU A N 1
ATOM 2468 C CA . LEU A 1 379 ? -26.673 -21.828 28.423 1.00 50.53 359 LEU A CA 1
ATOM 2469 C C . LEU A 1 379 ? -26.232 -20.949 27.232 1.00 49.47 359 LEU A C 1
ATOM 2470 O O . LEU A 1 379 ? -25.451 -21.370 26.380 1.00 47.47 359 LEU A O 1
ATOM 2475 N N . ILE A 1 380 ? -26.720 -19.708 27.229 1.00 45.38 360 ILE A N 1
ATOM 2476 C CA . ILE A 1 380 ? -26.393 -18.691 26.234 1.00 40.32 360 ILE A CA 1
ATOM 2477 C C . ILE A 1 380 ? -25.276 -17.784 26.753 1.00 44.49 360 ILE A C 1
ATOM 2478 O O . ILE A 1 380 ? -25.509 -16.970 27.644 1.00 45.55 360 ILE A O 1
ATOM 2483 N N . GLU A 1 381 ? -24.072 -17.905 26.193 1.00 46.29 361 GLU A N 1
ATOM 2484 C CA . GLU A 1 381 ? -22.899 -17.208 26.742 1.00 46.68 361 GLU A CA 1
ATOM 2485 C C . GLU A 1 381 ? -22.576 -15.842 26.127 1.00 46.28 361 GLU A C 1
ATOM 2486 O O . GLU A 1 381 ? -21.999 -14.986 26.798 1.00 46.25 361 GLU A O 1
ATOM 2492 N N . ALA A 1 382 ? -22.913 -15.647 24.853 1.00 45.27 362 ALA A N 1
ATOM 2493 C CA . ALA A 1 382 ? -22.598 -14.393 24.167 1.00 41.03 362 ALA A CA 1
ATOM 2494 C C . ALA A 1 382 ? -23.674 -14.007 23.156 1.00 42.58 362 ALA A C 1
ATOM 2495 O O . ALA A 1 382 ? -24.157 -14.851 22.398 1.00 43.15 362 ALA A O 1
ATOM 2497 N N . GLY A 1 383 ? -24.033 -12.727 23.135 1.00 39.07 363 GLY A N 1
ATOM 2498 C CA . GLY A 1 383 ? -25.180 -12.290 22.366 1.00 37.95 363 GLY A CA 1
ATOM 2499 C C . GLY A 1 383 ? -26.357 -13.181 22.706 1.00 39.59 363 GLY A C 1
ATOM 2500 O O . GLY A 1 383 ? -26.383 -13.777 23.776 1.00 41.54 363 GLY A O 1
ATOM 2501 N N . HIS A 1 384 ? -27.329 -13.286 21.808 1.00 40.73 364 HIS A N 1
ATOM 2502 C CA . HIS A 1 384 ? -28.460 -14.179 22.041 1.00 41.17 364 HIS A CA 1
ATOM 2503 C C . HIS A 1 384 ? -28.071 -15.630 21.784 1.00 43.62 364 HIS A C 1
ATOM 2504 O O . HIS A 1 384 ? -28.880 -16.537 21.974 1.00 46.14 364 HIS A O 1
ATOM 2511 N N . GLY A 1 385 ? -26.831 -15.837 21.345 1.00 43.03 365 GLY A N 1
ATOM 2512 C CA . GLY A 1 385 ? -26.286 -17.169 21.152 1.00 43.24 365 GLY A CA 1
ATOM 2513 C C . GLY A 1 385 ? -26.889 -17.966 20.011 1.00 47.44 365 GLY A C 1
ATOM 2514 O O . GLY A 1 385 ? -26.723 -19.186 19.950 1.00 51.09 365 GLY A O 1
ATOM 2515 N N . VAL A 1 386 ? -27.583 -17.281 19.105 1.00 46.28 366 VAL A N 1
ATOM 2516 C CA . VAL A 1 386 ? -28.166 -17.932 17.934 1.00 48.79 366 VAL A CA 1
ATOM 2517 C C . VAL A 1 386 ? -27.356 -17.680 16.655 1.00 49.81 366 VAL A C 1
ATOM 2518 O O . VAL A 1 386 ? -26.940 -16.551 16.376 1.00 47.57 366 VAL A O 1
ATOM 2522 N N . THR A 1 387 ? -27.144 -18.746 15.885 1.00 53.15 367 THR A N 1
ATOM 2523 C CA . THR A 1 387 ? -26.329 -18.696 14.672 1.00 50.85 367 THR A CA 1
ATOM 2524 C C . THR A 1 387 ? -26.861 -19.633 13.588 1.00 50.80 367 THR A C 1
ATOM 2525 O O . THR A 1 387 ? -27.568 -20.597 13.877 1.00 50.42 367 THR A O 1
ATOM 2529 N N . PRO A 1 388 ? -26.524 -19.344 12.326 1.00 52.30 368 PRO A N 1
ATOM 2530 C CA . PRO A 1 388 ? -27.001 -20.162 11.208 1.00 53.92 368 PRO A CA 1
ATOM 2531 C C . PRO A 1 388 ? -26.381 -21.553 11.191 1.00 54.24 368 PRO A C 1
ATOM 2532 O O . PRO A 1 388 ? -25.217 -21.732 11.542 1.00 49.59 368 PRO A O 1
ATOM 2536 N N . ARG A 1 389 ? -27.175 -22.527 10.763 1.00 59.60 369 ARG A N 1
ATOM 2537 C CA . ARG A 1 389 ? -26.772 -23.925 10.755 1.00 61.13 369 ARG A CA 1
ATOM 2538 C C . ARG A 1 389 ? -25.821 -24.239 9.595 1.00 60.38 369 ARG A C 1
ATOM 2539 O O . ARG A 1 389 ? -24.925 -23.458 9.267 1.00 53.21 369 ARG A O 1
ATOM 2547 N N . MET B 1 23 ? -17.923 -25.647 41.457 1.00 53.20 3 MET B N 1
ATOM 2548 C CA . MET B 1 23 ? -17.193 -24.732 40.575 1.00 56.37 3 MET B CA 1
ATOM 2549 C C . MET B 1 23 ? -17.663 -23.280 40.663 1.00 55.01 3 MET B C 1
ATOM 2550 O O . MET B 1 23 ? -18.859 -22.994 40.658 1.00 57.99 3 MET B O 1
ATOM 2555 N N . THR B 1 24 ? -16.700 -22.367 40.726 1.00 52.56 4 THR B N 1
ATOM 2556 C CA . THR B 1 24 ? -16.977 -20.965 41.013 1.00 50.53 4 THR B CA 1
ATOM 2557 C C . THR B 1 24 ? -17.095 -20.150 39.733 1.00 49.51 4 THR B C 1
ATOM 2558 O O . THR B 1 24 ? -16.150 -20.081 38.950 1.00 53.94 4 THR B O 1
ATOM 2562 N N . ALA B 1 25 ? -18.251 -19.527 39.525 1.00 44.94 5 ALA B N 1
ATOM 2563 C CA . ALA B 1 25 ? -18.477 -18.726 38.323 1.00 39.22 5 ALA B CA 1
ATOM 2564 C C . ALA B 1 25 ? -17.740 -17.392 38.400 1.00 36.47 5 ALA B C 1
ATOM 2565 O O . ALA B 1 25 ? -17.875 -16.669 39.380 1.00 37.33 5 ALA B O 1
ATOM 2567 N N . PRO B 1 26 ? -16.977 -17.053 37.347 1.00 38.79 6 PRO B N 1
ATOM 2568 C CA . PRO B 1 26 ? -16.115 -15.861 37.295 1.00 38.20 6 PRO B CA 1
ATOM 2569 C C . PRO B 1 26 ? -16.866 -14.550 37.548 1.00 36.17 6 PRO B C 1
ATOM 2570 O O . PRO B 1 26 ? -16.268 -13.552 37.950 1.00 37.54 6 PRO B O 1
ATOM 2574 N N . THR B 1 27 ? -18.169 -14.557 37.306 1.00 34.20 7 THR B N 1
ATOM 2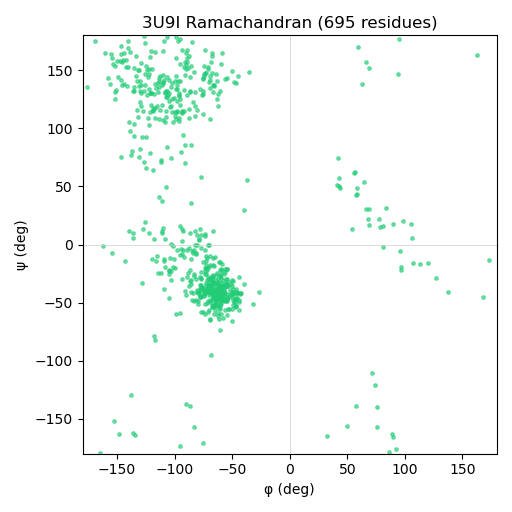575 C CA . THR B 1 27 ? -18.966 -13.346 37.404 1.00 37.80 7 THR B CA 1
ATOM 2576 C C . THR B 1 27 ? -19.586 -13.193 38.788 1.00 38.34 7 THR B C 1
ATOM 2577 O O . THR B 1 27 ? -20.242 -12.191 39.072 1.00 39.73 7 THR B O 1
ATOM 2581 N N . THR B 1 28 ? -19.395 -14.195 39.640 1.00 35.64 8 THR B N 1
ATOM 2582 C CA . THR B 1 28 ? -19.901 -14.135 41.004 1.00 36.18 8 THR B CA 1
ATOM 2583 C C . THR B 1 28 ? -19.195 -13.035 41.785 1.00 37.30 8 THR B C 1
ATOM 2584 O O . THR B 1 28 ? -17.975 -12.874 41.687 1.00 39.23 8 THR B O 1
ATOM 2588 N N . ILE B 1 29 ? -19.964 -12.275 42.554 1.00 32.21 9 ILE B N 1
ATOM 2589 C CA . ILE B 1 29 ? -19.402 -11.203 43.361 1.00 34.13 9 ILE B CA 1
ATOM 2590 C C . ILE B 1 29 ? -18.838 -11.777 44.654 1.00 35.80 9 ILE B C 1
ATOM 2591 O O . ILE B 1 29 ? -19.571 -12.364 45.443 1.00 36.64 9 ILE B O 1
ATOM 2596 N N . ARG B 1 30 ? -17.535 -11.616 44.867 1.00 37.46 10 ARG B N 1
ATOM 2597 C CA A ARG B 1 30 ? -16.885 -12.146 46.060 0.38 37.36 10 ARG B CA 1
ATOM 2598 C CA B ARG B 1 30 ? -16.881 -12.145 46.065 0.62 37.40 10 ARG B CA 1
ATOM 2599 C C . ARG B 1 30 ? -16.888 -11.158 47.228 1.00 38.57 10 ARG B C 1
ATOM 2600 O O . ARG B 1 30 ? -17.083 -11.550 48.379 1.00 39.92 10 ARG B O 1
ATOM 2615 N N . ALA B 1 31 ? -16.669 -9.879 46.932 1.00 36.80 11 ALA B N 1
ATOM 2616 C CA . ALA B 1 31 ? -16.548 -8.884 47.989 1.00 33.22 11 ALA B CA 1
ATOM 2617 C C . ALA B 1 31 ? -17.199 -7.559 47.663 1.00 36.07 11 ALA B C 1
ATOM 2618 O O . ALA B 1 31 ? -17.044 -7.037 46.565 1.00 39.26 11 ALA B O 1
ATOM 2620 N N . LEU B 1 32 ? -17.914 -7.013 48.640 1.00 34.00 12 LEU B N 1
ATOM 2621 C CA . LEU B 1 32 ? -18.406 -5.649 48.570 1.00 31.62 12 LEU B CA 1
ATOM 2622 C C . LEU B 1 32 ? -17.753 -4.870 49.697 1.00 32.73 12 LEU B C 1
ATOM 2623 O O . LEU B 1 32 ? -18.053 -5.091 50.864 1.00 36.75 12 LEU B O 1
ATOM 2628 N N . THR B 1 33 ? -16.841 -3.973 49.356 1.00 33.66 13 THR B N 1
ATOM 2629 C CA . THR B 1 33 ? -16.137 -3.202 50.370 1.00 31.56 13 THR B CA 1
ATOM 2630 C C . THR B 1 33 ? -16.374 -1.719 50.176 1.00 31.53 13 THR B C 1
ATOM 2631 O O . THR B 1 33 ? -16.859 -1.289 49.132 1.00 34.28 13 THR B O 1
ATOM 2635 N N . VAL B 1 34 ? -16.024 -0.938 51.190 1.00 31.42 14 VAL B N 1
ATOM 2636 C CA . VAL B 1 34 ? -16.258 0.499 51.168 1.00 30.57 14 VAL B CA 1
ATOM 2637 C C . VAL B 1 34 ? -15.298 1.244 52.093 1.00 32.29 14 VAL B C 1
ATOM 2638 O O . VAL B 1 34 ? -15.015 0.805 53.204 1.00 36.75 14 VAL B O 1
ATOM 2642 N N . ALA B 1 35 ? -14.786 2.371 51.625 1.00 31.88 15 ALA B N 1
ATOM 2643 C CA . ALA B 1 35 ? -13.905 3.190 52.439 1.00 29.67 15 ALA B CA 1
ATOM 2644 C C . ALA B 1 35 ? -14.365 4.629 52.321 1.00 31.63 15 ALA B C 1
ATOM 2645 O O . ALA B 1 35 ? -15.122 4.969 51.413 1.00 30.78 15 ALA B O 1
ATOM 2647 N N . PRO B 1 36 ? -13.933 5.487 53.250 1.00 34.28 16 PRO B N 1
ATOM 2648 C CA . PRO B 1 36 ? -14.302 6.887 53.047 1.00 34.66 16 PRO B CA 1
ATOM 2649 C C . PRO B 1 36 ? -13.594 7.463 51.832 1.00 34.30 16 PRO B C 1
ATOM 2650 O O . PRO B 1 36 ? -12.593 6.921 51.348 1.00 33.21 16 PRO B O 1
ATOM 2654 N N . LEU B 1 37 ? -14.135 8.572 51.354 1.00 33.11 17 LEU B N 1
ATOM 2655 C CA . LEU B 1 37 ? -13.616 9.273 50.204 1.00 31.80 17 LEU B CA 1
ATOM 2656 C C . LEU B 1 37 ? -13.881 10.731 50.496 1.00 32.22 17 LEU B C 1
ATOM 2657 O O . LEU B 1 37 ? -14.820 11.328 49.974 1.00 33.54 17 LEU B O 1
ATOM 2662 N N . ASP B 1 38 ? -13.076 11.294 51.379 1.00 32.65 18 ASP B N 1
ATOM 2663 C CA . ASP B 1 38 ? -13.246 12.682 51.742 1.00 33.88 18 ASP B CA 1
ATOM 2664 C C . ASP B 1 38 ? -12.345 13.510 50.850 1.00 36.75 18 ASP B C 1
ATOM 2665 O O . ASP B 1 38 ? -11.122 13.390 50.899 1.00 38.38 18 ASP B O 1
ATOM 2670 N N . ILE B 1 39 ? -12.969 14.332 50.014 1.00 39.33 19 ILE B N 1
ATOM 2671 C CA . ILE B 1 39 ? -12.259 15.144 49.035 1.00 41.07 19 ILE B CA 1
ATOM 2672 C C . ILE B 1 39 ? -12.351 16.614 49.414 1.00 39.49 19 ILE B C 1
ATOM 2673 O O . ILE B 1 39 ? -13.443 17.171 49.523 1.00 41.17 19 ILE B O 1
ATOM 2678 N N . PRO B 1 40 ? -11.195 17.244 49.636 1.00 39.49 20 PRO B N 1
ATOM 2679 C CA . PRO B 1 40 ? -11.119 18.648 50.046 1.00 43.71 20 PRO B CA 1
ATOM 2680 C C . PRO B 1 40 ? -11.667 19.593 48.982 1.00 47.13 20 PRO B C 1
ATOM 2681 O O . PRO B 1 40 ? -11.539 19.323 47.787 1.00 46.22 20 PRO B O 1
ATOM 2685 N N . LEU B 1 41 ? -12.265 20.695 49.424 1.00 48.02 21 LEU B N 1
ATOM 2686 C CA . LEU B 1 41 ? -12.790 21.708 48.519 1.00 48.93 21 LEU B CA 1
ATOM 2687 C C . LEU B 1 41 ? -11.948 22.978 48.556 1.00 55.51 21 LEU B C 1
ATOM 2688 O O . LEU B 1 41 ? -11.012 23.082 49.345 1.00 56.33 21 LEU B O 1
ATOM 2693 N N . HIS B 1 42 ? -12.297 23.926 47.687 1.00 60.90 22 HIS B N 1
ATOM 2694 C CA . HIS B 1 42 ? -11.621 25.219 47.549 1.00 65.62 22 HIS B CA 1
ATOM 2695 C C . HIS B 1 42 ? -11.061 25.393 46.138 1.00 67.10 22 HIS B C 1
ATOM 2696 O O . HIS B 1 42 ? -11.720 25.952 45.260 1.00 63.76 22 HIS B O 1
ATOM 2703 N N . VAL B 1 54 ? -14.513 20.102 52.883 1.00 39.77 34 VAL B N 1
ATOM 2704 C CA . VAL B 1 54 ? -14.440 18.669 52.574 1.00 44.22 34 VAL B CA 1
ATOM 2705 C C . VAL B 1 54 ? -15.784 18.031 52.176 1.00 37.81 34 VAL B C 1
ATOM 2706 O O . VAL B 1 54 ? -16.830 18.361 52.726 1.00 38.17 34 VAL B O 1
ATOM 2710 N N . ALA B 1 55 ? -15.743 17.124 51.204 1.00 36.61 35 ALA B N 1
ATOM 2711 C CA . ALA B 1 55 ? -16.925 16.365 50.810 1.00 36.68 35 ALA B CA 1
ATOM 2712 C C . ALA B 1 55 ? -16.820 14.953 51.362 1.00 38.49 35 ALA B C 1
ATOM 2713 O O . ALA B 1 55 ? -15.899 14.208 51.019 1.00 36.40 35 ALA B O 1
ATOM 2715 N N . ARG B 1 56 ? -17.764 14.585 52.221 1.00 38.55 36 ARG B N 1
ATOM 2716 C CA . ARG B 1 56 ? -17.708 13.300 52.905 1.00 36.99 36 ARG B CA 1
ATOM 2717 C C . ARG B 1 56 ? -18.329 12.202 52.044 1.00 32.96 36 ARG B C 1
ATOM 2718 O O . ARG B 1 56 ? -19.506 11.880 52.179 1.00 30.82 36 ARG B O 1
ATOM 2726 N N . ASN B 1 57 ? -17.531 11.626 51.156 1.00 32.91 37 ASN B N 1
ATOM 2727 C CA . ASN B 1 57 ? -18.043 10.620 50.241 1.00 32.48 37 ASN B CA 1
ATOM 2728 C C . ASN B 1 57 ? -17.526 9.219 50.548 1.00 31.59 37 ASN B C 1
ATOM 2729 O O . ASN B 1 57 ? -16.593 9.049 51.321 1.00 32.89 37 ASN B O 1
ATOM 2734 N N . LEU B 1 58 ? -18.159 8.219 49.950 1.00 29.37 38 LEU B N 1
ATOM 2735 C CA . LEU B 1 58 ? -17.739 6.836 50.089 1.00 29.31 38 LEU B CA 1
ATOM 2736 C C . LEU B 1 58 ? -17.225 6.300 48.751 1.00 30.90 38 LEU B C 1
ATOM 2737 O O . LEU B 1 58 ? -17.756 6.633 47.695 1.00 31.13 38 LEU B O 1
ATOM 2742 N N . LEU B 1 59 ? -16.198 5.463 48.788 1.00 31.07 39 LEU B N 1
ATOM 2743 C CA . LEU B 1 59 ? -15.818 4.708 47.603 1.00 28.99 39 LEU B CA 1
ATOM 2744 C C . LEU B 1 59 ? -16.190 3.240 47.771 1.00 30.68 39 LEU B C 1
ATOM 2745 O O . LEU B 1 59 ? -15.645 2.546 48.624 1.00 32.23 39 LEU B O 1
ATOM 2750 N N . VAL B 1 60 ? -17.117 2.772 46.946 1.00 31.09 40 VAL B N 1
ATOM 2751 C CA . VAL B 1 60 ? -17.567 1.386 46.981 1.00 30.39 40 VAL B CA 1
ATOM 2752 C C . VAL B 1 60 ? -16.822 0.534 45.961 1.00 30.60 40 VAL B C 1
ATOM 2753 O O . VAL B 1 60 ? -16.572 0.979 44.848 1.00 32.60 40 VAL B O 1
ATOM 2757 N N . ALA B 1 61 ? -16.483 -0.696 46.329 1.00 30.20 41 ALA B N 1
ATOM 2758 C CA . ALA B 1 61 ? -15.811 -1.594 45.399 1.00 30.41 41 ALA B CA 1
ATOM 2759 C C . ALA B 1 61 ? -16.416 -2.978 45.458 1.00 32.11 41 ALA B C 1
ATOM 2760 O O . ALA B 1 61 ? -16.626 -3.518 46.537 1.00 36.82 41 ALA B O 1
ATOM 2762 N N . VAL B 1 62 ? -16.704 -3.546 44.294 1.00 30.49 42 VAL B N 1
ATOM 2763 C CA . VAL B 1 62 ? -17.079 -4.949 44.204 1.00 32.94 42 VAL B CA 1
ATOM 2764 C C . VAL B 1 62 ? -15.972 -5.691 43.470 1.00 34.19 42 VAL B C 1
ATOM 2765 O O . VAL B 1 62 ? -15.338 -5.136 42.569 1.00 33.56 42 VAL B O 1
ATOM 2769 N N . GLU B 1 63 ? -15.720 -6.932 43.869 1.00 32.44 43 GLU B N 1
ATOM 2770 C CA . GLU B 1 63 ? -14.757 -7.757 43.163 1.00 33.89 43 GLU B CA 1
ATOM 2771 C C . GLU B 1 63 ? -15.405 -9.070 42.766 1.00 37.28 43 GLU B C 1
ATOM 2772 O O . GLU B 1 63 ? -16.142 -9.661 43.548 1.00 40.00 43 GLU B O 1
ATOM 2778 N N . LEU B 1 64 ? -15.140 -9.515 41.544 1.00 34.71 44 LEU B N 1
ATOM 2779 C CA . LEU B 1 64 ? -15.705 -10.763 41.061 1.00 36.49 44 LEU B CA 1
ATOM 2780 C C . LEU B 1 64 ? -14.738 -11.883 41.396 1.00 38.30 44 LEU B C 1
ATOM 2781 O O . LEU B 1 64 ? -13.551 -11.633 41.601 1.00 38.47 44 LEU B O 1
ATOM 2786 N N . THR B 1 65 ? -15.237 -13.113 41.469 1.00 37.97 45 THR B N 1
ATOM 2787 C CA . THR B 1 65 ? -14.384 -14.234 41.849 1.00 38.24 45 THR B CA 1
ATOM 2788 C C . THR B 1 65 ? -13.234 -14.398 40.864 1.00 40.03 45 THR B C 1
ATOM 2789 O O . THR B 1 65 ? -12.254 -15.088 41.151 1.00 42.48 45 THR B O 1
ATOM 2793 N N . ASP B 1 66 ? -13.347 -13.751 39.708 1.00 36.89 46 ASP B N 1
ATOM 2794 C CA . ASP B 1 66 ? -12.300 -13.846 38.694 1.00 38.35 46 ASP B CA 1
ATOM 2795 C C . ASP B 1 66 ? -11.283 -12.707 38.754 1.00 36.76 46 ASP B C 1
ATOM 2796 O O . ASP B 1 66 ? -10.312 -12.696 38.004 1.00 39.50 46 ASP B O 1
ATOM 2801 N N . GLY B 1 67 ? -11.506 -11.749 39.642 1.00 34.54 47 GLY B N 1
ATOM 2802 C CA . GLY B 1 67 ? -10.516 -10.718 39.870 1.00 35.57 47 GLY B CA 1
ATOM 2803 C C . GLY B 1 67 ? -10.903 -9.315 39.446 1.00 36.09 47 GLY B C 1
ATOM 2804 O O . GLY B 1 67 ? -10.272 -8.350 39.873 1.00 38.30 47 GLY B O 1
ATOM 2805 N N . THR B 1 68 ? -11.926 -9.181 38.607 1.00 33.55 48 THR B N 1
ATOM 2806 C CA . THR B 1 68 ? -12.249 -7.864 38.074 1.00 33.98 48 THR B CA 1
ATOM 2807 C C . THR B 1 68 ? -12.889 -7.016 39.154 1.00 33.40 48 THR B C 1
ATOM 2808 O O . THR B 1 68 ? -13.585 -7.536 40.020 1.00 32.94 48 THR B O 1
ATOM 2812 N N . ARG B 1 69 ? -12.641 -5.713 39.105 1.00 31.32 49 ARG B N 1
ATOM 2813 C CA . ARG B 1 69 ? -13.192 -4.801 40.090 1.00 32.18 49 ARG B CA 1
ATOM 2814 C C . ARG B 1 69 ? -14.027 -3.731 39.435 1.00 31.68 49 ARG B C 1
ATOM 2815 O O . ARG B 1 69 ? -13.607 -3.126 38.453 1.00 38.07 49 ARG B O 1
ATOM 2823 N N . GLY B 1 70 ? -15.203 -3.487 39.994 1.00 29.94 50 GLY B N 1
ATOM 2824 C CA . GLY B 1 70 ? -15.980 -2.323 39.623 1.00 31.75 50 GLY B CA 1
ATOM 2825 C C . GLY B 1 70 ? -15.975 -1.363 40.794 1.00 33.77 50 GLY B C 1
ATOM 2826 O O . GLY B 1 70 ? -15.953 -1.795 41.943 1.00 35.87 50 GLY B O 1
ATOM 2827 N N . TYR B 1 71 ? -15.978 -0.065 40.516 1.00 32.94 51 TYR B N 1
ATOM 2828 C CA . TYR B 1 71 ? -16.099 0.925 41.577 1.00 32.15 51 TYR B CA 1
ATOM 2829 C C . TYR B 1 71 ? -17.373 1.733 41.402 1.00 32.07 51 TYR B C 1
ATOM 2830 O O . TYR B 1 71 ? -18.005 1.698 40.360 1.00 34.36 51 TYR B O 1
ATOM 2839 N N . GLY B 1 72 ? -17.749 2.454 42.442 1.00 32.36 52 GLY B N 1
ATOM 2840 C CA . GLY B 1 72 ? -18.907 3.316 42.408 1.00 30.47 52 GLY B CA 1
ATOM 2841 C C . GLY B 1 72 ? -18.698 4.282 43.545 1.00 31.09 52 GLY B C 1
ATOM 2842 O O . GLY B 1 72 ? -17.853 4.041 44.404 1.00 29.50 52 GLY B O 1
ATOM 2843 N N . GLU B 1 73 ? -19.453 5.370 43.563 1.00 30.96 53 GLU B N 1
ATOM 2844 C CA . GLU B 1 73 ? -19.230 6.390 44.574 1.00 30.55 53 GLU B CA 1
ATOM 2845 C C . GLU B 1 73 ? -20.527 6.882 45.175 1.00 32.32 53 GLU B C 1
ATOM 2846 O O . GLU B 1 73 ? -21.475 7.184 44.455 1.00 34.33 53 GLU B O 1
ATOM 2852 N N . ALA B 1 74 ? -20.565 6.946 46.502 1.00 32.58 54 ALA B N 1
ATOM 2853 C CA . ALA B 1 74 ? -21.673 7.569 47.211 1.00 32.83 54 ALA B CA 1
ATOM 2854 C C . ALA B 1 74 ? -21.302 9.008 47.534 1.00 33.86 54 ALA B C 1
ATOM 2855 O O . ALA B 1 74 ? -20.260 9.272 48.133 1.00 32.04 54 ALA B O 1
ATOM 2857 N N . ALA B 1 75 ? -22.150 9.940 47.122 1.00 34.50 55 ALA B N 1
ATOM 2858 C CA . ALA B 1 75 ? -21.936 11.341 47.447 1.00 34.31 55 ALA B CA 1
ATOM 2859 C C . ALA B 1 75 ? -23.165 11.910 48.140 1.00 35.81 55 ALA B C 1
ATOM 2860 O O . ALA B 1 75 ? -23.836 12.787 47.597 1.00 36.35 55 ALA B O 1
ATOM 2862 N N . PRO B 1 76 ? -23.465 11.407 49.349 1.00 36.13 56 PRO B N 1
ATOM 2863 C CA . PRO B 1 76 ? -24.621 11.906 50.096 1.00 36.09 56 PRO B CA 1
ATOM 2864 C C . PRO B 1 76 ? -24.427 13.370 50.441 1.00 35.39 56 PRO B C 1
ATOM 2865 O O . PRO B 1 76 ? -23.319 13.788 50.764 1.00 34.73 56 PRO B O 1
ATOM 2869 N N . PHE B 1 77 ? -25.505 14.137 50.351 1.00 37.17 57 PHE B N 1
ATOM 2870 C CA . PHE B 1 77 ? -25.469 15.559 50.630 1.00 39.80 57 PHE B CA 1
ATOM 2871 C C . PHE B 1 77 ? -26.580 15.854 51.629 1.00 47.58 57 PHE B C 1
ATOM 2872 O O . PHE B 1 77 ? -27.724 16.086 51.239 1.00 50.28 57 PHE B O 1
ATOM 2880 N N . PRO B 1 78 ? -26.247 15.833 52.931 1.00 47.62 58 PRO B N 1
ATOM 2881 C CA . PRO B 1 78 ? -27.270 15.898 53.975 1.00 46.96 58 PRO B CA 1
ATOM 2882 C C . PRO B 1 78 ? -28.239 17.039 53.726 1.00 53.87 58 PRO B C 1
ATOM 2883 O O . PRO B 1 78 ? -29.445 16.852 53.882 1.00 57.87 58 PRO B O 1
ATOM 2887 N N . ALA B 1 79 ? -27.717 18.200 53.338 1.00 51.80 59 ALA B N 1
ATOM 2888 C CA . ALA B 1 79 ? -28.546 19.384 53.115 1.00 52.05 59 ALA B CA 1
ATOM 2889 C C . ALA B 1 79 ? -29.608 19.170 52.039 1.00 52.70 59 ALA B C 1
ATOM 2890 O O . ALA B 1 79 ? -30.609 19.886 51.988 1.00 53.01 59 ALA B O 1
ATOM 2892 N N . PHE B 1 80 ? -29.389 18.180 51.182 1.00 53.90 60 PHE B N 1
ATOM 2893 C CA . PHE B 1 80 ? -30.258 17.964 50.025 1.00 56.31 60 PHE B CA 1
ATOM 2894 C C . PHE B 1 80 ? -31.446 17.048 50.317 1.00 58.33 60 PHE B C 1
ATOM 2895 O O . PHE B 1 80 ? -32.491 17.166 49.677 1.00 60.16 60 PHE B O 1
ATOM 2903 N N . ASN B 1 81 ? -31.290 16.140 51.275 1.00 56.88 61 ASN B N 1
ATOM 2904 C CA . ASN B 1 81 ? -32.314 15.128 51.514 1.00 55.26 61 ASN B CA 1
ATOM 2905 C C . ASN B 1 81 ? -32.202 14.466 52.874 1.00 53.61 61 ASN B C 1
ATOM 2906 O O . ASN B 1 81 ? -33.004 13.599 53.218 1.00 57.73 61 ASN B O 1
ATOM 2911 N N . GLY B 1 82 ? -31.197 14.866 53.642 1.00 52.64 62 GLY B N 1
ATOM 2912 C CA . GLY B 1 82 ? -31.033 14.365 54.992 1.00 48.85 62 GLY B CA 1
ATOM 2913 C C . GLY B 1 82 ? -30.060 13.212 55.139 1.00 49.89 62 GLY B C 1
ATOM 2914 O O . GLY B 1 82 ? -29.580 12.949 56.244 1.00 48.68 62 GLY B O 1
ATOM 2915 N N . GLU B 1 83 ? -29.758 12.520 54.040 1.00 49.97 63 GLU B N 1
ATOM 2916 C CA . GLU B 1 83 ? -28.861 11.366 54.119 1.00 46.75 63 GLU B CA 1
ATOM 2917 C C . GLU B 1 83 ? -27.396 11.777 54.302 1.00 43.65 63 GLU B C 1
ATOM 2918 O O . GLU B 1 83 ? -26.962 12.827 53.814 1.00 40.61 63 GLU B O 1
ATOM 2924 N N . THR B 1 84 ? -26.648 10.950 55.029 1.00 37.93 64 THR B N 1
ATOM 2925 C CA . THR B 1 84 ? -25.276 11.278 55.391 1.00 34.90 64 THR B CA 1
ATOM 2926 C C . THR B 1 84 ? -24.306 10.183 54.988 1.00 34.38 64 THR B C 1
ATOM 2927 O O . THR B 1 84 ? -24.701 9.159 54.443 1.00 36.63 64 THR B O 1
ATOM 2931 N N . GLN B 1 85 ? -23.028 10.408 55.265 1.00 35.32 65 GLN B N 1
ATOM 2932 C CA . GLN B 1 85 ? -21.991 9.437 54.948 1.00 32.70 65 GLN B CA 1
ATOM 2933 C C . GLN B 1 85 ? -22.133 8.170 55.791 1.00 34.61 65 GLN B C 1
ATOM 2934 O O . GLN B 1 85 ? -22.041 7.062 55.262 1.00 31.11 65 GLN B O 1
ATOM 2940 N N . ASP B 1 86 ? -22.357 8.336 57.098 1.00 35.84 66 ASP B N 1
ATOM 2941 C CA . ASP B 1 86 ? -22.528 7.198 58.003 1.00 33.34 66 ASP B CA 1
ATOM 2942 C C . ASP B 1 86 ? -23.776 6.400 57.656 1.00 30.76 66 ASP B C 1
ATOM 2943 O O . ASP B 1 86 ? -23.809 5.182 57.783 1.00 30.13 66 ASP B O 1
ATOM 2948 N N . MET B 1 87 ? -24.807 7.105 57.219 1.00 31.31 67 MET B N 1
ATOM 2949 C CA . MET B 1 87 ? -26.073 6.481 56.870 1.00 32.33 67 MET B CA 1
ATOM 2950 C C . MET B 1 87 ? -25.950 5.666 55.574 1.00 32.90 67 MET B C 1
ATOM 2951 O O . MET B 1 87 ? -26.497 4.566 55.459 1.00 30.80 67 MET B O 1
ATOM 2956 N N . ALA B 1 88 ? -25.222 6.214 54.606 1.00 32.81 68 ALA B N 1
ATOM 2957 C CA . ALA B 1 88 ? -24.957 5.530 53.342 1.00 33.31 68 ALA B CA 1
ATOM 2958 C C . ALA B 1 88 ? -23.883 4.450 53.514 1.00 34.48 68 ALA B C 1
ATOM 2959 O O . ALA B 1 88 ? -23.870 3.446 52.795 1.00 32.58 68 ALA B O 1
ATOM 2961 N N . HIS B 1 89 ? -22.985 4.667 54.471 1.00 35.31 69 HIS B N 1
ATOM 2962 C CA . HIS B 1 89 ? -21.986 3.675 54.831 1.00 32.16 69 HIS B CA 1
ATOM 2963 C C . HIS B 1 89 ? -22.698 2.481 55.460 1.00 32.07 69 HIS B C 1
ATOM 2964 O O . HIS B 1 89 ? -22.377 1.323 55.189 1.00 33.15 69 HIS B O 1
ATOM 2971 N N . ALA B 1 90 ? -23.686 2.773 56.293 1.00 30.52 70 ALA B N 1
ATOM 2972 C CA . ALA B 1 90 ? -24.452 1.725 56.947 1.00 31.86 70 ALA B CA 1
ATOM 2973 C C . ALA B 1 90 ? -25.211 0.884 55.924 1.00 32.03 70 ALA B C 1
ATOM 2974 O O . ALA B 1 90 ? -25.272 -0.336 56.042 1.00 31.05 70 ALA B O 1
ATOM 2976 N N . ALA B 1 91 ? -25.782 1.550 54.922 1.00 33.91 71 ALA B N 1
ATOM 2977 C CA . ALA B 1 91 ? -26.594 0.890 53.901 1.00 29.17 71 ALA B CA 1
ATOM 2978 C C . ALA B 1 91 ? -25.773 -0.085 53.076 1.00 30.34 71 ALA B C 1
ATOM 2979 O O . ALA B 1 91 ? -26.216 -1.194 52.799 1.00 30.97 71 ALA B O 1
ATOM 2981 N N . ILE B 1 92 ? -24.576 0.333 52.680 1.00 31.11 72 ILE B N 1
ATOM 2982 C CA . ILE B 1 92 ? -23.703 -0.513 51.872 1.00 31.81 72 ILE B CA 1
ATOM 2983 C C . ILE B 1 92 ? -23.328 -1.788 52.619 1.00 31.91 72 ILE B C 1
ATOM 2984 O O . ILE B 1 92 ? -23.358 -2.873 52.052 1.00 32.57 72 ILE B O 1
ATOM 2989 N N . LEU B 1 93 ? -22.983 -1.659 53.895 1.00 34.15 73 LEU B N 1
ATOM 2990 C CA . LEU B 1 93 ? -22.736 -2.832 54.731 1.00 32.92 73 LEU B CA 1
ATOM 2991 C C . LEU B 1 93 ? -23.984 -3.694 54.851 1.00 32.46 73 LEU B C 1
ATOM 2992 O O . LEU B 1 93 ? -23.903 -4.918 54.875 1.00 34.36 73 LEU B O 1
ATOM 2997 N N . ALA B 1 94 ? -25.138 -3.044 54.922 1.00 31.44 74 ALA B N 1
ATOM 2998 C CA . ALA B 1 94 ? -26.408 -3.741 55.050 1.00 32.03 74 ALA B CA 1
ATOM 2999 C C . ALA B 1 94 ? -26.683 -4.578 53.817 1.00 34.42 74 ALA B C 1
ATOM 3000 O O . ALA B 1 94 ? -27.401 -5.577 53.886 1.00 36.39 74 ALA B O 1
ATOM 3002 N N . ALA B 1 95 ? -26.103 -4.166 52.691 1.00 36.63 75 ALA B N 1
ATOM 3003 C CA . ALA B 1 95 ? -26.399 -4.776 51.391 1.00 35.04 75 ALA B CA 1
ATOM 3004 C C . ALA B 1 95 ? -25.446 -5.898 50.988 1.00 33.71 75 ALA B C 1
ATOM 3005 O O . ALA B 1 95 ? -25.678 -6.570 49.989 1.00 36.29 75 ALA B O 1
ATOM 3007 N N . ARG B 1 96 ? -24.379 -6.097 51.754 1.00 30.58 76 ARG B N 1
ATOM 3008 C CA . ARG B 1 96 ? -23.485 -7.215 51.510 1.00 31.70 76 ARG B CA 1
ATOM 3009 C C . ARG B 1 96 ? -24.278 -8.508 51.462 1.00 33.34 76 ARG B C 1
ATOM 3010 O O . ARG B 1 96 ? -23.924 -9.435 50.744 1.00 37.61 76 ARG B O 1
ATOM 3018 N N . SER B 1 97 ? -25.355 -8.564 52.238 1.00 35.95 77 SER B N 1
ATOM 3019 C CA . SER B 1 97 ? -26.157 -9.781 52.377 1.00 38.76 77 SER B CA 1
ATOM 3020 C C . SER B 1 97 ? -26.685 -10.287 51.039 1.00 38.10 77 SER B C 1
ATOM 3021 O O . SER B 1 97 ? -26.709 -11.492 50.787 1.00 40.83 77 SER B O 1
ATOM 3024 N N . LEU B 1 98 ? -27.103 -9.364 50.180 1.00 36.12 78 LEU B N 1
ATOM 3025 C CA . LEU B 1 98 ? -27.665 -9.746 48.893 1.00 38.46 78 LEU B CA 1
ATOM 3026 C C . LEU B 1 98 ? -26.718 -9.520 47.701 1.00 37.14 78 LEU B C 1
ATOM 3027 O O . LEU B 1 98 ? -26.869 -10.151 46.663 1.00 36.98 78 LEU B O 1
ATOM 3032 N N . VAL B 1 99 ? -25.733 -8.644 47.858 1.00 36.14 79 VAL B N 1
ATOM 3033 C CA . VAL B 1 99 ? -24.766 -8.389 46.795 1.00 31.37 79 VAL B CA 1
ATOM 3034 C C . VAL B 1 99 ? -23.682 -9.461 46.707 1.00 33.58 79 VAL B C 1
ATOM 3035 O O . VAL B 1 99 ? -23.419 -10.005 45.635 1.00 33.15 79 VAL B O 1
ATOM 3039 N N . GLU B 1 100 ? -23.040 -9.761 47.830 1.00 35.50 80 GLU B N 1
ATOM 3040 C CA . GLU B 1 100 ? -22.036 -10.819 47.839 1.00 34.07 80 GLU B CA 1
ATOM 3041 C C . GLU B 1 100 ? -22.683 -12.183 47.597 1.00 36.23 80 GLU B C 1
ATOM 3042 O O . GLU B 1 100 ? -23.684 -12.521 48.234 1.00 36.45 80 GLU B O 1
ATOM 3048 N N . GLY B 1 101 ? -22.112 -12.953 46.670 1.00 32.92 81 GLY B N 1
ATOM 3049 C CA . GLY B 1 101 ? -22.681 -14.227 46.265 1.00 30.34 81 GLY B CA 1
ATOM 3050 C C . GLY B 1 101 ? -23.517 -14.103 45.000 1.00 33.39 81 GLY B C 1
ATOM 3051 O O . GLY B 1 101 ? -23.733 -15.080 44.280 1.00 33.27 81 GLY B O 1
ATOM 3052 N N . ALA B 1 102 ? -23.984 -12.890 44.721 1.00 33.82 82 ALA B N 1
ATOM 3053 C CA . ALA B 1 102 ? -24.784 -12.637 43.529 1.00 31.88 82 ALA B CA 1
ATOM 3054 C C . ALA B 1 102 ? -23.930 -12.658 42.262 1.00 34.92 82 ALA B C 1
ATOM 3055 O O . ALA B 1 102 ? -22.698 -12.647 42.324 1.00 36.93 82 ALA B O 1
ATOM 3057 N N . ASP B 1 103 ? -24.593 -12.697 41.112 1.00 35.54 83 ASP B N 1
ATOM 3058 C CA . ASP B 1 103 ? -23.902 -12.638 39.833 1.00 35.48 83 ASP B CA 1
ATOM 3059 C C . ASP B 1 103 ? -23.971 -11.218 39.300 1.00 33.68 83 ASP B C 1
ATOM 3060 O O . ASP B 1 103 ? -25.026 -10.591 39.330 1.00 33.06 83 ASP B O 1
ATOM 3065 N N . VAL B 1 104 ? -22.842 -10.706 38.829 1.00 32.95 84 VAL B N 1
ATOM 3066 C CA . VAL B 1 104 ? -22.802 -9.356 38.275 1.00 35.59 84 VAL B CA 1
ATOM 3067 C C . VAL B 1 104 ? -23.701 -9.250 37.023 1.00 35.18 84 VAL B C 1
ATOM 3068 O O . VAL B 1 104 ? -24.183 -8.171 36.673 1.00 32.42 84 VAL B O 1
ATOM 3072 N N . ARG B 1 105 ? -23.934 -10.387 36.370 1.00 34.26 85 ARG B N 1
ATOM 3073 C CA . ARG B 1 105 ? -24.765 -10.446 35.171 1.00 35.45 85 ARG B CA 1
ATOM 3074 C C . ARG B 1 105 ? -26.236 -10.192 35.485 1.00 36.42 85 ARG B C 1
ATOM 3075 O O . ARG B 1 105 ? -27.052 -10.029 34.578 1.00 35.70 85 ARG B O 1
ATOM 3083 N N . GLU B 1 106 ? -26.571 -10.163 36.770 1.00 36.59 86 GLU B N 1
ATOM 3084 C CA . GLU B 1 106 ? -27.954 -9.987 37.196 1.00 33.67 86 GLU B CA 1
ATOM 3085 C C . GLU B 1 106 ? -28.167 -8.636 37.847 1.00 31.64 86 GLU B C 1
ATOM 3086 O O . GLU B 1 106 ? -28.934 -8.519 38.794 1.00 33.40 86 GLU B O 1
ATOM 3092 N N . TRP B 1 107 ? -27.494 -7.618 37.321 1.00 32.28 87 TRP B N 1
ATOM 3093 C CA . TRP B 1 107 ? -27.483 -6.292 37.931 1.00 33.08 87 TRP B CA 1
ATOM 3094 C C . TRP B 1 107 ? -28.878 -5.731 38.172 1.00 32.91 87 TRP B C 1
ATOM 3095 O O . TRP B 1 107 ? -29.068 -4.845 38.998 1.00 34.41 87 TRP B O 1
ATOM 3106 N N . ARG B 1 108 ? -29.860 -6.251 37.456 1.00 32.92 88 ARG B N 1
ATOM 3107 C CA . ARG B 1 108 ? -31.198 -5.690 37.541 1.00 33.20 88 ARG B CA 1
ATOM 3108 C C . ARG B 1 108 ? -32.019 -6.268 38.689 1.00 32.80 88 ARG B C 1
ATOM 3109 O O . ARG B 1 108 ? -32.828 -5.560 39.272 1.00 35.25 88 ARG B O 1
ATOM 3117 N N . ARG B 1 109 ? -31.825 -7.544 39.017 1.00 30.60 89 ARG B N 1
ATOM 3118 C CA . ARG B 1 109 ? -32.554 -8.121 40.142 1.00 33.81 89 ARG B CA 1
ATOM 3119 C C . ARG B 1 109 ? -31.934 -7.683 41.466 1.00 37.63 89 ARG B C 1
ATOM 3120 O O . ARG B 1 109 ? -32.623 -7.568 42.477 1.00 39.05 89 ARG B O 1
ATOM 3128 N N . ILE B 1 110 ? -30.630 -7.433 41.449 1.00 37.00 90 ILE B N 1
ATOM 3129 C CA . ILE B 1 110 ? -29.951 -6.850 42.595 1.00 33.09 90 ILE B CA 1
ATOM 3130 C C . ILE B 1 110 ? -30.423 -5.416 42.829 1.00 33.80 90 ILE B C 1
ATOM 3131 O O . ILE B 1 110 ? -30.841 -5.066 43.922 1.00 37.69 90 ILE B O 1
ATOM 3136 N N . ALA B 1 111 ? -30.358 -4.587 41.797 1.00 34.66 91 ALA B N 1
ATOM 3137 C CA . ALA B 1 111 ? -30.815 -3.209 41.902 1.00 34.43 91 ALA B CA 1
ATOM 3138 C C . ALA B 1 111 ? -32.212 -3.135 42.507 1.00 37.00 91 ALA B C 1
ATOM 3139 O O . ALA B 1 111 ? -32.492 -2.281 43.363 1.00 36.78 91 ALA B O 1
ATOM 3141 N N . LEU B 1 112 ? -33.085 -4.035 42.060 1.00 35.57 92 LEU B N 1
ATOM 3142 C CA . LEU B 1 112 ? -34.470 -4.051 42.519 1.00 37.81 92 LEU B CA 1
ATOM 3143 C C . LEU B 1 112 ? -34.614 -4.612 43.937 1.00 38.64 92 LEU B C 1
ATOM 3144 O O . LEU B 1 112 ? -35.644 -4.433 44.580 1.00 41.16 92 LEU B O 1
ATOM 3149 N N . ALA B 1 113 ? -33.574 -5.281 44.422 1.00 35.17 93 ALA B N 1
ATOM 3150 C CA . ALA B 1 113 ? -33.603 -5.873 45.755 1.00 35.14 93 ALA B CA 1
ATOM 3151 C C . ALA B 1 113 ? -33.140 -4.894 46.840 1.00 38.59 93 ALA B C 1
ATOM 3152 O O . ALA B 1 113 ? -33.510 -5.023 48.005 1.00 36.10 93 ALA B O 1
ATOM 3154 N N . LEU B 1 114 ? -32.333 -3.915 46.450 1.00 37.71 94 LEU B N 1
ATOM 3155 C CA . LEU B 1 114 ? -31.729 -2.988 47.399 1.00 35.58 94 LEU B CA 1
ATOM 3156 C C . LEU B 1 114 ? -32.731 -2.172 48.225 1.00 36.17 94 LEU B C 1
ATOM 3157 O O . LEU B 1 114 ? -32.624 -2.114 49.451 1.00 37.90 94 LEU B O 1
ATOM 3162 N N . PRO B 1 115 ? -33.697 -1.524 47.560 1.00 37.98 95 PRO B N 1
ATOM 3163 C CA . PRO B 1 115 ? -34.613 -0.629 48.273 1.00 38.92 95 PRO B CA 1
ATOM 3164 C C . PRO B 1 115 ? -35.252 -1.260 49.509 1.00 37.87 95 PRO B C 1
ATOM 3165 O O . PRO B 1 115 ? -35.554 -0.541 50.455 1.00 37.28 95 PRO B O 1
ATOM 3169 N N . ALA B 1 116 ? -35.451 -2.575 49.489 1.00 38.04 96 ALA B N 1
ATOM 3170 C CA . ALA B 1 116 ? -36.167 -3.276 50.554 1.00 33.85 96 ALA B CA 1
ATOM 3171 C C . ALA B 1 116 ? -35.377 -3.392 51.856 1.00 39.69 96 ALA B C 1
ATOM 3172 O O . ALA B 1 116 ? -35.957 -3.623 52.920 1.00 48.98 96 ALA B O 1
ATOM 3174 N N . LEU B 1 117 ? -34.059 -3.250 51.777 1.00 35.24 97 LEU B N 1
ATOM 3175 C CA . LEU B 1 117 ? -33.233 -3.267 52.976 1.00 36.96 97 LEU B CA 1
ATOM 3176 C C . LEU B 1 117 ? -33.550 -2.053 53.846 1.00 37.88 97 LEU B C 1
ATOM 3177 O O . LEU B 1 117 ? -33.700 -0.941 53.343 1.00 36.91 97 LEU B O 1
ATOM 3182 N N . PRO B 1 118 ? -33.662 -2.265 55.164 1.00 43.31 98 PRO B N 1
ATOM 3183 C CA . PRO B 1 118 ? -34.190 -1.230 56.067 1.00 41.07 98 PRO B CA 1
ATOM 3184 C C . PRO B 1 118 ? -33.390 0.070 56.069 1.00 39.23 98 PRO B C 1
ATOM 3185 O O . PRO B 1 118 ? -33.991 1.144 56.087 1.00 36.44 98 PRO B O 1
ATOM 3189 N N . GLY B 1 119 ? -32.065 -0.020 56.044 1.00 37.16 99 GLY B N 1
ATOM 3190 C CA . GLY B 1 119 ? -31.241 1.177 56.082 1.00 37.56 99 GLY B CA 1
ATOM 3191 C C . GLY B 1 119 ? -30.983 1.843 54.737 1.00 38.23 99 GLY B C 1
ATOM 3192 O O . GLY B 1 119 ? -30.395 2.926 54.682 1.00 35.59 99 GLY B O 1
ATOM 3193 N N . MET B 1 120 ? -31.431 1.200 53.659 1.00 36.44 100 MET B N 1
ATOM 3194 C CA . MET B 1 120 ? -31.106 1.615 52.291 1.00 36.38 100 MET B CA 1
ATOM 3195 C C . MET B 1 120 ? -31.265 3.103 52.003 1.00 35.99 100 MET B C 1
ATOM 3196 O O . MET B 1 120 ? -32.233 3.722 52.431 1.00 37.05 100 MET B O 1
ATOM 3201 N N . THR B 1 121 ? -30.316 3.666 51.260 1.00 34.67 101 THR B N 1
ATOM 3202 C CA . THR B 1 121 ? -30.359 5.087 50.914 1.00 36.35 101 THR B CA 1
ATOM 3203 C C . THR B 1 121 ? -30.036 5.311 49.442 1.00 37.48 101 THR B C 1
ATOM 3204 O O . THR B 1 121 ? -29.313 4.528 48.830 1.00 36.89 101 THR B O 1
ATOM 3208 N N . GLY B 1 122 ? -30.574 6.389 48.882 1.00 37.97 102 GLY B N 1
ATOM 3209 C CA . GLY B 1 122 ? -30.360 6.716 47.486 1.00 35.40 102 GLY B CA 1
ATOM 3210 C C . GLY B 1 122 ? -28.922 6.563 47.026 1.00 37.01 102 GLY B C 1
ATOM 3211 O O . GLY B 1 122 ? -28.642 5.821 46.086 1.00 38.94 102 GLY B O 1
ATOM 3212 N N . SER B 1 123 ? -28.005 7.250 47.699 1.00 37.18 103 SER B N 1
ATOM 3213 C CA . SER B 1 123 ? -26.617 7.331 47.246 1.00 34.50 103 SER B CA 1
ATOM 3214 C C . SER B 1 123 ? -25.829 6.041 47.427 1.00 33.00 103 SER B C 1
ATOM 3215 O O . SER B 1 123 ? -24.714 5.919 46.933 1.00 35.42 103 SER B O 1
ATOM 3218 N N . ALA B 1 124 ? -26.393 5.079 48.142 1.00 32.87 104 ALA B N 1
ATOM 3219 C CA . ALA B 1 124 ? -25.754 3.775 48.232 1.00 33.65 104 ALA B CA 1
ATOM 3220 C C . ALA B 1 124 ? -26.295 2.909 47.103 1.00 35.85 104 ALA B C 1
ATOM 3221 O O . ALA B 1 124 ? -25.546 2.165 46.468 1.00 35.61 104 ALA B O 1
ATOM 3223 N N . ARG B 1 125 ? -27.596 3.025 46.843 1.00 34.95 105 ARG B N 1
ATOM 3224 C CA . ARG B 1 125 ? -28.192 2.392 45.677 1.00 33.25 105 ARG B CA 1
ATOM 3225 C C . ARG B 1 125 ? -27.322 2.741 44.484 1.00 33.39 105 ARG B C 1
ATO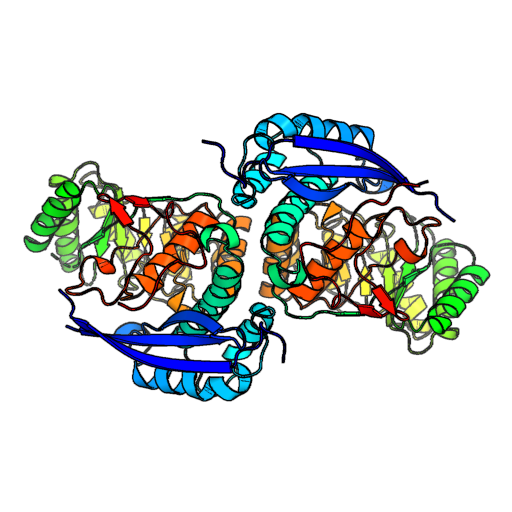M 3226 O O . ARG B 1 125 ? -26.922 1.876 43.707 1.00 34.66 105 ARG B O 1
ATOM 3234 N N . CYS B 1 126 ? -27.028 4.027 44.353 1.00 31.25 106 CYS B N 1
ATOM 3235 C CA . CYS B 1 126 ? -26.230 4.527 43.253 1.00 31.06 106 CYS B CA 1
ATOM 3236 C C . CYS B 1 126 ? -24.834 3.904 43.218 1.00 30.76 106 CYS B C 1
ATOM 3237 O O . CYS B 1 126 ? -24.457 3.257 42.242 1.00 31.13 106 CYS B O 1
ATOM 3240 N N . ALA B 1 127 ? -24.074 4.092 44.291 1.00 30.66 107 ALA B N 1
ATOM 3241 C CA . ALA B 1 127 ? -22.703 3.591 44.364 1.00 30.71 107 ALA B CA 1
ATOM 3242 C C . ALA B 1 127 ? -22.607 2.074 44.177 1.00 30.25 107 ALA B C 1
ATOM 3243 O O . ALA B 1 127 ? -21.697 1.579 43.525 1.00 29.98 107 ALA B O 1
ATOM 3245 N N . ILE B 1 128 ? -23.545 1.337 44.760 1.00 31.59 108 ILE B N 1
ATOM 3246 C CA . ILE B 1 128 ? -23.602 -0.107 44.565 1.00 31.41 108 ILE B CA 1
ATOM 3247 C C . ILE B 1 128 ? -23.885 -0.463 43.100 1.00 31.66 108 ILE B C 1
ATOM 3248 O O . ILE B 1 128 ? -23.208 -1.310 42.515 1.00 30.12 108 ILE B O 1
ATOM 3253 N N . GLU B 1 129 ? -24.887 0.186 42.515 1.00 30.72 109 GLU B N 1
ATOM 3254 C CA . GLU B 1 129 ? -25.278 -0.107 41.146 1.00 31.15 109 GLU B CA 1
ATOM 3255 C C . GLU B 1 129 ? -24.166 0.274 40.181 1.00 30.69 109 GLU B C 1
ATOM 3256 O O . GLU B 1 129 ? -23.877 -0.457 39.237 1.00 30.06 109 GLU B O 1
ATOM 3262 N N . THR B 1 130 ? -23.533 1.414 40.426 1.00 28.39 110 THR B N 1
ATOM 3263 C CA . THR B 1 130 ? -22.421 1.833 39.587 1.00 29.20 110 THR B CA 1
ATOM 3264 C C . THR B 1 130 ? -21.281 0.815 39.640 1.00 31.42 110 THR B C 1
ATOM 3265 O O . THR B 1 130 ? -20.727 0.441 38.605 1.00 31.25 110 THR B O 1
ATOM 3269 N N . ALA B 1 131 ? -20.936 0.376 40.849 1.00 30.51 111 ALA B N 1
ATOM 3270 C CA . ALA B 1 131 ? -19.854 -0.579 41.048 1.00 30.49 111 ALA B CA 1
ATOM 3271 C C . ALA B 1 131 ? -20.142 -1.907 40.352 1.00 30.65 111 ALA B C 1
ATOM 3272 O O . ALA B 1 131 ? -19.232 -2.591 39.898 1.00 30.98 111 ALA B O 1
ATOM 3274 N N . ILE B 1 132 ? -21.416 -2.269 40.273 1.00 29.92 112 ILE B N 1
ATOM 3275 C CA . ILE B 1 132 ? -21.810 -3.539 39.677 1.00 31.11 112 ILE B CA 1
ATOM 3276 C C . ILE B 1 132 ? -21.762 -3.453 38.158 1.00 31.70 112 ILE B C 1
ATOM 3277 O O . ILE B 1 132 ? -21.244 -4.346 37.491 1.00 31.64 112 ILE B O 1
ATOM 3282 N N . LEU B 1 133 ? -22.294 -2.366 37.613 1.00 31.85 113 LEU B N 1
ATOM 3283 C CA . LEU B 1 133 ? -22.254 -2.152 36.175 1.00 30.07 113 LEU B CA 1
ATOM 3284 C C . LEU B 1 133 ? -20.833 -1.910 35.687 1.00 31.09 113 LEU B C 1
ATOM 3285 O O . LEU B 1 133 ? -20.497 -2.268 34.562 1.00 33.03 113 LEU B O 1
ATOM 3290 N N . ASP B 1 134 ? -19.998 -1.309 36.528 1.00 31.61 114 ASP B N 1
ATOM 3291 C CA . ASP B 1 134 ? -18.606 -1.079 36.159 1.00 31.92 114 ASP B CA 1
ATOM 3292 C C . ASP B 1 134 ? -17.836 -2.388 36.084 1.00 31.96 114 ASP B C 1
ATOM 3293 O O . ASP B 1 134 ? -16.953 -2.541 35.247 1.00 32.72 114 ASP B O 1
ATOM 3298 N N . ALA B 1 135 ? -18.168 -3.332 36.955 1.00 29.70 115 ALA B N 1
ATOM 3299 C CA . ALA B 1 135 ? -17.517 -4.634 36.915 1.00 31.75 115 ALA B CA 1
ATOM 3300 C C . ALA B 1 135 ? -17.979 -5.402 35.680 1.00 35.07 115 ALA B C 1
ATOM 3301 O O . ALA B 1 135 ? -17.167 -5.940 34.926 1.00 35.22 115 ALA B O 1
ATOM 3303 N N . LEU B 1 136 ? -19.292 -5.440 35.479 1.00 32.89 116 LEU B N 1
ATOM 3304 C CA . LEU B 1 136 ? -19.888 -6.146 34.351 1.00 31.93 116 LEU B CA 1
ATOM 3305 C C . LEU B 1 136 ? -19.299 -5.685 33.025 1.00 34.12 116 LEU B C 1
ATOM 3306 O O . LEU B 1 136 ? -18.947 -6.507 32.179 1.00 35.65 116 LEU B O 1
ATOM 3311 N N . THR B 1 137 ? -19.190 -4.369 32.854 1.00 32.25 117 THR B N 1
ATOM 3312 C CA . THR B 1 137 ? -18.716 -3.791 31.603 1.00 32.49 117 THR B CA 1
ATOM 3313 C C . THR B 1 137 ? -17.189 -3.679 31.513 1.00 35.10 117 THR B C 1
ATOM 3314 O O . THR B 1 137 ? -16.625 -3.756 30.423 1.00 35.87 117 THR B O 1
ATOM 3318 N N . ARG B 1 138 ? -16.520 -3.497 32.649 1.00 35.51 118 ARG B N 1
ATOM 3319 C CA . ARG B 1 138 ? -15.060 -3.560 32.680 1.00 34.02 118 ARG B CA 1
ATOM 3320 C C . ARG B 1 138 ? -14.620 -4.882 32.108 1.00 33.46 118 ARG B C 1
ATOM 3321 O O . ARG B 1 138 ? -13.719 -4.955 31.285 1.00 36.01 118 ARG B O 1
ATOM 3329 N N . ARG B 1 139 ? -15.278 -5.933 32.569 1.00 33.37 119 ARG B N 1
ATOM 3330 C CA . ARG B 1 139 ? -14.952 -7.289 32.178 1.00 36.07 119 ARG B CA 1
ATOM 3331 C C . ARG B 1 139 ? -15.266 -7.537 30.704 1.00 36.81 119 ARG B C 1
ATOM 3332 O O . ARG B 1 139 ? -14.530 -8.245 30.016 1.00 34.32 119 ARG B O 1
ATOM 3340 N N . ALA B 1 140 ? -16.354 -6.944 30.225 1.00 35.21 120 ALA B N 1
ATOM 3341 C CA . ALA B 1 140 ? -16.795 -7.164 28.854 1.00 37.08 120 ALA B CA 1
ATOM 3342 C C . ALA B 1 140 ? -16.051 -6.268 27.866 1.00 37.07 120 ALA B C 1
ATOM 3343 O O . ALA B 1 140 ? -16.232 -6.388 26.658 1.00 38.31 120 ALA B O 1
ATOM 3345 N N . ARG B 1 141 ? -15.214 -5.374 28.379 1.00 37.09 121 ARG B N 1
ATOM 3346 C CA . ARG B 1 141 ? -14.542 -4.386 27.537 1.00 38.35 121 ARG B CA 1
ATOM 3347 C C . ARG B 1 141 ? -15.570 -3.570 26.758 1.00 37.49 121 ARG B C 1
ATOM 3348 O O . ARG B 1 141 ? -15.603 -3.579 25.529 1.00 39.87 121 ARG B O 1
ATOM 3356 N N . LEU B 1 142 ? -16.398 -2.852 27.503 1.00 37.49 122 LEU B N 1
ATOM 3357 C CA . LEU B 1 142 ? -17.576 -2.197 26.971 1.00 33.50 122 LEU B CA 1
ATOM 3358 C C . LEU B 1 142 ? -17.681 -0.834 27.620 1.00 34.66 122 LEU B C 1
ATOM 3359 O O . LEU B 1 142 ? -18.029 -0.731 28.790 1.00 37.41 122 LEU B O 1
ATOM 3364 N N . PRO B 1 143 ? -17.357 0.226 26.880 1.00 35.62 123 PRO B N 1
ATOM 3365 C CA . PRO B 1 143 ? -17.570 1.538 27.492 1.00 35.75 123 PRO B CA 1
ATOM 3366 C C . PRO B 1 143 ? -18.967 1.645 28.110 1.00 35.13 123 PRO B C 1
ATOM 3367 O O . PRO B 1 143 ? -19.955 1.154 27.558 1.00 33.93 123 PRO B O 1
ATOM 3371 N N . LEU B 1 144 ? -19.039 2.278 29.271 1.00 36.13 124 LEU B N 1
ATOM 3372 C CA . LEU B 1 144 ? -20.300 2.412 29.984 1.00 36.19 124 LEU B CA 1
ATOM 3373 C C . LEU B 1 144 ? -21.278 3.276 29.179 1.00 37.47 124 LEU B C 1
ATOM 3374 O O . LEU B 1 144 ? -22.489 3.060 29.220 1.00 38.21 124 LEU B O 1
ATOM 3379 N N . TRP B 1 145 ? -20.752 4.252 28.446 1.00 35.80 125 TRP B N 1
ATOM 3380 C CA . TRP B 1 145 ? -21.588 5.060 27.567 1.00 38.37 125 TRP B CA 1
ATOM 3381 C C . TRP B 1 145 ? -22.149 4.207 26.426 1.00 38.32 125 TRP B C 1
ATOM 3382 O O . TRP B 1 145 ? -23.209 4.509 25.867 1.00 37.11 125 TRP B O 1
ATOM 3393 N N . ALA B 1 146 ? -21.437 3.135 26.092 1.00 36.51 126 ALA B N 1
ATOM 3394 C CA . ALA B 1 146 ? -21.903 2.211 25.073 1.00 35.26 126 ALA B CA 1
ATOM 3395 C C . ALA B 1 146 ? -22.993 1.342 25.669 1.00 34.01 126 ALA B C 1
ATOM 3396 O O . ALA B 1 146 ? -23.974 1.022 25.016 1.00 35.70 126 ALA B O 1
ATOM 3398 N N . PHE B 1 147 ? -22.822 0.970 26.927 1.00 34.81 127 PHE B N 1
ATOM 3399 C CA . PHE B 1 147 ? -23.842 0.197 27.612 1.00 34.28 127 PHE B CA 1
ATOM 3400 C C . PHE B 1 147 ? -25.159 0.964 27.632 1.00 34.53 127 PHE B C 1
ATOM 3401 O O . PHE B 1 147 ? -26.226 0.387 27.434 1.00 35.10 127 PHE B O 1
ATOM 3409 N N . PHE B 1 148 ? -25.073 2.271 27.863 1.00 34.26 128 PHE B N 1
ATOM 3410 C CA . PHE B 1 148 ? -26.255 3.115 27.998 1.00 32.64 128 PHE B CA 1
ATOM 3411 C C . PHE B 1 148 ? -26.870 3.539 26.672 1.00 37.36 128 PHE B C 1
ATOM 3412 O O . PHE B 1 148 ? -27.870 4.254 26.663 1.00 38.90 128 PHE B O 1
ATOM 3420 N N . GLY B 1 149 ? -26.274 3.114 25.558 1.00 36.53 129 GLY B N 1
ATOM 3421 C CA . GLY B 1 149 ? -26.849 3.382 24.253 1.00 34.18 129 GLY B CA 1
ATOM 3422 C C . GLY B 1 149 ? -25.872 3.809 23.170 1.00 38.77 129 GLY B C 1
ATOM 3423 O O . GLY B 1 149 ? -25.986 3.389 22.016 1.00 38.96 129 GLY B O 1
ATOM 3424 N N . GLY B 1 150 ? -24.918 4.661 23.524 1.00 37.12 130 GLY B N 1
ATOM 3425 C CA . GLY B 1 150 ? -23.939 5.116 22.557 1.00 34.98 130 GLY B CA 1
ATOM 3426 C C . GLY B 1 150 ? -24.445 6.234 21.665 1.00 36.33 130 GLY B C 1
ATOM 3427 O O . GLY B 1 150 ? -23.851 6.522 20.629 1.00 38.37 130 GLY B O 1
ATOM 3428 N N . ALA B 1 151 ? -25.540 6.871 22.065 1.00 35.44 131 ALA B N 1
ATOM 3429 C CA . ALA B 1 151 ? -26.091 7.995 21.311 1.00 33.09 131 ALA B CA 1
ATOM 3430 C C . ALA B 1 151 ? -25.034 9.054 21.031 1.00 32.99 131 ALA B C 1
ATOM 3431 O O . ALA B 1 151 ? -24.939 9.569 19.919 1.00 40.47 131 ALA B O 1
ATOM 3433 N N . ALA B 1 152 ? -24.251 9.390 22.048 1.00 32.65 132 ALA B N 1
ATOM 3434 C CA . ALA B 1 152 ? -23.144 10.325 21.888 1.00 33.24 132 ALA B CA 1
ATOM 3435 C C . ALA B 1 152 ? -21.927 9.881 22.707 1.00 35.14 132 ALA B C 1
ATOM 3436 O O . ALA B 1 152 ? -21.991 8.893 23.438 1.00 35.99 132 ALA B O 1
ATOM 3438 N N . THR B 1 153 ? -20.820 10.602 22.565 1.00 35.06 133 THR B N 1
ATOM 3439 C CA . THR B 1 153 ? -19.594 10.293 23.294 1.00 35.00 133 THR B CA 1
ATOM 3440 C C . THR B 1 153 ? -18.964 11.571 23.840 1.00 34.58 133 THR B C 1
ATOM 3441 O O . THR B 1 153 ? -17.833 11.567 24.322 1.00 35.22 133 THR B O 1
ATOM 3445 N N . SER B 1 154 ? -19.707 12.667 23.754 1.00 34.10 134 SER B N 1
ATOM 3446 C CA . SER B 1 154 ? -19.283 13.929 24.339 1.00 35.31 134 SER B CA 1
ATOM 3447 C C . SER B 1 154 ? -20.510 14.692 24.817 1.00 36.34 134 SER B C 1
ATOM 3448 O O . SER B 1 154 ? -21.631 14.371 24.441 1.00 38.03 134 SER B O 1
ATOM 3451 N N . LEU B 1 155 ? -20.291 15.696 25.658 1.00 38.37 135 LEU B N 1
ATOM 3452 C CA . LEU B 1 155 ? -21.373 16.511 26.188 1.00 38.77 135 LEU B CA 1
ATOM 3453 C C . LEU B 1 155 ? -20.897 17.941 26.340 1.00 41.90 135 LEU B C 1
ATOM 3454 O O . LEU B 1 155 ? -19.695 18.194 26.422 1.00 44.26 135 LEU B O 1
ATOM 3459 N N . GLU B 1 156 ? -21.837 18.877 26.394 1.00 40.14 136 GLU B N 1
ATOM 3460 C CA . GLU B 1 156 ? -21.484 20.261 26.663 1.00 41.69 136 GLU B CA 1
ATOM 3461 C C . GLU B 1 156 ? -22.055 20.668 28.011 1.00 40.80 136 GLU B C 1
ATOM 3462 O O . GLU B 1 156 ? -23.265 20.839 28.162 1.00 40.24 136 GLU B O 1
ATOM 3468 N N . THR B 1 157 ? -21.170 20.821 28.989 1.00 38.40 137 THR B N 1
ATOM 3469 C CA . THR B 1 157 ? -21.578 21.101 30.355 1.00 41.73 137 THR B CA 1
ATOM 3470 C C . THR B 1 157 ? -21.675 22.590 30.627 1.00 42.79 137 THR B C 1
ATOM 3471 O O . THR B 1 157 ? -20.972 23.388 30.012 1.00 45.10 137 THR B O 1
ATOM 3475 N N . ASP B 1 158 ? -22.556 22.956 31.551 1.00 41.56 138 ASP B N 1
ATOM 3476 C CA . ASP B 1 158 ? -22.585 24.308 32.072 1.00 42.67 138 ASP B CA 1
ATOM 3477 C C . ASP B 1 158 ? -21.806 24.315 33.374 1.00 44.84 138 ASP B C 1
ATOM 3478 O O . ASP B 1 158 ? -21.365 23.266 33.838 1.00 43.70 138 ASP B O 1
ATOM 3483 N N . VAL B 1 159 ? -21.628 25.496 33.954 1.00 47.25 139 VAL B N 1
ATOM 3484 C CA . VAL B 1 159 ? -20.893 25.634 35.203 1.00 43.41 139 VAL B CA 1
ATOM 3485 C C . VAL B 1 159 ? -21.678 26.502 36.168 1.00 47.27 139 VAL B C 1
ATOM 3486 O O . VAL B 1 159 ? -22.288 27.491 35.765 1.00 50.51 139 VAL B O 1
ATOM 3490 N N . THR B 1 160 ? -21.658 26.126 37.443 1.00 49.76 140 THR B N 1
ATOM 3491 C CA . THR B 1 160 ? -22.481 26.778 38.451 1.00 50.02 140 THR B CA 1
ATOM 3492 C C . THR B 1 160 ? -21.799 27.999 39.041 1.00 49.91 140 THR B C 1
ATOM 3493 O O . THR B 1 160 ? -20.581 28.023 39.214 1.00 51.02 140 THR B O 1
ATOM 3497 N N . ILE B 1 161 ? -22.603 29.012 39.344 1.00 53.46 141 ILE B N 1
ATOM 3498 C CA . ILE B 1 161 ? -22.144 30.186 40.076 1.00 55.73 141 ILE B CA 1
ATOM 3499 C C . ILE B 1 161 ? -22.909 30.312 41.393 1.00 56.89 141 ILE B C 1
ATOM 3500 O O . ILE B 1 161 ? -24.122 30.514 41.398 1.00 57.78 141 ILE B O 1
ATOM 3505 N N . THR B 1 162 ? -22.195 30.184 42.507 1.00 60.03 142 THR B N 1
ATOM 3506 C CA . THR B 1 162 ? -22.815 30.240 43.832 1.00 62.01 142 THR B CA 1
ATOM 3507 C C . THR B 1 162 ? -23.360 31.630 44.145 1.00 64.44 142 THR B C 1
ATOM 3508 O O . THR B 1 162 ? -23.031 32.613 43.478 1.00 64.95 142 THR B O 1
ATOM 3512 N N . THR B 1 163 ? -24.200 31.703 45.169 1.00 65.81 143 THR B N 1
ATOM 3513 C CA . THR B 1 163 ? -24.827 32.956 45.552 1.00 67.48 143 THR B CA 1
ATOM 3514 C C . THR B 1 163 ? -23.941 33.724 46.527 1.00 72.47 143 THR B C 1
ATOM 3515 O O . THR B 1 163 ? -23.781 33.325 47.680 1.00 74.06 143 THR B O 1
ATOM 3519 N N . GLY B 1 164 ? -23.358 34.821 46.054 1.00 74.63 144 GLY B N 1
ATOM 3520 C CA . GLY B 1 164 ? -22.511 35.651 46.892 1.00 74.96 144 GLY B CA 1
ATOM 3521 C C . GLY B 1 164 ? -22.756 37.133 46.679 1.00 74.23 144 GLY B C 1
ATOM 3522 O O . GLY B 1 164 ? -23.896 37.598 46.724 1.00 74.03 144 GLY B O 1
ATOM 3523 N N . SER B 1 165 ? -21.678 37.879 46.459 1.00 71.90 145 SER B N 1
ATOM 3524 C CA . SER B 1 165 ? -21.785 39.290 46.118 1.00 72.07 145 SER B CA 1
ATOM 3525 C C . SER B 1 165 ? -21.992 39.430 44.617 1.00 71.85 145 SER B C 1
ATOM 3526 O O . SER B 1 165 ? -21.947 38.439 43.882 1.00 71.28 145 SER B O 1
ATOM 3529 N N . VAL B 1 166 ? -22.225 40.657 44.163 1.00 73.55 146 VAL B N 1
ATOM 3530 C CA . VAL B 1 166 ? -22.364 40.918 42.734 1.00 72.34 146 VAL B CA 1
ATOM 3531 C C . VAL B 1 166 ? -20.998 40.891 42.050 1.00 68.89 146 VAL B C 1
ATOM 3532 O O . VAL B 1 166 ? -20.862 40.407 40.931 1.00 66.76 146 VAL B O 1
ATOM 3536 N N . THR B 1 167 ? -19.988 41.409 42.738 1.00 73.36 147 THR B N 1
ATOM 3537 C CA . THR B 1 167 ? -18.616 41.351 42.252 1.00 71.26 147 THR B CA 1
ATOM 3538 C C . THR B 1 167 ? -18.239 39.911 41.907 1.00 70.01 147 THR B C 1
ATOM 3539 O O . THR B 1 167 ? -17.827 39.617 40.784 1.00 67.25 147 THR B O 1
ATOM 3543 N N . ALA B 1 168 ? -18.400 39.017 42.879 1.00 70.40 148 ALA B N 1
ATOM 3544 C CA . ALA B 1 168 ? -18.023 37.616 42.714 1.00 68.23 148 ALA B CA 1
ATOM 3545 C C . ALA B 1 168 ? -18.764 36.939 41.564 1.00 67.84 148 ALA B C 1
ATOM 3546 O O . ALA B 1 168 ? -18.200 36.092 40.873 1.00 67.73 148 ALA B O 1
ATOM 3548 N N . ALA B 1 169 ? -20.026 37.308 41.364 1.00 66.04 149 ALA B N 1
ATOM 3549 C CA . ALA B 1 169 ? -20.822 36.729 40.284 1.00 63.89 149 ALA B CA 1
ATOM 3550 C C . ALA B 1 169 ? -20.206 37.038 38.921 1.00 66.48 149 ALA B C 1
ATOM 3551 O O . ALA B 1 169 ? -20.137 36.176 38.045 1.00 64.65 149 ALA B O 1
ATOM 3553 N N . ALA B 1 170 ? -19.755 38.275 38.752 1.00 67.71 150 ALA B N 1
ATOM 3554 C CA . ALA B 1 170 ? -19.125 38.693 37.509 1.00 66.99 150 ALA B CA 1
ATOM 3555 C C . ALA B 1 170 ? -17.722 38.111 37.404 1.00 65.58 150 ALA B C 1
ATOM 3556 O O . ALA B 1 170 ? -17.294 37.681 36.330 1.00 64.86 150 ALA B O 1
ATOM 3558 N N . ARG B 1 171 ? -17.007 38.105 38.524 1.00 64.90 151 ARG B N 1
ATOM 3559 C CA . ARG B 1 171 ? -15.672 37.528 38.570 1.00 64.83 151 ARG B CA 1
ATOM 3560 C C . ARG B 1 171 ? -15.768 36.070 38.140 1.00 63.74 151 ARG B C 1
ATOM 3561 O O . ARG B 1 171 ? -14.990 35.594 37.314 1.00 58.15 151 ARG B O 1
ATOM 3569 N N . ALA B 1 172 ? -16.746 35.370 38.706 1.00 64.71 152 ALA B N 1
ATOM 3570 C CA . ALA B 1 172 ? -17.002 33.981 38.361 1.00 60.65 152 ALA B CA 1
ATOM 3571 C C . ALA B 1 172 ? -17.354 33.855 36.887 1.00 60.31 152 ALA B C 1
ATOM 3572 O O . ALA B 1 172 ? -16.803 33.011 36.180 1.00 58.95 152 ALA B O 1
ATOM 3574 N N . ALA B 1 173 ? -18.279 34.699 36.436 1.00 59.72 153 ALA B N 1
ATOM 3575 C CA . ALA B 1 173 ? -18.731 34.685 35.048 1.00 59.11 153 ALA B CA 1
ATOM 3576 C C . ALA B 1 173 ? -17.588 34.927 34.063 1.00 59.89 153 ALA B C 1
ATOM 3577 O O . ALA B 1 173 ? -17.593 34.395 32.956 1.00 60.40 153 ALA B O 1
ATOM 3579 N N . GLN B 1 174 ? -16.609 35.731 34.460 1.00 60.21 154 GLN B N 1
ATOM 3580 C CA . GLN B 1 174 ? -15.454 35.961 33.603 1.00 63.14 154 GLN B CA 1
ATOM 3581 C C . GLN B 1 174 ? -14.581 34.711 33.473 1.00 60.02 154 GLN B C 1
ATOM 3582 O O . GLN B 1 174 ? -14.115 34.381 32.383 1.00 59.86 154 GLN B O 1
ATOM 3588 N N . ALA B 1 175 ? -14.377 34.012 34.583 1.00 58.65 155 ALA B N 1
ATOM 3589 C CA . ALA B 1 175 ? -13.625 32.765 34.567 1.00 55.14 155 ALA B CA 1
ATOM 3590 C C . ALA B 1 175 ? -14.338 31.738 33.697 1.00 57.73 155 ALA B C 1
ATOM 3591 O O . ALA B 1 175 ? -13.700 30.957 32.989 1.00 56.85 155 ALA B O 1
ATOM 3593 N N . ILE B 1 176 ? -15.667 31.742 33.758 1.00 59.18 156 ILE B N 1
ATOM 3594 C CA . ILE B 1 176 ? -16.475 30.823 32.965 1.00 56.44 156 ILE B CA 1
ATOM 3595 C C . ILE B 1 176 ? -16.254 31.072 31.486 1.00 55.13 156 ILE B C 1
ATOM 3596 O O . ILE B 1 176 ? -15.837 30.181 30.750 1.00 55.40 156 ILE B O 1
ATOM 3601 N N . VAL B 1 177 ? -16.547 32.293 31.054 1.00 57.01 157 VAL B N 1
ATOM 3602 C CA . VAL B 1 177 ? -16.378 32.668 29.656 1.00 60.51 157 VAL B CA 1
ATOM 3603 C C . VAL B 1 177 ? -14.988 32.285 29.160 1.00 57.16 157 VAL B C 1
ATOM 3604 O O . VAL B 1 177 ? -14.837 31.743 28.068 1.00 55.01 157 VAL B O 1
ATOM 3608 N N . ALA B 1 178 ? -13.977 32.564 29.977 1.00 56.26 158 ALA B N 1
ATOM 3609 C CA . ALA B 1 178 ? -12.600 32.219 29.644 1.00 58.58 158 ALA B CA 1
ATOM 3610 C C . ALA B 1 178 ? -12.429 30.722 29.375 1.00 57.34 158 ALA B C 1
ATOM 3611 O O . ALA B 1 178 ? -11.647 30.326 28.517 1.00 57.81 158 ALA B O 1
ATOM 3613 N N . ARG B 1 179 ? -13.159 29.893 30.112 1.00 57.06 159 ARG B N 1
ATOM 3614 C CA . ARG B 1 179 ? -13.062 28.448 29.946 1.00 53.86 159 ARG B CA 1
ATOM 3615 C C . ARG B 1 179 ? -13.669 27.954 28.644 1.00 55.90 159 ARG B C 1
ATOM 3616 O O . ARG B 1 179 ? -13.258 26.922 28.122 1.00 60.12 159 ARG B O 1
ATOM 3624 N N . GLY B 1 180 ? -14.649 28.682 28.122 1.00 56.07 160 GLY B N 1
ATOM 3625 C CA . GLY B 1 180 ? -15.313 28.277 26.894 1.00 52.18 160 GLY B CA 1
ATOM 3626 C C . GLY B 1 180 ? -16.705 27.728 27.140 1.00 52.13 160 GLY B C 1
ATOM 3627 O O . GLY B 1 180 ? -17.368 27.243 26.225 1.00 51.49 160 GLY B O 1
ATOM 3628 N N . VAL B 1 181 ? -17.141 27.804 28.392 1.00 54.82 161 VAL B N 1
ATOM 3629 C CA . VAL B 1 181 ? -18.475 27.373 28.784 1.00 51.90 161 VAL B CA 1
ATOM 3630 C C . VAL B 1 181 ? -19.505 28.401 28.330 1.00 53.19 161 VAL B C 1
ATOM 3631 O O . VAL B 1 181 ? -19.331 29.597 28.553 1.00 54.39 161 VAL B O 1
ATOM 3635 N N . THR B 1 182 ? -20.579 27.934 27.697 1.00 50.81 162 THR B N 1
ATOM 3636 C CA . THR B 1 182 ? -21.582 28.835 27.133 1.00 49.33 162 THR B CA 1
ATOM 3637 C C . THR B 1 182 ? -22.868 28.916 27.949 1.00 52.20 162 THR B C 1
ATOM 3638 O O . THR B 1 182 ? -23.585 29.911 27.880 1.00 56.01 162 THR B O 1
ATOM 3642 N N . THR B 1 183 ? -23.172 27.865 28.702 1.00 50.85 163 THR B N 1
ATOM 3643 C CA . THR B 1 183 ? -24.304 27.902 29.618 1.00 47.77 163 THR B CA 1
ATOM 3644 C C . THR B 1 183 ? -23.780 28.112 31.027 1.00 47.07 163 THR B C 1
ATOM 3645 O O . THR B 1 183 ? -22.759 27.538 31.398 1.00 47.53 163 THR B O 1
ATOM 3649 N N . ILE B 1 184 ? -24.457 28.944 31.812 1.00 48.75 164 ILE B N 1
ATOM 3650 C CA . ILE B 1 184 ? -24.105 29.067 33.224 1.00 49.62 164 ILE B CA 1
ATOM 3651 C C . ILE B 1 184 ? -25.330 28.947 34.115 1.00 50.42 164 ILE B C 1
ATOM 3652 O O . ILE B 1 184 ? -26.383 29.520 33.832 1.00 50.24 164 ILE B O 1
ATOM 3657 N N . LYS B 1 185 ? -25.182 28.187 35.191 1.00 51.42 165 LYS B N 1
ATOM 3658 C CA . LYS B 1 185 ? -26.248 28.008 36.161 1.00 50.25 165 LYS B CA 1
ATOM 3659 C C . LYS B 1 185 ? -26.037 28.978 37.308 1.00 52.27 165 LYS B C 1
ATOM 3660 O O . LYS B 1 185 ? -24.950 29.042 37.883 1.00 52.27 165 LYS B O 1
ATOM 3666 N N . ILE B 1 186 ? -27.083 29.726 37.643 1.00 54.55 166 ILE B N 1
ATOM 3667 C CA . ILE B 1 186 ? -26.997 30.763 38.663 1.00 55.53 166 ILE B CA 1
ATOM 3668 C C . ILE B 1 186 ? -27.830 30.421 39.903 1.00 55.09 166 ILE B C 1
ATOM 3669 O O . ILE B 1 186 ? -29.054 30.318 39.828 1.00 56.02 166 ILE B O 1
ATOM 3674 N N . LYS B 1 187 ? -27.161 30.239 41.038 1.00 53.31 167 LYS B N 1
ATOM 3675 C CA . LYS B 1 187 ? -27.845 29.937 42.294 1.00 59.11 167 LYS B CA 1
ATOM 3676 C C . LYS B 1 187 ? -28.522 31.188 42.845 1.00 62.82 167 LYS B C 1
ATOM 3677 O O . LYS B 1 187 ? -27.994 32.291 42.703 1.00 64.12 167 LYS B O 1
ATOM 3683 N N . ILE B 1 188 ? -29.684 31.012 43.477 1.00 61.74 168 ILE B N 1
ATOM 3684 C CA . ILE B 1 188 ? -30.431 32.131 44.059 1.00 63.23 168 ILE B CA 1
ATOM 3685 C C . ILE B 1 188 ? -31.320 31.707 45.240 1.00 67.40 168 ILE B C 1
ATOM 3686 O O . ILE B 1 188 ? -31.715 30.546 45.348 1.00 68.97 168 ILE B O 1
ATOM 3691 N N . GLY B 1 189 ? -31.627 32.653 46.126 1.00 68.47 169 GLY B N 1
ATOM 3692 C CA . GLY B 1 189 ? -32.631 32.447 47.162 1.00 69.67 169 GLY B CA 1
ATOM 3693 C C . GLY B 1 189 ? -32.222 31.581 48.341 1.00 70.29 169 GLY B C 1
ATOM 3694 O O . GLY B 1 189 ? -31.099 31.698 48.837 1.00 63.26 169 GLY B O 1
ATOM 3695 N N . ALA B 1 190 ? -33.150 30.732 48.796 1.00 71.39 170 ALA B N 1
ATOM 3696 C CA . ALA B 1 190 ? -32.886 29.744 49.849 1.00 67.31 170 ALA B CA 1
ATOM 3697 C C . ALA B 1 190 ? -34.157 29.098 50.412 1.00 71.77 170 ALA B C 1
ATOM 3698 O O . ALA B 1 190 ? -34.204 27.882 50.607 1.00 68.44 170 ALA B O 1
ATOM 3700 N N . GLY B 1 191 ? -35.175 29.914 50.688 1.00 73.74 171 GLY B N 1
ATOM 3701 C CA . GLY B 1 191 ? -36.418 29.425 51.269 1.00 69.20 171 GLY B CA 1
ATOM 3702 C C . GLY B 1 191 ? -37.401 30.516 51.665 1.00 69.80 171 GLY B C 1
ATOM 3703 O O . GLY B 1 191 ? -38.522 30.582 51.147 1.00 66.76 171 GLY B O 1
ATOM 3704 N N . THR B 1 196 ? -37.572 35.424 52.315 1.00 72.42 176 THR B N 1
ATOM 3705 C CA . THR B 1 196 ? -37.527 36.138 51.045 1.00 77.00 176 THR B CA 1
ATOM 3706 C C . THR B 1 196 ? -38.014 37.572 51.232 1.00 81.46 176 THR B C 1
ATOM 3707 O O . THR B 1 196 ? -38.653 37.888 52.235 1.00 83.30 176 THR B O 1
ATOM 3711 N N . THR B 1 197 ? -37.710 38.435 50.264 1.00 82.40 177 THR B N 1
ATOM 3712 C CA . THR B 1 197 ? -38.172 39.822 50.283 1.00 78.29 177 THR B CA 1
ATOM 3713 C C . THR B 1 197 ? -38.279 40.368 48.866 1.00 77.63 177 THR B C 1
ATOM 3714 O O . THR B 1 197 ? -38.506 39.618 47.917 1.00 81.15 177 THR B O 1
ATOM 3718 N N . ILE B 1 198 ? -38.120 41.682 48.738 1.00 78.20 178 ILE B N 1
ATOM 3719 C CA . ILE B 1 198 ? -37.990 42.334 47.440 1.00 82.15 178 ILE B CA 1
ATOM 3720 C C . ILE B 1 198 ? -36.543 42.789 47.283 1.00 80.00 178 ILE B C 1
ATOM 3721 O O . ILE B 1 198 ? -36.069 43.037 46.177 1.00 78.92 178 ILE B O 1
ATOM 3726 N N . ARG B 1 199 ? -35.846 42.885 48.410 1.00 77.90 179 ARG B N 1
ATOM 3727 C CA . ARG B 1 199 ? -34.446 43.289 48.429 1.00 78.59 179 ARG B CA 1
ATOM 3728 C C . ARG B 1 199 ? -33.520 42.101 48.170 1.00 80.86 179 ARG B C 1
ATOM 3729 O O . ARG B 1 199 ? -32.530 42.224 47.449 1.00 80.91 179 ARG B O 1
ATOM 3731 N N . THR B 1 200 ? -33.835 40.956 48.769 1.00 81.24 180 THR B N 1
ATOM 3732 C CA . THR B 1 200 ? -33.101 39.731 48.481 1.00 79.12 180 THR B CA 1
ATOM 3733 C C . THR B 1 200 ? -33.211 39.440 46.993 1.00 78.78 180 THR B C 1
ATOM 3734 O O . THR B 1 200 ? -32.247 39.011 46.362 1.00 79.12 180 THR B O 1
ATOM 3738 N N . MET B 1 201 ? -34.394 39.689 46.440 1.00 75.08 181 MET B N 1
ATOM 3739 C CA . MET B 1 201 ? -34.644 39.472 45.021 1.00 76.13 181 MET B CA 1
ATOM 3740 C C . MET B 1 201 ? -33.925 40.480 44.143 1.00 76.95 181 MET B C 1
ATOM 3741 O O . MET B 1 201 ? -33.449 40.141 43.062 1.00 79.17 181 MET B O 1
ATOM 3746 N N . GLU B 1 202 ? -33.869 41.726 44.594 1.00 78.24 182 GLU B N 1
ATOM 3747 C CA . GLU B 1 202 ? -33.208 42.764 43.817 1.00 80.15 182 GLU B CA 1
ATOM 3748 C C . GLU B 1 202 ? -31.691 42.602 43.864 1.00 77.55 182 GLU B C 1
ATOM 3749 O O . GLU B 1 202 ? -30.981 43.069 42.972 1.00 74.35 182 GLU B O 1
ATOM 3755 N N . HIS B 1 203 ? -31.203 41.920 44.897 1.00 76.45 183 HIS B N 1
ATOM 3756 C CA . HIS B 1 203 ? -29.794 41.553 44.968 1.00 74.79 183 HIS B CA 1
ATOM 3757 C C . HIS B 1 203 ? -29.512 40.366 44.054 1.00 73.27 183 HIS B C 1
ATOM 3758 O O . HIS B 1 203 ? -28.522 40.358 43.324 1.00 71.38 183 HIS B O 1
ATOM 3765 N N . ASP B 1 204 ? -30.385 39.363 44.101 1.00 73.30 184 ASP B N 1
ATOM 3766 C CA . ASP B 1 204 ? -30.280 38.214 43.206 1.00 72.38 184 ASP B CA 1
ATOM 3767 C C . ASP B 1 204 ? -30.426 38.656 41.755 1.00 71.65 184 ASP B C 1
ATOM 3768 O O . ASP B 1 204 ? -29.801 38.094 40.858 1.00 70.97 184 ASP B O 1
ATOM 3773 N N . LEU B 1 205 ? -31.259 39.669 41.537 1.00 74.17 185 LEU B N 1
ATOM 3774 C CA . LEU B 1 205 ? -31.441 40.256 40.215 1.00 73.24 185 LEU B CA 1
ATOM 3775 C C . LEU B 1 205 ? -30.198 41.029 39.799 1.00 73.09 185 LEU B C 1
ATOM 3776 O O . LEU B 1 205 ? -29.779 40.982 38.643 1.00 70.63 185 LEU B O 1
ATOM 3781 N N . ALA B 1 206 ? -29.613 41.745 40.753 1.00 75.37 186 ALA B N 1
ATOM 3782 C CA . ALA B 1 206 ? -28.391 42.498 40.504 1.00 74.18 186 ALA B CA 1
ATOM 3783 C C . ALA B 1 206 ? -27.288 41.575 40.004 1.00 73.41 186 ALA B C 1
ATOM 3784 O O . ALA B 1 206 ? -26.564 41.911 39.065 1.00 75.43 186 ALA B O 1
ATOM 3786 N N . ARG B 1 207 ? -27.169 40.411 40.637 1.00 71.16 187 ARG B N 1
ATOM 3787 C CA . ARG B 1 207 ? -26.179 39.417 40.237 1.00 71.72 187 ARG B CA 1
ATOM 3788 C C . ARG B 1 207 ? -26.390 38.944 38.795 1.00 72.57 187 ARG B C 1
ATOM 3789 O O . ARG B 1 207 ? -25.457 38.944 37.988 1.00 67.91 187 ARG B O 1
ATOM 3797 N N . ILE B 1 208 ? -27.619 38.546 38.475 1.00 70.92 188 ILE B N 1
ATOM 3798 C CA . ILE B 1 208 ? -27.928 37.998 37.158 1.00 67.35 188 ILE B CA 1
ATOM 3799 C C . ILE B 1 208 ? -27.646 39.003 36.044 1.00 70.85 188 ILE B C 1
ATOM 3800 O O . ILE B 1 208 ? -27.203 38.632 34.954 1.00 70.04 188 ILE B O 1
ATOM 3805 N N . VAL B 1 209 ? -27.906 40.277 36.313 1.00 71.37 189 VAL B N 1
ATOM 3806 C CA . VAL B 1 209 ? -27.616 41.308 35.329 1.00 73.40 189 VAL B CA 1
ATOM 3807 C C . VAL B 1 209 ? -26.123 41.315 35.030 1.00 72.88 189 VAL B C 1
ATOM 3808 O O . VAL B 1 209 ? -25.705 41.019 33.909 1.00 71.14 189 VAL B O 1
ATOM 3812 N N . ALA B 1 210 ? -25.327 41.635 36.047 1.00 71.82 190 ALA B N 1
ATOM 3813 C CA . ALA B 1 210 ? -23.873 41.643 35.925 1.00 70.92 190 ALA B CA 1
ATOM 3814 C C . ALA B 1 210 ? -23.383 40.423 35.155 1.00 70.08 190 ALA B C 1
ATOM 3815 O O . ALA B 1 210 ? -22.496 40.525 34.310 1.00 72.20 190 ALA B O 1
ATOM 3817 N N . ILE B 1 211 ? -23.975 39.270 35.452 1.00 69.44 191 ILE B N 1
ATOM 3818 C CA . ILE B 1 211 ? -23.587 38.018 34.815 1.00 65.60 191 ILE B CA 1
ATOM 3819 C C . ILE B 1 211 ? -23.919 37.995 33.329 1.00 67.03 191 ILE B C 1
ATOM 3820 O O . ILE B 1 211 ? -23.107 37.546 32.521 1.00 67.55 191 ILE B O 1
ATOM 3825 N N . ARG B 1 212 ? -25.107 38.471 32.966 1.00 65.78 192 ARG B N 1
ATOM 3826 C CA . ARG B 1 212 ? -25.459 38.560 31.554 1.00 68.82 192 ARG B CA 1
ATOM 3827 C C . ARG B 1 212 ? -24.521 39.519 30.832 1.00 71.70 192 ARG B C 1
ATOM 3828 O O . ARG B 1 212 ? -24.111 39.270 29.700 1.00 72.22 192 ARG B O 1
ATOM 3836 N N . ASP B 1 213 ? -24.191 40.622 31.494 1.00 72.64 193 ASP B N 1
ATOM 3837 C CA . ASP B 1 213 ? -23.296 41.617 30.921 1.00 71.50 193 ASP B CA 1
ATOM 3838 C C . ASP B 1 213 ? -21.954 40.997 30.554 1.00 71.02 193 ASP B C 1
ATOM 3839 O O . ASP B 1 213 ? -21.440 41.218 29.460 1.00 75.50 193 ASP B O 1
ATOM 3844 N N . VAL B 1 214 ? -21.393 40.215 31.469 1.00 66.65 194 VAL B N 1
ATOM 3845 C CA . VAL B 1 214 ? -20.127 39.541 31.213 1.00 66.94 194 VAL B CA 1
ATOM 3846 C C . VAL B 1 214 ? -20.314 38.376 30.241 1.00 69.02 194 VAL B C 1
ATOM 3847 O O . VAL B 1 214 ? -19.358 37.920 29.613 1.00 67.07 194 VAL B O 1
ATOM 3851 N N . ALA B 1 215 ? -21.552 37.903 30.122 1.00 70.22 195 ALA B N 1
ATOM 3852 C CA . ALA B 1 215 ? -21.877 36.796 29.223 1.00 69.83 195 ALA B CA 1
ATOM 3853 C C . ALA B 1 215 ? -23.182 37.052 28.468 1.00 71.60 195 ALA B C 1
ATOM 3854 O O . ALA B 1 215 ? -24.227 36.483 28.799 1.00 71.60 195 ALA B O 1
ATOM 3856 N N . PRO B 1 216 ? -23.120 37.912 27.441 1.00 70.05 196 PRO B N 1
ATOM 3857 C CA . PRO B 1 216 ? -24.284 38.385 26.686 1.00 67.05 196 PRO B CA 1
ATOM 3858 C C . PRO B 1 216 ? -24.943 37.296 25.850 1.00 69.34 196 PRO B C 1
ATOM 3859 O O . PRO B 1 216 ? -26.147 37.368 25.612 1.00 67.21 196 PRO B O 1
ATOM 3863 N N . THR B 1 217 ? -24.170 36.312 25.403 1.00 68.87 197 THR B N 1
ATOM 3864 C CA . THR B 1 217 ? -24.710 35.255 24.552 1.00 68.25 197 THR B CA 1
ATOM 3865 C C . THR B 1 217 ? -24.751 33.910 25.268 1.00 66.53 197 THR B C 1
ATOM 3866 O O . THR B 1 217 ? -24.995 32.877 24.646 1.00 64.00 197 THR B O 1
ATOM 3870 N N . ALA B 1 218 ? -24.501 33.925 26.572 1.00 65.80 198 ALA B N 1
ATOM 3871 C CA . ALA B 1 218 ? -24.522 32.700 27.362 1.00 62.60 198 ALA B CA 1
ATOM 3872 C C . ALA B 1 218 ? -25.953 32.242 27.611 1.00 57.85 198 ALA B C 1
ATOM 3873 O O . ALA B 1 218 ? -26.849 33.062 27.816 1.00 58.97 198 ALA B O 1
ATOM 3875 N N . ARG B 1 219 ? -26.170 30.931 27.578 1.00 53.72 199 ARG B N 1
ATOM 3876 C CA . ARG B 1 219 ? -27.447 30.380 27.998 1.00 51.32 199 ARG B CA 1
ATOM 3877 C C . ARG B 1 219 ? -27.479 30.415 29.514 1.00 51.45 199 ARG B C 1
ATOM 3878 O O . ARG B 1 219 ? -26.545 29.953 30.166 1.00 53.62 199 ARG B O 1
ATOM 3886 N N . LEU B 1 220 ? -28.539 30.982 30.078 1.00 51.53 200 LEU B N 1
ATOM 3887 C CA . LEU B 1 220 ? -28.637 31.129 31.527 1.00 51.56 200 LEU B CA 1
ATOM 3888 C C . LEU B 1 220 ? -29.653 30.175 32.146 1.00 52.28 200 LEU B C 1
ATOM 3889 O O . LEU B 1 220 ? -30.785 30.061 31.676 1.00 52.33 200 LEU B O 1
ATOM 3894 N N . ILE B 1 221 ? -29.237 29.493 33.207 1.00 51.34 201 ILE B N 1
ATOM 3895 C CA . ILE B 1 221 ? -30.140 28.656 33.981 1.00 50.78 201 ILE B CA 1
ATOM 3896 C C . ILE B 1 221 ? -30.293 29.253 35.368 1.00 49.37 201 ILE B C 1
ATOM 3897 O O . ILE B 1 221 ? -29.314 29.664 35.982 1.00 53.93 201 ILE B O 1
ATOM 3902 N N . LEU B 1 222 ? -31.527 29.314 35.850 1.00 49.82 202 LEU B N 1
ATOM 3903 C CA . LEU B 1 222 ? -31.805 29.758 37.212 1.00 55.19 202 LEU B CA 1
ATOM 3904 C C . LEU B 1 222 ? -32.060 28.571 38.142 1.00 53.70 202 LEU B C 1
ATOM 3905 O O . LEU B 1 222 ? -32.915 27.732 37.869 1.00 53.76 202 LEU B O 1
ATOM 3910 N N . ASP B 1 223 ? -31.319 28.502 39.241 1.00 53.05 203 ASP B N 1
ATOM 3911 C CA . ASP B 1 223 ? -31.472 27.401 40.189 1.00 55.28 203 ASP B CA 1
ATOM 3912 C C . ASP B 1 223 ? -32.183 27.862 41.462 1.00 57.73 203 ASP B C 1
ATOM 3913 O O . ASP B 1 223 ? -31.542 28.184 42.462 1.00 58.10 203 ASP B O 1
ATOM 3918 N N . GLY B 1 224 ? -33.511 27.886 41.416 1.00 56.47 204 GLY B N 1
ATOM 3919 C CA . GLY B 1 224 ? -34.314 28.369 42.526 1.00 57.98 204 GLY B CA 1
ATOM 3920 C C . GLY B 1 224 ? -34.042 27.675 43.847 1.00 61.55 204 GLY B C 1
ATOM 3921 O O . GLY B 1 224 ? -34.101 28.299 44.906 1.00 65.76 204 GLY B O 1
ATOM 3922 N N . ASN B 1 225 ? -33.758 26.378 43.784 1.00 63.59 205 ASN B N 1
ATOM 3923 C CA . ASN B 1 225 ? -33.408 25.602 44.968 1.00 62.37 205 ASN B CA 1
ATOM 3924 C C . ASN B 1 225 ? -34.481 25.641 46.064 1.00 64.40 205 ASN B C 1
ATOM 3925 O O . ASN B 1 225 ? -34.166 25.773 47.248 1.00 69.91 205 ASN B O 1
ATOM 3930 N N . CYS B 1 226 ? -35.745 25.526 45.669 1.00 60.61 206 CYS B N 1
ATOM 3931 C CA . CYS B 1 226 ? -36.849 25.506 46.630 1.00 63.00 206 CYS B CA 1
ATOM 3932 C C . CYS B 1 226 ? -36.904 26.750 47.508 1.00 65.07 206 CYS B C 1
ATOM 3933 O O . CYS B 1 226 ? -37.123 26.644 48.716 1.00 68.90 206 CYS B O 1
ATOM 3936 N N . GLY B 1 227 ? -36.714 27.923 46.916 1.00 63.37 207 GLY B N 1
ATOM 3937 C CA . GLY B 1 227 ? -36.644 29.143 47.700 1.00 68.29 207 GLY B CA 1
ATOM 3938 C C . GLY B 1 227 ? -37.663 30.200 47.323 1.00 69.28 207 GLY B C 1
ATOM 3939 O O . GLY B 1 227 ? -37.589 31.338 47.793 1.00 69.68 207 GLY B O 1
ATOM 3940 N N . TYR B 1 228 ? -38.620 29.834 46.478 1.00 65.10 208 TYR B N 1
ATOM 3941 C CA . TYR B 1 228 ? -39.570 30.812 45.968 1.00 63.80 208 TYR B CA 1
ATOM 3942 C C . TYR B 1 228 ? -41.014 30.359 46.059 1.00 64.93 208 TYR B C 1
ATOM 3943 O O . TYR B 1 228 ? -41.316 29.170 46.013 1.00 68.51 208 TYR B O 1
ATOM 3952 N N . THR B 1 229 ? -41.905 31.326 46.206 1.00 66.96 209 THR B N 1
ATOM 3953 C CA . THR B 1 229 ? -43.324 31.069 46.073 1.00 69.84 209 THR B CA 1
ATOM 3954 C C . THR B 1 229 ? -43.664 31.299 44.606 1.00 67.53 209 THR B C 1
ATOM 3955 O O . THR B 1 229 ? -42.969 32.040 43.918 1.00 66.56 209 THR B O 1
ATOM 3959 N N . ALA B 1 230 ? -44.715 30.655 44.117 1.00 69.17 210 ALA B N 1
ATOM 3960 C CA . ALA B 1 230 ? -45.131 30.859 42.733 1.00 68.98 210 ALA B CA 1
ATOM 3961 C C . ALA B 1 230 ? -45.163 32.345 42.333 1.00 72.01 210 ALA B C 1
ATOM 3962 O O . ALA B 1 230 ? -44.750 32.696 41.227 1.00 70.00 210 ALA B O 1
ATOM 3964 N N . PRO B 1 231 ? -45.662 33.221 43.228 1.00 75.79 211 PRO B N 1
ATOM 3965 C CA . PRO B 1 231 ? -45.680 34.669 42.970 1.00 75.05 211 PRO B CA 1
ATOM 3966 C C . PRO B 1 231 ? -44.291 35.302 43.026 1.00 71.97 211 PRO B C 1
ATOM 3967 O O . PRO B 1 231 ? -43.869 35.922 42.054 1.00 72.74 211 PRO B O 1
ATOM 3971 N N . ASP B 1 232 ? -43.606 35.165 44.158 1.00 70.06 212 ASP B N 1
ATOM 3972 C CA . ASP B 1 232 ? -42.234 35.645 44.294 1.00 71.16 212 ASP B CA 1
ATOM 3973 C C . ASP B 1 232 ? -41.398 35.221 43.092 1.00 71.87 212 ASP B C 1
ATOM 3974 O O . ASP B 1 232 ? -40.748 36.044 42.451 1.00 74.44 212 ASP B O 1
ATOM 3979 N N . ALA B 1 233 ? -41.422 33.926 42.799 1.00 69.55 213 ALA B N 1
ATOM 3980 C CA . ALA B 1 233 ? -40.736 33.384 41.639 1.00 66.38 213 ALA B CA 1
ATOM 3981 C C . ALA B 1 233 ? -41.100 34.183 40.400 1.00 71.39 213 ALA B C 1
ATOM 3982 O O . ALA B 1 233 ? -40.250 34.470 39.556 1.00 73.50 213 ALA B O 1
ATOM 3984 N N . LEU B 1 234 ? -42.372 34.542 40.293 1.00 74.10 214 LEU B N 1
ATOM 3985 C CA . LEU B 1 234 ? -42.854 35.291 39.137 1.00 75.09 214 LEU B CA 1
ATOM 3986 C C . LEU B 1 234 ? -42.438 36.757 39.144 1.00 76.52 214 LEU B C 1
ATOM 3987 O O . LEU B 1 234 ? -42.023 37.290 38.116 1.00 77.09 214 LEU B O 1
ATOM 3992 N N . ARG B 1 235 ? -42.563 37.408 40.297 1.00 75.42 215 ARG B N 1
ATOM 3993 C CA . ARG B 1 235 ? -42.136 38.793 40.429 1.00 76.89 215 ARG B CA 1
ATOM 3994 C C . ARG B 1 235 ? -40.752 38.954 39.805 1.00 79.99 215 ARG B C 1
ATOM 3995 O O . ARG B 1 235 ? -40.541 39.798 38.929 1.00 79.60 215 ARG B O 1
ATOM 3997 N N . LEU B 1 236 ? -39.820 38.112 40.243 1.00 79.69 216 LEU B N 1
ATOM 3998 C CA . LEU B 1 236 ? -38.438 38.179 39.781 1.00 78.51 216 LEU B CA 1
ATOM 3999 C C . LEU B 1 236 ? -38.281 38.037 38.268 1.00 78.02 216 LEU B C 1
ATOM 4000 O O . LEU B 1 236 ? -37.465 38.727 37.657 1.00 77.74 216 LEU B O 1
ATOM 4005 N N . LEU B 1 237 ? -39.062 37.146 37.666 1.00 77.78 217 LEU B N 1
ATOM 4006 C CA . LEU B 1 237 ? -38.990 36.928 36.224 1.00 78.63 217 LEU B CA 1
ATOM 4007 C C . LEU B 1 237 ? -39.319 38.193 35.439 1.00 82.05 217 LEU B C 1
ATOM 4008 O O . LEU B 1 237 ? -38.941 38.326 34.272 1.00 83.85 217 LEU B O 1
ATOM 4013 N N . ASP B 1 238 ? -40.026 39.115 36.085 1.00 80.44 218 ASP B N 1
ATOM 4014 C CA . ASP B 1 238 ? -40.419 40.365 35.450 1.00 81.41 218 ASP B CA 1
ATOM 4015 C C . ASP B 1 238 ? -39.311 41.397 35.584 1.00 83.05 218 ASP B C 1
ATOM 4016 O O . ASP B 1 238 ? -39.035 42.148 34.646 1.00 81.22 218 ASP B O 1
ATOM 4021 N N . MET B 1 239 ? -38.684 41.434 36.757 1.00 81.72 219 MET B N 1
ATOM 4022 C CA . MET B 1 239 ? -37.514 42.273 36.957 1.00 79.84 219 MET B CA 1
ATOM 4023 C C . MET B 1 239 ? -36.495 41.916 35.883 1.00 83.33 219 MET B C 1
ATOM 4024 O O . MET B 1 239 ? -35.903 42.789 35.242 1.00 82.69 219 MET B O 1
ATOM 4029 N N . LEU B 1 240 ? -36.313 40.615 35.684 1.00 81.15 220 LEU B N 1
ATOM 4030 C CA . LEU B 1 240 ? -35.384 40.104 34.689 1.00 79.41 220 LEU B CA 1
ATOM 4031 C C . LEU B 1 240 ? -35.887 40.364 33.273 1.00 82.20 220 LEU B C 1
ATOM 4032 O O . LEU B 1 240 ? -35.096 40.525 32.350 1.00 82.31 220 LEU B O 1
ATOM 4037 N N . GLY B 1 241 ? -37.205 40.400 33.103 1.00 83.48 221 GLY B N 1
ATOM 4038 C CA . GLY B 1 241 ? -37.790 40.714 31.812 1.00 82.20 221 GLY B CA 1
ATOM 4039 C C . GLY B 1 241 ? -37.585 42.177 31.468 1.00 84.51 221 GLY B C 1
ATOM 4040 O O . GLY B 1 241 ? -37.378 42.538 30.305 1.00 78.99 221 GLY B O 1
ATOM 4041 N N . VAL B 1 242 ? -37.640 43.021 32.496 1.00 86.40 222 VAL B N 1
ATOM 4042 C CA . VAL B 1 242 ? -37.404 44.450 32.344 1.00 84.11 222 VAL B CA 1
ATOM 4043 C C . VAL B 1 242 ? -35.989 44.715 31.846 1.00 84.98 222 VAL B C 1
ATOM 4044 O O . VAL B 1 242 ? -35.790 45.477 30.899 1.00 84.85 222 VAL B O 1
ATOM 4048 N N . HIS B 1 243 ? -35.008 44.077 32.480 1.00 83.59 223 HIS B N 1
ATOM 4049 C CA . HIS B 1 243 ? -33.617 44.210 32.059 1.00 79.67 223 HIS B CA 1
ATOM 4050 C C . HIS B 1 243 ? -33.308 43.376 30.821 1.00 79.69 223 HIS B C 1
ATOM 4051 O O . HIS B 1 243 ? -32.150 43.243 30.431 1.00 83.83 223 HIS B O 1
ATOM 4058 N N . GLY B 1 244 ? -34.345 42.808 30.212 1.00 80.79 224 GLY B N 1
ATOM 4059 C CA . GLY B 1 244 ? -34.200 42.078 28.963 1.00 82.03 224 GLY B CA 1
ATOM 4060 C C . GLY B 1 244 ? -33.627 40.675 29.085 1.00 82.26 224 GLY B C 1
ATOM 4061 O O . GLY B 1 244 ? -33.090 40.130 28.117 1.00 81.06 224 GLY B O 1
ATOM 4062 N N . ILE B 1 245 ? -33.742 40.089 30.273 1.00 78.45 225 ILE B N 1
ATOM 4063 C CA . ILE B 1 245 ? -33.259 38.736 30.522 1.00 76.40 225 ILE B CA 1
ATOM 4064 C C . ILE B 1 245 ? -34.410 37.739 30.601 1.00 76.56 225 ILE B C 1
ATOM 4065 O O . ILE B 1 245 ? -35.332 37.901 31.403 1.00 74.77 225 ILE B O 1
ATOM 4070 N N . VAL B 1 246 ? -34.351 36.708 29.764 1.00 73.53 226 VAL B N 1
ATOM 4071 C CA . VAL B 1 246 ? -35.319 35.616 29.818 1.00 72.79 226 VAL B CA 1
ATOM 4072 C C . VAL B 1 246 ? -34.609 34.274 29.958 1.00 71.95 226 VAL B C 1
ATOM 4073 O O . VAL B 1 246 ? -34.233 33.657 28.961 1.00 70.21 226 VAL B O 1
ATOM 4077 N N . PRO B 1 247 ? -34.430 33.817 31.206 1.00 71.40 227 PRO B N 1
ATOM 4078 C CA . PRO B 1 247 ? -33.677 32.601 31.523 1.00 65.50 227 PRO B CA 1
ATOM 4079 C C . PRO B 1 247 ? -34.038 31.446 30.599 1.00 65.54 227 PRO B C 1
ATOM 4080 O O . PRO B 1 247 ? -35.195 31.319 30.192 1.00 66.20 227 PRO B O 1
ATOM 4084 N N . ALA B 1 248 ? -33.051 30.618 30.269 1.00 62.56 228 ALA B N 1
ATOM 4085 C CA . ALA B 1 248 ? -33.283 29.444 29.438 1.00 56.81 228 ALA B CA 1
ATOM 4086 C C . ALA B 1 248 ? -34.023 28.376 30.230 1.00 55.11 228 ALA B C 1
ATOM 4087 O O . ALA B 1 248 ? -34.549 27.421 29.661 1.00 53.34 228 ALA B O 1
ATOM 4089 N N . LEU B 1 249 ? -34.065 28.550 31.547 1.00 54.15 229 LEU B N 1
ATOM 4090 C CA . LEU B 1 249 ? -34.696 27.577 32.423 1.00 54.41 229 LEU B CA 1
ATOM 4091 C C . LEU B 1 249 ? -34.703 28.056 33.864 1.00 52.83 229 LEU B C 1
ATOM 4092 O O . LEU B 1 249 ? -33.704 28.564 34.361 1.00 55.54 229 LEU B O 1
ATOM 4097 N N . PHE B 1 250 ? -35.837 27.893 34.532 1.00 52.39 230 PHE B N 1
ATOM 4098 C CA . PHE B 1 250 ? -35.921 28.130 35.966 1.00 51.74 230 PHE B CA 1
ATOM 4099 C C . PHE B 1 250 ? -36.043 26.768 36.628 1.00 51.99 230 PHE B C 1
ATOM 4100 O O . PHE B 1 250 ? -37.061 26.093 36.496 1.00 53.95 230 PHE B O 1
ATOM 4108 N N . GLU B 1 251 ? -34.997 26.353 37.327 1.00 50.28 231 GLU B N 1
ATOM 4109 C CA . GLU B 1 251 ? -34.980 25.036 37.943 1.00 50.57 231 GLU B CA 1
ATOM 4110 C C . GLU B 1 251 ? -35.467 25.091 39.388 1.00 55.77 231 GLU B C 1
ATOM 4111 O O . GLU B 1 251 ? -34.817 25.684 40.251 1.00 57.00 231 GLU B O 1
ATOM 4117 N N . GLN B 1 252 ? -36.616 24.472 39.641 1.00 54.63 232 GLN B N 1
ATOM 4118 C CA . GLN B 1 252 ? -37.131 24.306 40.998 1.00 54.46 232 GLN B CA 1
ATOM 4119 C C . GLN B 1 252 ? -37.281 25.630 41.748 1.00 56.75 232 GLN B C 1
ATOM 4120 O O . GLN B 1 252 ? -36.651 25.837 42.788 1.00 57.47 232 GLN B O 1
ATOM 4126 N N . PRO B 1 253 ? -38.133 26.525 41.230 1.00 54.71 233 PRO B N 1
ATOM 4127 C CA . PRO B 1 253 ? -38.416 27.800 41.894 1.00 56.45 233 PRO B CA 1
ATOM 4128 C C . PRO B 1 253 ? -39.060 27.584 43.259 1.00 58.80 233 PRO B C 1
ATOM 4129 O O . PRO B 1 253 ? -38.505 27.988 44.277 1.00 59.46 233 PRO B O 1
ATOM 4133 N N . VAL B 1 254 ? -40.232 26.955 43.258 1.00 59.19 234 VAL B N 1
ATOM 4134 C CA . VAL B 1 254 ? -41.005 26.720 44.470 1.00 58.31 234 VAL B CA 1
ATOM 4135 C C . VAL B 1 254 ? -40.419 25.592 45.312 1.00 62.31 234 VAL B C 1
ATOM 4136 O O . VAL B 1 254 ? -39.325 25.102 45.034 1.00 61.08 234 VAL B O 1
ATOM 4140 N N . ALA B 1 255 ? -41.159 25.180 46.337 1.00 62.36 235 ALA B N 1
ATOM 4141 C CA . ALA B 1 255 ? -40.673 24.174 47.277 1.00 61.56 235 ALA B CA 1
ATOM 4142 C C . ALA B 1 255 ? -41.014 22.746 46.851 1.00 60.04 235 ALA B C 1
ATOM 4143 O O . ALA B 1 255 ? -41.920 22.527 46.053 1.00 59.43 235 ALA B O 1
ATOM 4145 N N . LYS B 1 256 ? -40.288 21.782 47.409 1.00 60.02 236 LYS B N 1
ATOM 4146 C CA . LYS B 1 256 ? -40.420 20.377 47.032 1.00 56.97 236 LYS B CA 1
ATOM 4147 C C . LYS B 1 256 ? -41.859 19.875 46.960 1.00 59.81 236 LYS B C 1
ATOM 4148 O O . LYS B 1 256 ? -42.215 19.132 46.049 1.00 60.19 236 LYS B O 1
ATOM 4154 N N . ASP B 1 257 ? -42.679 20.272 47.928 1.00 63.13 237 ASP B N 1
ATOM 4155 C CA . ASP B 1 257 ? -44.039 19.751 48.043 1.00 63.48 237 ASP B CA 1
ATOM 4156 C C . ASP B 1 257 ? -45.040 20.679 47.360 1.00 66.15 237 ASP B C 1
ATOM 4157 O O . ASP B 1 257 ? -46.248 20.584 47.575 1.00 71.32 237 ASP B O 1
ATOM 4162 N N . ASP B 1 258 ? -44.522 21.571 46.524 1.00 61.38 238 ASP B N 1
ATOM 4163 C CA . ASP B 1 258 ? -45.328 22.605 45.904 1.00 61.47 238 ASP B CA 1
ATOM 4164 C C . ASP B 1 258 ? -45.522 22.290 44.428 1.00 65.93 238 ASP B C 1
ATOM 4165 O O . ASP B 1 258 ? -45.311 23.150 43.571 1.00 66.78 238 ASP B O 1
ATOM 4170 N N . GLU B 1 259 ? -45.921 21.054 44.133 1.00 64.74 239 GLU B N 1
ATOM 4171 C CA . GLU B 1 259 ? -46.148 20.628 42.751 1.00 62.80 239 GLU B CA 1
ATOM 4172 C C . GLU B 1 259 ? -47.332 21.376 42.144 1.00 64.03 239 GLU B C 1
ATOM 4173 O O . GLU B 1 259 ? -47.833 21.022 41.071 1.00 62.85 239 GLU B O 1
ATOM 4179 N N . GLU B 1 260 ? -47.769 22.412 42.852 1.00 65.93 240 GLU B N 1
ATOM 4180 C CA . GLU B 1 260 ? -48.886 23.241 42.433 1.00 68.29 240 GLU B CA 1
ATOM 4181 C C . GLU B 1 260 ? -48.334 24.563 41.922 1.00 69.34 240 GLU B C 1
ATOM 4182 O O . GLU B 1 260 ? -48.736 25.051 40.864 1.00 68.17 240 GLU B O 1
ATOM 4188 N N . GLY B 1 261 ? -47.408 25.138 42.685 1.00 70.04 241 GLY B N 1
ATOM 4189 C CA . GLY B 1 261 ? -46.672 26.308 42.242 1.00 69.06 241 GLY B CA 1
ATOM 4190 C C . GLY B 1 261 ? -45.962 25.981 40.944 1.00 67.03 241 GLY B C 1
ATOM 4191 O O . GLY B 1 261 ? -46.034 26.738 39.978 1.00 67.25 241 GLY B O 1
ATOM 4192 N N . LEU B 1 262 ? -45.279 24.840 40.927 1.00 65.85 242 LEU B N 1
ATOM 4193 C CA . LEU B 1 262 ? -44.667 24.325 39.711 1.00 62.01 242 LEU B CA 1
ATOM 4194 C C . LEU B 1 262 ? -45.692 24.309 38.587 1.00 65.46 242 LEU B C 1
ATOM 4195 O O . LEU B 1 262 ? -45.559 25.042 37.606 1.00 66.37 242 LEU B O 1
ATOM 4200 N N . ARG B 1 263 ? -46.720 23.478 38.741 1.00 64.65 243 ARG B N 1
ATOM 4201 C CA . ARG B 1 263 ? -47.788 23.386 37.751 1.00 66.57 243 ARG B CA 1
ATOM 4202 C C . ARG B 1 263 ? -48.245 24.780 37.337 1.00 69.63 243 ARG B C 1
ATOM 4203 O O . ARG B 1 263 ? -48.471 25.051 36.151 1.00 64.68 243 ARG B O 1
ATOM 4205 N N . ARG B 1 264 ? -48.363 25.662 38.326 1.00 69.58 244 ARG B N 1
ATOM 4206 C CA . ARG B 1 264 ? -48.757 27.043 38.088 1.00 71.96 244 ARG B CA 1
ATOM 4207 C C . ARG B 1 264 ? -47.748 27.722 37.169 1.00 70.92 244 ARG B C 1
ATOM 4208 O O . ARG B 1 264 ? -48.028 27.951 35.992 1.00 71.26 244 ARG B O 1
ATOM 4216 N N . LEU B 1 265 ? -46.573 28.030 37.718 1.00 68.70 245 LEU B N 1
ATOM 4217 C CA . LEU B 1 265 ? -45.489 28.679 36.976 1.00 68.14 245 LEU B CA 1
ATOM 4218 C C . LEU B 1 265 ? -45.336 28.149 35.546 1.00 68.68 245 LEU B C 1
ATOM 4219 O O . LEU B 1 265 ? -44.978 28.892 34.628 1.00 65.30 245 LEU B O 1
ATOM 4224 N N . THR B 1 266 ? -45.603 26.860 35.368 1.00 66.20 246 THR B N 1
ATOM 4225 C CA . THR B 1 266 ? -45.446 26.218 34.072 1.00 64.51 246 THR B CA 1
ATOM 4226 C C . THR B 1 266 ? -46.507 26.681 33.084 1.00 68.07 246 THR B C 1
ATOM 4227 O O . THR B 1 266 ? -46.229 26.838 31.895 1.00 69.72 246 THR B O 1
ATOM 4231 N N . ALA B 1 267 ? -47.719 26.905 33.583 1.00 70.19 247 ALA B N 1
ATOM 4232 C CA . ALA B 1 267 ? -48.850 27.283 32.735 1.00 71.57 247 ALA B CA 1
ATOM 4233 C C . ALA B 1 267 ? -48.685 28.662 32.100 1.00 69.85 247 ALA B C 1
ATOM 4234 O O . ALA B 1 267 ? -49.157 28.902 30.991 1.00 70.63 247 ALA B O 1
ATOM 4236 N N . THR B 1 268 ? -48.021 29.568 32.808 1.00 68.70 248 THR B N 1
ATOM 4237 C CA . THR B 1 268 ? -47.727 30.888 32.266 1.00 71.03 248 THR B CA 1
ATOM 4238 C C . THR B 1 268 ? -46.559 30.783 31.295 1.00 70.67 248 THR B C 1
ATOM 4239 O O . THR B 1 268 ? -45.550 31.452 31.466 1.00 71.16 248 THR B O 1
ATOM 4243 N N . ARG B 1 269 ? -46.723 29.949 30.271 1.00 68.47 249 ARG B N 1
ATOM 4244 C CA . ARG B 1 269 ? -45.643 29.501 29.384 1.00 69.91 249 ARG B CA 1
ATOM 4245 C C . ARG B 1 269 ? -44.542 30.504 29.010 1.00 71.13 249 ARG B C 1
ATOM 4246 O O . ARG B 1 269 ? -44.277 30.705 27.823 1.00 73.92 249 ARG B O 1
ATOM 4254 N N . ARG B 1 270 ? -43.869 31.101 29.991 1.00 69.30 250 ARG B N 1
ATOM 4255 C CA . ARG B 1 270 ? -42.871 32.129 29.676 1.00 73.11 250 ARG B CA 1
ATOM 4256 C C . ARG B 1 270 ? -41.413 31.750 29.952 1.00 71.70 250 ARG B C 1
ATOM 4257 O O . ARG B 1 270 ? -40.499 32.312 29.351 1.00 70.37 250 ARG B O 1
ATOM 4265 N N . VAL B 1 271 ? -41.192 30.809 30.859 1.00 71.52 251 VAL B N 1
ATOM 4266 C CA . VAL B 1 271 ? -39.858 30.253 31.052 1.00 69.03 251 VAL B CA 1
ATOM 4267 C C . VAL B 1 271 ? -39.997 28.777 31.377 1.00 67.03 251 VAL B C 1
ATOM 4268 O O . VAL B 1 271 ? -40.890 28.394 32.128 1.00 64.31 251 VAL B O 1
ATOM 4272 N N . PRO B 1 272 ? -39.127 27.939 30.793 1.00 66.92 252 PRO B N 1
ATOM 4273 C CA . PRO B 1 272 ? -39.164 26.497 31.074 1.00 61.67 252 PRO B CA 1
ATOM 4274 C C . PRO B 1 272 ? -38.895 26.191 32.547 1.00 57.09 252 PRO B C 1
ATOM 4275 O O . PRO B 1 272 ? -37.914 26.684 33.103 1.00 53.48 252 PRO B O 1
ATOM 4279 N N . VAL B 1 273 ? -39.760 25.389 33.163 1.00 57.00 253 VAL B N 1
ATOM 4280 C CA . VAL B 1 273 ? -39.625 25.034 34.575 1.00 55.61 253 VAL B CA 1
ATOM 4281 C C . VAL B 1 273 ? -39.131 23.604 34.725 1.00 51.98 253 VAL B C 1
ATOM 4282 O O . VAL B 1 273 ? -39.699 22.682 34.144 1.00 52.92 253 VAL B O 1
ATOM 4286 N N . ALA B 1 274 ? -38.078 23.418 35.513 1.00 50.41 254 ALA B N 1
ATOM 4287 C CA . ALA B 1 274 ? -37.532 22.083 35.734 1.00 50.61 254 ALA B CA 1
ATOM 4288 C C . ALA B 1 274 ? -37.773 21.598 37.159 1.00 49.98 254 ALA B C 1
ATOM 4289 O O . ALA B 1 274 ? -37.619 22.351 38.118 1.00 51.91 254 ALA B O 1
ATOM 4291 N N . ALA B 1 275 ? -38.161 20.335 37.289 1.00 48.01 255 ALA B N 1
ATOM 4292 C CA . ALA B 1 275 ? -38.286 19.711 38.597 1.00 46.03 255 ALA B CA 1
ATOM 4293 C C . ALA B 1 275 ? -36.957 19.086 38.985 1.00 44.68 255 ALA B C 1
ATOM 4294 O O . ALA B 1 275 ? -36.374 18.333 38.214 1.00 44.63 255 ALA B O 1
ATOM 4296 N N . ASP B 1 276 ? -36.471 19.406 40.177 1.00 46.05 256 ASP B N 1
ATOM 4297 C CA . ASP B 1 276 ? -35.249 18.796 40.681 1.00 45.77 256 ASP B CA 1
ATOM 4298 C C . ASP B 1 276 ? -35.556 17.985 41.936 1.00 49.51 256 ASP B C 1
ATOM 4299 O O . ASP B 1 276 ? -35.731 16.767 41.872 1.00 49.29 256 ASP B O 1
ATOM 4304 N N . GLU B 1 277 ? -35.627 18.671 43.074 1.00 52.64 257 GLU B N 1
ATOM 4305 C CA . GLU B 1 277 ? -35.932 18.031 44.351 1.00 49.91 257 GLU B CA 1
ATOM 4306 C C . GLU B 1 277 ? -37.201 17.202 44.248 1.00 48.00 257 GLU B C 1
ATOM 4307 O O . GLU B 1 277 ? -37.283 16.104 44.792 1.00 46.36 257 GLU B O 1
ATOM 4313 N N . SER B 1 278 ? -38.180 17.732 43.523 1.00 47.72 258 SER B N 1
ATOM 4314 C CA . SER B 1 278 ? -39.503 17.128 43.451 1.00 45.82 258 SER B CA 1
ATOM 4315 C C . SER B 1 278 ? -39.521 15.780 42.746 1.00 47.11 258 SER B C 1
ATOM 4316 O O . SER B 1 278 ? -40.321 14.913 43.091 1.00 50.35 258 SER B O 1
ATOM 4319 N N . VAL B 1 279 ? -38.653 15.608 41.753 1.00 45.29 259 VAL B N 1
ATOM 4320 C CA . VAL B 1 279 ? -38.571 14.346 41.020 1.00 44.02 259 VAL B CA 1
ATOM 4321 C C . VAL B 1 279 ? -37.414 13.474 41.522 1.00 43.18 259 VAL B C 1
ATOM 4322 O O . VAL B 1 279 ? -36.243 13.804 41.328 1.00 43.20 259 VAL B O 1
ATOM 4326 N N . ALA B 1 280 ? -37.747 12.362 42.174 1.00 42.87 260 ALA B N 1
ATOM 4327 C CA . ALA B 1 280 ? -36.729 11.459 42.708 1.00 42.86 260 ALA B CA 1
ATOM 4328 C C . ALA B 1 280 ? -37.098 9.992 42.513 1.00 43.65 260 ALA B C 1
ATOM 4329 O O . ALA B 1 280 ? -36.475 9.103 43.098 1.00 50.29 260 ALA B O 1
ATOM 4331 N N . SER B 1 281 ? -38.117 9.748 41.699 1.00 39.79 261 SER B N 1
ATOM 4332 C CA . SER B 1 281 ? -38.506 8.394 41.334 1.00 43.23 261 SER B CA 1
ATOM 4333 C C . SER B 1 281 ? -39.211 8.397 39.981 1.00 45.11 261 SER B C 1
ATOM 4334 O O . SER B 1 281 ? -39.696 9.437 39.520 1.00 39.77 261 SER B O 1
ATOM 4337 N N . ALA B 1 282 ? -39.263 7.233 39.343 1.00 41.47 262 ALA B N 1
ATOM 4338 C CA . ALA B 1 282 ? -40.012 7.108 38.107 1.00 41.49 262 ALA B CA 1
ATOM 4339 C C . ALA B 1 282 ? -41.446 7.532 38.391 1.00 45.48 262 ALA B C 1
ATOM 4340 O O . ALA B 1 282 ? -42.167 7.983 37.496 1.00 45.85 262 ALA B O 1
ATOM 4342 N N . THR B 1 283 ? -41.846 7.407 39.654 1.00 44.83 263 THR B N 1
ATOM 4343 C CA . THR B 1 283 ? -43.228 7.658 40.034 1.00 45.25 263 THR B CA 1
ATOM 4344 C C . THR B 1 283 ? -43.516 9.158 40.129 1.00 45.23 263 THR B C 1
ATOM 4345 O O . THR B 1 283 ? -44.548 9.626 39.638 1.00 47.47 263 THR B O 1
ATOM 4349 N N . ASP B 1 284 ? -42.603 9.906 40.745 1.00 42.39 264 ASP B N 1
ATOM 4350 C CA . ASP B 1 284 ? -42.734 11.354 40.811 1.00 41.78 264 ASP B CA 1
ATOM 4351 C C . ASP B 1 284 ? -42.792 11.840 39.382 1.00 45.26 264 ASP B C 1
ATOM 4352 O O . ASP B 1 284 ? -43.657 12.631 39.012 1.00 48.85 264 ASP B O 1
ATOM 4357 N N . ALA B 1 285 ? -41.864 11.334 38.578 1.00 44.10 265 ALA B N 1
ATOM 4358 C CA . ALA B 1 285 ? -41.736 11.719 37.181 1.00 41.38 265 ALA B CA 1
ATOM 4359 C C . ALA B 1 285 ? -43.017 11.476 36.389 1.00 44.96 265 ALA B C 1
ATOM 4360 O O . ALA B 1 285 ? -43.419 12.303 35.571 1.00 43.66 265 ALA B O 1
ATOM 4362 N N . ALA B 1 286 ? -43.650 10.334 36.622 1.00 44.90 266 ALA B N 1
ATOM 4363 C CA . ALA B 1 286 ? -44.896 10.027 35.938 1.00 45.27 266 ALA B CA 1
ATOM 4364 C C . ALA B 1 286 ? -45.952 11.049 36.335 1.00 49.21 266 ALA B C 1
ATOM 4365 O O . ALA B 1 286 ? -46.662 11.587 35.483 1.00 51.27 266 ALA B O 1
ATOM 4367 N N . ARG B 1 287 ? -46.040 11.320 37.635 1.00 47.74 267 ARG B N 1
ATOM 4368 C CA . ARG B 1 287 ? -46.997 12.291 38.155 1.00 51.35 267 ARG B CA 1
ATOM 4369 C C . ARG B 1 287 ? -46.754 13.701 37.607 1.00 51.55 267 ARG B C 1
ATOM 4370 O O . ARG B 1 287 ? -47.663 14.329 37.062 1.00 50.44 267 ARG B O 1
ATOM 4378 N N . LEU B 1 288 ? -45.530 14.197 37.770 1.00 48.46 268 LEU B N 1
ATOM 4379 C CA . LEU B 1 288 ? -45.150 15.502 37.240 1.00 46.46 268 LEU B CA 1
ATOM 4380 C C . LEU B 1 288 ? -45.583 15.662 35.784 1.00 51.59 268 LEU B C 1
ATOM 4381 O O . LEU B 1 288 ? -46.207 16.655 35.413 1.00 54.06 268 LEU B O 1
ATOM 4386 N N . ALA B 1 289 ? -45.255 14.675 34.960 1.00 50.65 269 ALA B N 1
ATOM 4387 C CA . ALA B 1 289 ? -45.623 14.710 33.553 1.00 49.84 269 ALA B CA 1
ATOM 4388 C C . ALA B 1 289 ? -47.133 14.726 33.390 1.00 54.39 269 ALA B C 1
ATOM 4389 O O . ALA B 1 289 ? -47.666 15.429 32.532 1.00 58.03 269 ALA B O 1
ATOM 4391 N N . ARG B 1 290 ? -47.814 13.937 34.216 1.00 54.55 270 ARG B N 1
ATOM 4392 C CA . ARG B 1 290 ? -49.266 13.805 34.156 1.00 55.20 270 ARG B CA 1
ATOM 4393 C C . ARG B 1 290 ? -49.964 15.134 34.448 1.00 55.10 270 ARG B C 1
ATOM 4394 O O . ARG B 1 290 ? -50.943 15.486 33.790 1.00 54.49 270 ARG B O 1
ATOM 4402 N N . ASN B 1 291 ? -49.454 15.866 35.435 1.00 54.25 271 ASN B N 1
ATOM 4403 C CA . ASN B 1 291 ? -50.076 17.113 35.869 1.00 55.92 271 ASN B CA 1
ATOM 4404 C C . ASN B 1 291 ? -49.489 18.329 35.159 1.00 58.13 271 ASN B C 1
ATOM 4405 O O . ASN B 1 291 ? -49.738 19.470 35.558 1.00 58.80 271 ASN B O 1
ATOM 4410 N N . ALA B 1 292 ? -48.709 18.082 34.110 1.00 56.93 272 ALA B N 1
ATOM 4411 C CA . ALA B 1 292 ? -48.042 19.155 33.378 1.00 54.97 272 ALA B CA 1
ATOM 4412 C C . ALA B 1 292 ? -47.430 20.166 34.346 1.00 56.14 272 ALA B C 1
ATOM 4413 O O . ALA B 1 292 ? -47.611 21.376 34.209 1.00 58.03 272 ALA B O 1
ATOM 4415 N N . ALA B 1 293 ? -46.702 19.653 35.330 1.00 54.78 273 ALA B N 1
ATOM 4416 C CA . ALA B 1 293 ? -46.133 20.485 36.378 1.00 54.21 273 ALA B CA 1
ATOM 4417 C C . ALA B 1 293 ? -44.808 21.126 35.971 1.00 57.04 273 ALA B C 1
ATOM 4418 O O . ALA B 1 293 ? -44.449 22.184 36.480 1.00 60.60 273 ALA B O 1
ATOM 4420 N N . VAL B 1 294 ? -44.077 20.480 35.068 1.00 54.14 274 VAL B N 1
ATOM 4421 C CA . VAL B 1 294 ? -42.777 20.981 34.643 1.00 51.58 274 VAL B CA 1
ATOM 4422 C C . VAL B 1 294 ? -42.552 20.697 33.167 1.00 53.80 274 VAL B C 1
ATOM 4423 O O . VAL B 1 294 ? -43.265 19.893 32.563 1.00 52.08 274 VAL B O 1
ATOM 4427 N N . ASP B 1 295 ? -41.554 21.365 32.594 1.00 56.39 275 ASP B N 1
ATOM 4428 C CA . ASP B 1 295 ? -41.187 21.182 31.192 1.00 51.87 275 ASP B CA 1
ATOM 4429 C C . ASP B 1 295 ? -39.940 20.316 31.126 1.00 51.10 275 ASP B C 1
ATOM 4430 O O . ASP B 1 295 ? -39.667 19.667 30.117 1.00 51.37 275 ASP B O 1
ATOM 4435 N N . VAL B 1 296 ? -39.190 20.312 32.224 1.00 51.42 276 VAL B N 1
ATOM 4436 C CA . VAL B 1 296 ? -37.880 19.683 32.272 1.00 45.91 276 VAL B CA 1
ATOM 4437 C C . VAL B 1 296 ? -37.716 18.859 33.541 1.00 47.79 276 VAL B C 1
ATOM 4438 O O . VAL B 1 296 ? -38.087 19.303 34.627 1.00 49.08 276 VAL B O 1
ATOM 4442 N N . LEU B 1 297 ? -37.166 17.657 33.399 1.00 43.94 277 LEU B N 1
ATOM 4443 C CA . LEU B 1 297 ? -36.810 16.829 34.546 1.00 39.27 277 LEU B CA 1
ATOM 4444 C C . LEU B 1 297 ? -35.304 16.812 34.732 1.00 40.70 277 LEU B C 1
ATOM 4445 O O . LEU B 1 297 ? -34.552 16.619 33.775 1.00 42.87 277 LEU B O 1
ATOM 4450 N N . ASN B 1 298 ? -34.861 17.028 35.962 1.00 40.57 278 ASN B N 1
ATOM 4451 C CA . ASN B 1 298 ? -33.446 16.909 36.285 1.00 39.64 278 ASN B CA 1
ATOM 4452 C C . ASN B 1 298 ? -33.179 15.545 36.896 1.00 38.21 278 ASN B C 1
ATOM 4453 O O . ASN B 1 298 ? -33.665 15.239 37.983 1.00 43.69 278 ASN B O 1
ATOM 4458 N N . ILE B 1 299 ? -32.415 14.726 36.184 1.00 34.89 279 ILE B N 1
ATOM 4459 C CA . ILE B 1 299 ? -32.035 13.404 36.667 1.00 36.58 279 ILE B CA 1
ATOM 4460 C C . ILE B 1 299 ? -30.715 13.443 37.422 1.00 39.75 279 ILE B C 1
ATOM 4461 O O . ILE B 1 299 ? -29.745 14.040 36.954 1.00 40.08 279 ILE B O 1
ATOM 4466 N N . LYS B 1 300 ? -30.685 12.802 38.588 1.00 36.94 280 LYS B N 1
ATOM 4467 C CA . LYS B 1 300 ? -29.444 12.585 39.317 1.00 35.05 280 LYS B CA 1
ATOM 4468 C C . LYS B 1 300 ? -29.361 11.137 39.760 1.00 35.45 280 LYS B C 1
ATOM 4469 O O . LYS B 1 300 ? -30.176 10.679 40.549 1.00 38.17 280 LYS B O 1
ATOM 4475 N N . LEU B 1 301 ? -28.378 10.412 39.245 1.00 36.72 281 LEU B N 1
ATOM 4476 C CA . LEU B 1 301 ? -28.199 9.020 39.623 1.00 36.69 281 LEU B CA 1
ATOM 4477 C C . LEU B 1 301 ? -28.067 8.867 41.147 1.00 40.12 281 LEU B C 1
ATOM 4478 O O . LEU B 1 301 ? -28.549 7.882 41.728 1.00 37.54 281 LEU B O 1
ATOM 4483 N N . MET B 1 302 ? -27.425 9.845 41.789 1.00 38.09 282 MET B N 1
ATOM 4484 C CA . MET B 1 302 ? -27.153 9.776 43.227 1.00 37.62 282 MET B CA 1
ATOM 4485 C C . MET B 1 302 ? -28.424 9.804 44.059 1.00 37.35 282 MET B C 1
ATOM 4486 O O . MET B 1 302 ? -28.412 9.425 45.228 1.00 38.41 282 MET B O 1
ATOM 4491 N N . LYS B 1 303 ? -29.516 10.260 43.452 1.00 39.00 283 LYS B N 1
ATOM 4492 C CA . LYS B 1 303 ? -30.808 10.316 44.132 1.00 40.33 283 LYS B CA 1
ATOM 4493 C C . LYS B 1 303 ? -31.515 8.960 44.218 1.00 39.20 283 LYS B C 1
ATOM 4494 O O . LYS B 1 303 ? -32.139 8.648 45.228 1.00 42.13 283 LYS B O 1
ATOM 4500 N N . CYS B 1 304 ? -31.407 8.160 43.162 1.00 39.37 284 CYS B N 1
ATOM 4501 C CA . CYS B 1 304 ? -32.280 7.004 42.981 1.00 37.78 284 CYS B CA 1
ATOM 4502 C C . CYS B 1 304 ? -31.561 5.799 42.361 1.00 39.04 284 CYS B C 1
ATOM 4503 O O . CYS B 1 304 ? -32.073 4.681 42.382 1.00 36.84 284 CYS B O 1
ATOM 4506 N N . GLY B 1 305 ? -30.378 6.024 41.802 1.00 35.46 285 GLY B N 1
ATOM 4507 C CA . GLY B 1 305 ? -29.653 4.947 41.160 1.00 34.56 285 GLY B CA 1
ATOM 4508 C C . GLY B 1 305 ? -29.919 4.894 39.666 1.00 36.15 285 GLY B C 1
ATOM 4509 O O . GLY B 1 305 ? -30.728 5.657 39.133 1.00 35.65 285 GLY B O 1
ATOM 4510 N N . ILE B 1 306 ? -29.239 3.973 38.994 1.00 32.77 286 ILE B N 1
ATOM 4511 C CA . ILE B 1 306 ? -29.265 3.887 37.540 1.00 32.13 286 ILE B CA 1
ATOM 4512 C C . ILE B 1 306 ? -30.547 3.253 36.991 1.00 32.94 286 ILE B C 1
ATOM 4513 O O . ILE B 1 306 ? -31.264 3.873 36.210 1.00 31.58 286 ILE B O 1
ATOM 4518 N N . VAL B 1 307 ? -30.826 2.021 37.405 1.00 33.41 287 VAL B N 1
ATOM 4519 C CA . VAL B 1 307 ? -32.027 1.310 36.977 1.00 30.11 287 VAL B CA 1
ATOM 4520 C C . VAL B 1 307 ? -33.265 2.197 37.051 1.00 32.91 287 VAL B C 1
ATOM 4521 O O . VAL B 1 307 ? -34.119 2.171 36.161 1.00 35.84 287 VAL B O 1
ATOM 4525 N N . GLU B 1 308 ? -33.353 2.991 38.109 1.00 32.09 288 GLU B N 1
ATOM 4526 C CA . GLU B 1 308 ? -34.474 3.904 38.295 1.00 34.14 288 GLU B CA 1
ATOM 4527 C C . GLU B 1 308 ? -34.399 5.100 37.352 1.00 34.84 288 GLU B C 1
ATOM 4528 O O . GLU B 1 308 ? -35.411 5.539 36.816 1.00 38.13 288 GLU B O 1
ATOM 4534 N N . ALA B 1 309 ? -33.196 5.634 37.165 1.00 34.39 289 ALA B N 1
ATOM 4535 C CA . ALA B 1 309 ? -32.989 6.776 36.282 1.00 32.06 289 ALA B CA 1
ATOM 4536 C C . ALA B 1 309 ? -33.385 6.427 34.852 1.00 34.44 289 ALA B C 1
ATOM 4537 O O . ALA B 1 309 ? -33.947 7.254 34.129 1.00 32.97 289 ALA B O 1
ATOM 4539 N N . LEU B 1 310 ? -33.085 5.197 34.445 1.00 33.75 290 LEU B N 1
ATOM 4540 C CA . LEU B 1 310 ? -33.445 4.729 33.118 1.00 29.88 290 LEU B CA 1
ATOM 4541 C C . LEU B 1 310 ? -34.951 4.848 32.913 1.00 34.32 290 LEU B C 1
ATOM 4542 O O . LEU B 1 310 ? -35.410 5.201 31.829 1.00 39.61 290 LEU B O 1
ATOM 4547 N N . ASP B 1 311 ? -35.720 4.561 33.958 1.00 34.42 291 ASP B N 1
ATOM 4548 C CA . ASP B 1 311 ? -37.170 4.635 33.864 1.00 32.14 291 ASP B CA 1
ATOM 4549 C C . ASP B 1 311 ? -37.632 6.081 33.835 1.00 36.54 291 ASP B C 1
ATOM 4550 O O . ASP B 1 311 ? -38.522 6.438 33.064 1.00 36.38 291 ASP B O 1
ATOM 4555 N N . ILE B 1 312 ? -37.023 6.920 34.664 1.00 35.38 292 ILE B N 1
ATOM 4556 C CA . ILE B 1 312 ? -37.319 8.345 34.618 1.00 35.22 292 ILE B CA 1
ATOM 4557 C C . ILE B 1 312 ? -37.008 8.876 33.209 1.00 34.56 292 ILE B C 1
ATOM 4558 O O . ILE B 1 312 ? -37.792 9.613 32.616 1.00 32.42 292 ILE B O 1
ATOM 4563 N N . ALA B 1 313 ? -35.868 8.473 32.665 1.00 35.38 293 ALA B N 1
ATOM 4564 C CA . ALA B 1 313 ? -35.496 8.876 31.316 1.00 34.40 293 ALA B CA 1
ATOM 4565 C C . ALA B 1 313 ? -36.590 8.501 30.314 1.00 35.01 293 ALA B C 1
ATOM 4566 O O . ALA B 1 313 ? -37.007 9.331 29.510 1.00 34.70 293 ALA B O 1
ATOM 4568 N N . ALA B 1 314 ? -37.058 7.257 30.372 1.00 34.11 294 ALA B N 1
ATOM 4569 C CA . ALA B 1 314 ? -38.059 6.775 29.424 1.00 35.46 294 ALA B CA 1
ATOM 4570 C C . ALA B 1 314 ? -39.369 7.547 29.543 1.00 36.94 294 ALA B C 1
ATOM 4571 O O . ALA B 1 314 ? -40.009 7.862 28.544 1.00 36.51 294 ALA B O 1
ATOM 4573 N N . ILE B 1 315 ? -39.762 7.845 30.776 1.00 38.86 295 ILE B N 1
ATOM 4574 C CA . ILE B 1 315 ? -41.001 8.568 31.041 1.00 37.08 295 ILE B CA 1
ATOM 4575 C C . ILE B 1 315 ? -40.927 10.004 30.516 1.00 35.67 295 ILE B C 1
ATOM 4576 O O . ILE B 1 315 ? -41.899 10.523 29.973 1.00 38.43 295 ILE B O 1
ATOM 4581 N N . ALA B 1 316 ? -39.772 10.640 30.671 1.00 33.83 296 ALA B N 1
ATOM 4582 C CA . ALA B 1 316 ? -39.580 11.993 30.169 1.00 36.11 296 ALA B CA 1
ATOM 4583 C C . ALA B 1 316 ? -39.643 11.999 28.647 1.00 38.49 296 ALA B C 1
ATOM 4584 O O . ALA B 1 316 ? -40.394 12.765 28.048 1.00 39.48 296 ALA B O 1
ATOM 4586 N N . ARG B 1 317 ? -38.847 11.137 28.026 1.00 38.37 297 ARG B N 1
ATOM 4587 C CA . ARG B 1 317 ? -38.863 10.979 26.579 1.00 36.17 297 ARG B CA 1
ATOM 4588 C C . ARG B 1 317 ? -40.283 10.847 26.037 1.00 40.46 297 ARG B C 1
ATOM 4589 O O . ARG B 1 317 ? -40.689 11.597 25.143 1.00 42.42 297 ARG B O 1
ATOM 4597 N N . THR B 1 318 ? -41.039 9.904 26.589 1.00 37.26 298 THR B N 1
ATOM 4598 C CA . THR B 1 318 ? -42.368 9.599 26.075 1.00 39.78 298 THR B CA 1
ATOM 4599 C C . THR B 1 318 ? -43.379 10.720 26.319 1.00 39.63 298 THR B C 1
ATOM 4600 O O . THR B 1 318 ? -44.265 10.956 25.504 1.00 40.17 298 THR B O 1
ATOM 4604 N N . ALA B 1 319 ? -43.247 11.411 27.441 1.00 40.25 299 ALA B N 1
ATOM 4605 C CA . ALA B 1 319 ? -44.154 12.501 27.755 1.00 39.28 299 ALA B CA 1
ATOM 4606 C C . ALA B 1 319 ? -43.673 13.761 27.061 1.00 41.66 299 ALA B C 1
ATOM 4607 O O . ALA B 1 319 ? -44.350 14.788 27.068 1.00 46.39 299 ALA B O 1
ATOM 4609 N N . GLY B 1 320 ? -42.494 13.683 26.460 1.00 38.83 300 GLY B N 1
ATOM 4610 C CA . GLY B 1 320 ? -41.920 14.843 25.812 1.00 39.09 300 GLY B CA 1
ATOM 4611 C C . GLY B 1 320 ? -41.499 15.925 26.791 1.00 42.01 300 GLY B C 1
ATOM 4612 O O . GLY B 1 320 ? -41.537 17.111 26.478 1.00 48.45 300 GLY B O 1
ATOM 4613 N N . LEU B 1 321 ? -41.111 15.522 27.992 1.00 41.63 301 LEU B N 1
ATOM 4614 C CA . LEU B 1 321 ? -40.413 16.425 28.889 1.00 43.14 301 LEU B CA 1
ATOM 4615 C C . LEU B 1 321 ? -38.931 16.417 28.509 1.00 46.63 301 LEU B C 1
ATOM 4616 O O . LEU B 1 321 ? -38.402 15.404 28.036 1.00 43.34 301 LEU B O 1
ATOM 4621 N N . HIS B 1 322 ? -38.261 17.546 28.699 1.00 46.71 302 HIS B N 1
ATOM 4622 C CA . HIS B 1 322 ? -36.840 17.621 28.386 1.00 45.41 302 HIS B CA 1
ATOM 4623 C C . HIS B 1 322 ? -36.000 17.183 29.576 1.00 43.33 302 HIS B C 1
ATOM 4624 O O . HIS B 1 322 ? -36.486 17.138 30.701 1.00 46.68 302 HIS B O 1
ATOM 4631 N N . LEU B 1 323 ? -34.738 16.858 29.331 1.00 41.10 303 LEU B N 1
ATOM 4632 C CA . LEU B 1 323 ? -33.908 16.263 30.368 1.00 37.74 303 LEU B CA 1
ATOM 4633 C C . LEU B 1 323 ? -32.698 17.099 30.764 1.00 37.52 303 LEU B C 1
ATOM 4634 O O . LEU B 1 323 ? -31.930 17.546 29.922 1.00 38.52 303 LEU B O 1
ATOM 4639 N N . MET B 1 324 ? -32.539 17.317 32.062 1.00 41.52 304 MET B N 1
ATOM 4640 C CA . MET B 1 324 ? -31.294 17.857 32.575 1.00 41.09 304 MET B CA 1
ATOM 4641 C C . MET B 1 324 ? -30.622 16.734 33.325 1.00 40.02 304 MET B C 1
ATOM 4642 O O . MET B 1 324 ? -31.298 15.937 33.972 1.00 40.51 304 MET B O 1
ATOM 4647 N N . ILE B 1 325 ? -29.301 16.650 33.209 1.00 38.93 305 ILE B N 1
ATOM 4648 C CA . ILE B 1 325 ? -28.520 15.722 34.021 1.00 39.73 305 ILE B CA 1
ATOM 4649 C C . ILE B 1 325 ? -27.691 16.497 35.043 1.00 39.20 305 ILE B C 1
ATOM 4650 O O . ILE B 1 325 ? -27.141 17.555 34.744 1.00 39.40 305 ILE B O 1
ATOM 4655 N N . GLY B 1 326 ? -27.611 15.979 36.259 1.00 40.20 306 GLY B N 1
ATOM 4656 C CA . GLY B 1 326 ? -26.880 16.665 37.303 1.00 41.85 306 GLY B CA 1
ATOM 4657 C C . GLY B 1 326 ? -26.240 15.722 38.292 1.00 41.89 306 GLY B C 1
ATOM 4658 O O . GLY B 1 326 ? -26.089 14.525 38.030 1.00 41.31 306 GLY B O 1
ATOM 4659 N N . GLY B 1 327 ? -25.859 16.268 39.440 1.00 41.90 307 GLY B N 1
ATOM 4660 C CA . GLY B 1 327 ? -25.259 15.469 40.484 1.00 41.51 307 GLY B CA 1
ATOM 4661 C C . GLY B 1 327 ? -25.163 16.244 41.770 1.00 42.95 307 GLY B C 1
ATOM 4662 O O . GLY B 1 327 ? -25.498 17.428 41.812 1.00 43.18 307 GLY B O 1
ATOM 4663 N N . MET B 1 328 ? -24.712 15.569 42.824 1.00 43.43 308 MET B N 1
ATOM 4664 C CA . MET B 1 328 ? -24.472 16.223 44.100 1.00 42.70 308 MET B CA 1
ATOM 4665 C C . MET B 1 328 ? -23.065 16.803 44.096 1.00 41.61 308 MET B C 1
ATOM 4666 O O . MET B 1 328 ? -22.623 17.369 43.098 1.00 41.76 308 MET B O 1
ATOM 4671 N N . VAL B 1 329 ? -22.362 16.667 45.212 1.00 42.50 309 VAL B N 1
ATOM 4672 C CA . VAL B 1 329 ? -20.945 17.000 45.247 1.00 39.79 309 VAL B CA 1
ATOM 4673 C C . VAL B 1 329 ? -20.155 15.722 44.957 1.00 38.94 309 VAL B C 1
ATOM 4674 O O . VAL B 1 329 ? -19.892 14.921 45.857 1.00 40.02 309 VAL B O 1
ATOM 4678 N N . GLU B 1 330 ? -19.799 15.525 43.691 1.00 38.16 310 GLU B N 1
ATOM 4679 C CA . GLU B 1 330 ? -19.233 14.254 43.244 1.00 35.92 310 GLU B CA 1
ATOM 4680 C C . GLU B 1 330 ? -17.888 14.420 42.557 1.00 34.40 310 GLU B C 1
ATOM 4681 O O . GLU B 1 330 ? -17.602 15.467 41.986 1.00 36.10 310 GLU B O 1
ATOM 4687 N N . SER B 1 331 ? -17.072 13.372 42.610 1.00 32.60 311 SER B N 1
ATOM 4688 C CA . SER B 1 331 ? -15.756 13.393 41.991 1.00 32.35 311 SER B CA 1
ATOM 4689 C C . SER B 1 331 ? -15.842 13.070 40.508 1.00 36.30 311 SER B C 1
ATOM 4690 O O . SER B 1 331 ? -16.889 13.233 39.883 1.00 38.08 311 SER B O 1
ATOM 4693 N N . LEU B 1 332 ? -14.736 12.605 39.945 1.00 36.56 312 LEU B N 1
ATOM 4694 C CA . LEU B 1 332 ? -14.717 12.205 38.543 1.00 36.70 312 LEU B CA 1
ATOM 4695 C C . LEU B 1 332 ? -15.475 10.907 38.309 1.00 37.03 312 LEU B C 1
ATOM 4696 O O . LEU B 1 332 ? -15.874 10.607 37.186 1.00 42.27 312 LEU B O 1
ATOM 4701 N N . LEU B 1 333 ? -15.660 10.133 39.369 1.00 34.40 313 LEU B N 1
ATOM 4702 C CA . LEU B 1 333 ? -16.254 8.809 39.251 1.00 32.05 313 LEU B CA 1
ATOM 4703 C C . LEU B 1 333 ? -17.761 8.899 39.035 1.00 33.51 313 LEU B C 1
ATOM 4704 O O . LEU B 1 333 ? -18.275 8.418 38.031 1.00 35.00 313 LEU B O 1
ATOM 4709 N N . ALA B 1 334 ? -18.468 9.530 39.965 1.00 33.19 314 ALA B N 1
ATOM 4710 C CA . ALA B 1 334 ? -19.916 9.650 39.860 1.00 33.07 314 ALA B CA 1
ATOM 4711 C C . ALA B 1 334 ? -20.293 10.550 38.694 1.00 38.19 314 ALA B C 1
ATOM 4712 O O . ALA B 1 334 ? -21.359 10.390 38.094 1.00 38.25 314 ALA B O 1
ATOM 4714 N N . MET B 1 335 ? -19.415 11.499 38.378 1.00 38.28 315 MET B N 1
ATOM 4715 C CA . MET B 1 335 ? -19.655 12.446 37.293 1.00 35.33 315 MET B CA 1
ATOM 4716 C C . MET B 1 335 ? -19.413 11.824 35.917 1.00 36.32 315 MET B C 1
ATOM 4717 O O . MET B 1 335 ? -20.122 12.133 34.960 1.00 36.91 315 MET B O 1
ATOM 4722 N N . THR B 1 336 ? -18.417 10.951 35.810 1.00 34.00 316 THR B N 1
ATOM 4723 C CA . THR B 1 336 ? -18.214 10.215 34.569 1.00 33.67 316 THR B CA 1
ATOM 4724 C C . THR B 1 336 ? -19.397 9.288 34.295 1.00 36.10 316 THR B C 1
ATOM 4725 O O . THR B 1 336 ? -19.961 9.298 33.205 1.00 36.83 316 THR B O 1
ATOM 4729 N N . VAL B 1 337 ? -19.781 8.492 35.286 1.00 37.37 317 VAL B N 1
ATOM 4730 C CA . VAL B 1 337 ? -20.940 7.625 35.136 1.00 34.79 317 VAL B CA 1
ATOM 4731 C C . VAL B 1 337 ? -22.167 8.420 34.704 1.00 34.23 317 VAL B C 1
ATOM 4732 O O . VAL B 1 337 ? -22.985 7.934 33.931 1.00 35.32 317 VAL B O 1
ATOM 4736 N N . SER B 1 338 ? -22.284 9.647 35.201 1.00 34.50 318 SER B N 1
ATOM 4737 C CA . SER B 1 338 ? -23.401 10.513 34.844 1.00 35.02 318 SER B CA 1
ATOM 4738 C C . SER B 1 338 ? -23.346 10.922 33.371 1.00 36.07 318 SER B C 1
ATOM 4739 O O . SER B 1 338 ? -24.369 10.934 32.691 1.00 36.83 318 SER B O 1
ATOM 4742 N N . ALA B 1 339 ? -22.151 11.247 32.881 1.00 35.05 319 ALA B N 1
ATOM 4743 C CA . ALA B 1 339 ? -21.967 11.599 31.470 1.00 34.03 319 ALA B CA 1
ATOM 4744 C C . ALA B 1 339 ? -22.163 10.403 30.537 1.00 34.74 319 ALA B C 1
ATOM 4745 O O . ALA B 1 339 ? -22.756 10.535 29.467 1.00 36.75 319 ALA B O 1
ATOM 4747 N N . CYS B 1 340 ? -21.655 9.242 30.934 1.00 33.02 320 CYS B N 1
ATOM 4748 C CA . CYS B 1 340 ? -21.867 8.026 30.163 1.00 34.40 320 CYS B CA 1
ATOM 4749 C C . CYS B 1 340 ? -23.345 7.695 30.094 1.00 35.43 320 CYS B C 1
ATOM 4750 O O . CYS B 1 340 ? -23.814 7.094 29.132 1.00 37.41 320 CYS B O 1
ATOM 4753 N N . PHE B 1 341 ? -24.074 8.089 31.128 1.00 35.55 321 PHE B N 1
ATOM 4754 C CA . PHE B 1 341 ? -25.514 7.895 31.155 1.00 34.90 321 PHE B CA 1
ATOM 4755 C C . PHE B 1 341 ? -26.197 8.821 30.157 1.00 33.21 321 PHE B C 1
ATOM 4756 O O . PHE B 1 341 ? -26.917 8.369 29.278 1.00 33.93 321 PHE B O 1
ATOM 4764 N N . ALA B 1 342 ? -25.957 10.119 30.298 1.00 33.73 322 ALA B N 1
ATOM 4765 C CA . ALA B 1 342 ? -26.582 11.128 29.445 1.00 36.41 322 ALA B CA 1
ATOM 4766 C C . ALA B 1 342 ? -26.176 11.018 27.970 1.00 36.72 322 ALA B C 1
ATOM 4767 O O . ALA B 1 342 ? -27.026 11.077 27.086 1.00 35.44 322 ALA B O 1
ATOM 4769 N N . ALA B 1 343 ? -24.880 10.876 27.706 1.00 35.74 323 ALA B N 1
ATOM 4770 C CA . ALA B 1 343 ? -24.408 10.691 26.339 1.00 34.39 323 ALA B CA 1
ATOM 4771 C C . ALA B 1 343 ? -24.901 9.355 25.797 1.00 35.19 323 ALA B C 1
ATOM 4772 O O . ALA B 1 343 ? -25.494 9.293 24.728 1.00 36.71 323 ALA B O 1
ATOM 4774 N N . GLY B 1 344 ? -24.654 8.284 26.538 1.00 37.69 324 GLY B N 1
ATOM 4775 C CA . GLY B 1 344 ? -25.128 6.974 26.132 1.00 37.62 324 GLY B CA 1
ATOM 4776 C C . GLY B 1 344 ? -26.587 7.003 25.709 1.00 36.47 324 GLY B C 1
ATOM 4777 O O . GLY B 1 344 ? -26.956 6.468 24.663 1.00 35.66 324 GLY B O 1
ATOM 4778 N N . GLN B 1 345 ? -27.418 7.638 26.529 1.00 35.37 325 GLN B N 1
ATOM 4779 C CA . GLN B 1 345 ? -28.850 7.717 26.280 1.00 34.98 325 GLN B CA 1
ATOM 4780 C C . GLN B 1 345 ? -29.148 8.735 25.191 1.00 35.65 325 GLN B C 1
ATOM 4781 O O . GLN B 1 345 ? -30.043 8.542 24.375 1.00 33.46 325 GLN B O 1
ATOM 4787 N N . GLY B 1 346 ? -28.384 9.821 25.187 1.00 38.10 326 GLY B N 1
ATOM 4788 C CA . GLY B 1 346 ? -28.666 10.950 24.323 1.00 34.08 326 GLY B CA 1
ATOM 4789 C C . GLY B 1 346 ? -29.975 11.577 24.750 1.00 33.97 326 GLY B C 1
ATOM 4790 O O . GLY B 1 346 ? -30.792 10.925 25.394 1.00 36.72 326 GLY B O 1
ATOM 4791 N N . GLY B 1 347 ? -30.172 12.846 24.413 1.00 33.82 327 GLY B N 1
ATOM 4792 C CA . GLY B 1 347 ? -31.463 13.480 24.606 1.00 35.84 327 GLY B CA 1
ATOM 4793 C C . GLY B 1 347 ? -31.532 14.446 25.769 1.00 37.62 327 GLY B C 1
ATOM 4794 O O . GLY B 1 347 ? -32.623 14.803 26.219 1.00 36.08 327 GLY B O 1
ATOM 4795 N N . PHE B 1 348 ? -30.370 14.877 26.249 1.00 36.69 328 PHE B N 1
ATOM 4796 C CA . PHE B 1 348 ? -30.309 15.796 27.378 1.00 34.68 328 PHE B CA 1
ATOM 4797 C C . PHE B 1 348 ? -30.017 17.224 26.926 1.00 37.50 328 PHE B C 1
ATOM 4798 O O . PHE B 1 348 ? -28.934 17.515 26.419 1.00 40.72 328 PHE B O 1
ATOM 4806 N N . ARG B 1 349 ? -30.989 18.112 27.119 1.00 36.41 329 ARG B N 1
ATOM 4807 C CA . ARG B 1 349 ? -30.847 19.509 26.726 1.00 35.55 329 ARG B CA 1
ATOM 4808 C C . ARG B 1 349 ? -29.904 20.265 27.641 1.00 40.25 329 ARG B C 1
ATOM 4809 O O . ARG B 1 349 ? -29.180 21.163 27.206 1.00 37.89 329 ARG B O 1
ATOM 4817 N N . PHE B 1 350 ? -29.932 19.903 28.918 1.00 42.37 330 PHE B N 1
ATOM 4818 C CA . PHE B 1 350 ? -29.116 20.570 29.921 1.00 40.61 330 PHE B CA 1
ATOM 4819 C C . PHE B 1 350 ? -28.201 19.575 30.609 1.00 40.47 330 PHE B C 1
ATOM 4820 O O . PHE B 1 350 ? -28.639 18.514 31.049 1.00 42.39 330 PHE B O 1
ATOM 4828 N N . VAL B 1 351 ? -26.923 19.916 30.693 1.00 36.77 331 VAL B N 1
ATOM 4829 C CA . VAL B 1 351 ? -25.974 19.071 31.391 1.00 35.26 331 VAL B CA 1
ATOM 4830 C C . VAL B 1 351 ? -25.173 19.891 32.393 1.00 39.58 331 VAL B C 1
ATOM 4831 O O . VAL B 1 351 ? -24.488 20.847 32.032 1.00 37.16 331 VAL B O 1
ATOM 4835 N N . ASP B 1 352 ? -25.299 19.503 33.662 1.00 42.24 332 ASP B N 1
ATOM 4836 C CA . ASP B 1 352 ? -24.743 20.235 34.786 1.00 38.36 332 ASP B CA 1
ATOM 4837 C C . ASP B 1 352 ? -23.737 19.360 35.524 1.00 38.08 332 ASP B C 1
ATOM 4838 O O . ASP B 1 352 ? -23.932 19.015 36.687 1.00 45.04 332 ASP B O 1
ATOM 4843 N N . LEU B 1 353 ? -22.655 19.009 34.839 1.00 36.29 333 LEU B N 1
ATOM 4844 C CA . LEU B 1 353 ? -21.640 18.121 35.391 1.00 37.03 333 LEU B CA 1
ATOM 4845 C C . LEU B 1 353 ? -20.325 18.856 35.650 1.00 38.38 333 LEU B C 1
ATOM 4846 O O . LEU B 1 353 ? -19.335 18.614 34.964 1.00 39.26 333 LEU B O 1
ATOM 4851 N N . ASP B 1 354 ? -20.312 19.728 36.656 1.00 39.36 334 ASP B N 1
ATOM 4852 C CA . ASP B 1 354 ? -19.224 20.693 36.830 1.00 38.45 334 ASP B CA 1
ATOM 4853 C C . ASP B 1 354 ? -18.374 20.551 38.110 1.00 43.28 334 ASP B C 1
ATOM 4854 O O . ASP B 1 354 ? -17.295 21.133 38.198 1.00 44.30 334 ASP B O 1
ATOM 4859 N N . THR B 1 355 ? -18.845 19.785 39.090 1.00 38.52 335 THR B N 1
ATOM 4860 C CA . THR B 1 355 ? -18.199 19.752 40.402 1.00 37.56 335 THR B CA 1
ATOM 4861 C C . THR B 1 355 ? -16.700 19.410 40.448 1.00 41.10 335 THR B C 1
ATOM 4862 O O . THR B 1 355 ? -15.990 19.911 41.318 1.00 43.49 335 THR B O 1
ATOM 4866 N N . PRO B 1 356 ? -16.217 18.538 39.544 1.00 39.95 336 PRO B N 1
ATOM 4867 C CA . PRO B 1 356 ? -14.776 18.257 39.536 1.00 37.87 336 PRO B CA 1
ATOM 4868 C C . PRO B 1 356 ? -13.937 19.473 39.159 1.00 37.84 336 PRO B C 1
ATOM 4869 O O . PRO B 1 356 ? -12.719 19.448 39.306 1.00 40.91 336 PRO B O 1
ATOM 4873 N N . LEU B 1 357 ? -14.587 20.523 38.677 1.00 38.33 337 LEU B N 1
ATOM 4874 C CA . LEU B 1 357 ? -13.915 21.783 38.383 1.00 40.26 337 LEU B CA 1
ATOM 4875 C C . LEU B 1 357 ? -13.735 22.628 39.647 1.00 47.24 337 LEU B C 1
ATOM 4876 O O . LEU B 1 357 ? -13.074 23.668 39.623 1.00 50.17 337 LEU B O 1
ATOM 4881 N N . PHE B 1 358 ? -14.332 22.181 40.749 1.00 44.25 338 PHE B N 1
ATOM 4882 C CA . PHE B 1 358 ? -14.298 22.933 41.999 1.00 44.92 338 PHE B CA 1
ATOM 4883 C C . PHE B 1 358 ? -13.517 22.213 43.096 1.00 46.58 338 PHE B C 1
ATOM 4884 O O . PHE B 1 358 ? -13.006 22.850 44.019 1.00 48.66 338 PHE B O 1
ATOM 4892 N N . LEU B 1 359 ? -13.428 20.888 42.991 1.00 45.47 339 LEU B N 1
ATOM 4893 C CA . LEU B 1 359 ? -12.675 20.094 43.957 1.00 43.67 339 LEU B CA 1
ATOM 4894 C C . LEU B 1 359 ? -11.229 20.548 43.954 1.00 42.54 339 LEU B C 1
ATOM 4895 O O . LEU B 1 359 ? -10.758 21.111 42.974 1.00 45.95 339 LEU B O 1
ATOM 4900 N N . ALA B 1 360 ? -10.531 20.322 45.057 1.00 42.26 340 ALA B N 1
ATOM 4901 C CA . ALA B 1 360 ? -9.145 20.747 45.163 1.00 42.87 340 ALA B CA 1
ATOM 4902 C C . ALA B 1 360 ? -8.206 19.550 45.123 1.00 41.08 340 ALA B C 1
ATOM 4903 O O . ALA B 1 360 ? -6.998 19.700 45.294 1.00 39.75 340 ALA B O 1
ATOM 4905 N N . GLU B 1 361 ? -8.772 18.367 44.896 1.00 40.96 341 GLU B N 1
ATOM 4906 C CA . GLU B 1 361 ? -7.993 17.140 44.764 1.00 39.15 341 GLU B CA 1
ATOM 4907 C C . GLU B 1 361 ? -8.683 16.205 43.792 1.00 41.45 341 GLU B C 1
ATOM 4908 O O . GLU B 1 361 ? -9.883 16.323 43.552 1.00 43.20 341 GLU B O 1
ATOM 4914 N N . ASN B 1 362 ? -7.920 15.277 43.228 1.00 42.14 342 ASN B N 1
ATOM 4915 C CA . ASN B 1 362 ? -8.476 14.277 42.328 1.00 40.28 342 ASN B CA 1
ATOM 4916 C C . ASN B 1 362 ? -7.858 12.920 42.601 1.00 40.98 342 ASN B C 1
ATOM 4917 O O . ASN B 1 362 ? -6.765 12.622 42.118 1.00 42.24 342 ASN B O 1
ATOM 4922 N N . PRO B 1 363 ? -8.563 12.088 43.376 1.00 41.31 343 PRO B N 1
ATOM 4923 C CA . PRO B 1 363 ? -8.035 10.822 43.887 1.00 40.23 343 PRO B CA 1
ATOM 4924 C C . PRO B 1 363 ? -8.048 9.717 42.844 1.00 38.12 343 PRO B C 1
ATOM 4925 O O . PRO B 1 363 ? -7.708 8.582 43.165 1.00 37.63 343 PRO B O 1
ATOM 4929 N N . PHE B 1 364 ? -8.431 10.034 41.614 1.00 39.03 344 PHE B N 1
ATOM 4930 C CA . PHE B 1 364 ? -8.674 8.985 40.631 1.00 38.24 344 PHE B CA 1
ATOM 4931 C C . PHE B 1 364 ? -7.798 9.038 39.385 1.00 41.50 344 PHE B C 1
ATOM 4932 O O . PHE B 1 364 ? -7.346 10.104 38.960 1.00 42.95 344 PHE B O 1
ATOM 4940 N N . ASP B 1 365 ? -7.568 7.860 38.811 1.00 40.41 345 ASP B N 1
ATOM 4941 C CA . ASP B 1 365 ? -7.018 7.736 37.467 1.00 40.09 345 ASP B CA 1
ATOM 4942 C C . ASP B 1 365 ? -8.157 7.455 36.504 1.00 36.81 345 ASP B C 1
ATOM 4943 O O . ASP B 1 365 ? -9.073 6.707 36.829 1.00 34.89 345 ASP B O 1
ATOM 4948 N N . GLY B 1 366 ? -8.106 8.058 35.322 1.00 36.79 346 GLY B N 1
ATOM 4949 C CA . GLY B 1 366 ? -9.064 7.744 34.277 1.00 32.37 346 GLY B CA 1
ATOM 4950 C C . GLY B 1 366 ? -10.312 8.596 34.308 1.00 34.02 346 GLY B C 1
ATOM 4951 O O . GLY B 1 366 ? -10.351 9.636 34.966 1.00 36.58 346 GLY B O 1
ATOM 4952 N N . GLY B 1 367 ? -11.333 8.159 33.577 1.00 36.45 347 GLY B N 1
ATOM 4953 C CA . GLY B 1 367 ? -12.600 8.865 33.533 1.00 36.96 347 GLY B CA 1
ATOM 4954 C C . GLY B 1 367 ? -12.680 9.971 32.501 1.00 38.46 347 GLY B C 1
ATOM 4955 O O . GLY B 1 367 ? -11.730 10.221 31.755 1.00 42.11 347 GLY B O 1
ATOM 4956 N N . MET B 1 368 ? -13.825 10.643 32.469 1.00 39.70 348 MET B N 1
ATOM 4957 C CA . MET B 1 368 ? -14.104 11.651 31.451 1.00 39.57 348 MET B CA 1
ATOM 4958 C C . MET B 1 368 ? -13.083 12.769 31.462 1.00 40.89 348 MET B C 1
ATOM 4959 O O . MET B 1 368 ? -12.332 12.938 32.423 1.00 40.38 348 MET B O 1
ATOM 4964 N N . THR B 1 369 ? -13.076 13.542 30.385 1.00 44.03 349 THR B N 1
ATOM 4965 C CA . THR B 1 369 ? -12.073 14.570 30.199 1.00 44.20 349 THR B CA 1
ATOM 4966 C C . THR B 1 369 ? -12.730 15.901 29.833 1.00 43.49 349 THR B C 1
ATOM 4967 O O . THR B 1 369 ? -13.700 15.940 29.078 1.00 43.95 349 THR B O 1
ATOM 4971 N N . TYR B 1 370 ? -12.203 16.990 30.381 1.00 43.22 350 TYR B N 1
ATOM 4972 C CA . TYR B 1 370 ? -12.706 18.320 30.069 1.00 44.43 350 TYR B CA 1
ATOM 4973 C C . TYR B 1 370 ? -11.858 19.013 29.007 1.00 47.18 350 TYR B C 1
ATOM 4974 O O . TYR B 1 370 ? -10.631 18.960 29.040 1.00 51.18 350 TYR B O 1
ATOM 4983 N N . HIS B 1 371 ? -12.520 19.663 28.061 1.00 49.25 351 HIS B N 1
ATOM 4984 C CA . HIS B 1 371 ? -11.848 20.566 27.135 1.00 53.35 351 HIS B CA 1
ATOM 4985 C C . HIS B 1 371 ? -12.706 21.810 27.057 1.00 52.04 351 HIS B C 1
ATOM 4986 O O . HIS B 1 371 ? -13.664 21.869 26.283 1.00 53.86 351 HIS B O 1
ATOM 4993 N N . GLY B 1 372 ? -12.372 22.794 27.886 1.00 48.28 352 GLY B N 1
ATOM 4994 C CA . GLY B 1 372 ? -13.214 23.956 28.068 1.00 49.82 352 GLY B CA 1
ATOM 4995 C C . GLY B 1 372 ? -14.445 23.550 28.850 1.00 52.70 352 GLY B C 1
ATOM 4996 O O . GLY B 1 372 ? -14.359 23.228 30.035 1.00 53.55 352 GLY B O 1
ATOM 4997 N N . GLY B 1 373 ? -15.592 23.559 28.181 1.00 52.37 353 GLY B N 1
ATOM 4998 C CA . GLY B 1 373 ? -16.822 23.075 28.772 1.00 49.90 353 GLY B CA 1
ATOM 4999 C C . GLY B 1 373 ? -17.277 21.795 28.103 1.00 49.13 353 GLY B C 1
ATOM 5000 O O . GLY B 1 373 ? -18.399 21.340 28.308 1.00 50.03 353 GLY B O 1
ATOM 5001 N N . THR B 1 374 ? -16.400 21.210 27.298 1.00 49.16 354 THR B N 1
ATOM 5002 C CA . THR B 1 374 ? -16.744 20.018 26.541 1.00 46.67 354 THR B CA 1
ATOM 5003 C C . THR B 1 374 ? -16.221 18.748 27.194 1.00 46.09 354 THR B C 1
ATOM 5004 O O . THR B 1 374 ? -15.014 18.531 27.269 1.00 49.08 354 THR B O 1
ATOM 5008 N N . ILE B 1 375 ? -17.141 17.906 27.649 1.00 42.72 355 ILE B N 1
ATOM 5009 C CA . ILE B 1 375 ? -16.792 16.644 28.288 1.00 42.72 355 ILE B CA 1
ATOM 5010 C C . ILE B 1 375 ? -16.552 15.565 27.241 1.00 42.04 355 ILE B C 1
ATOM 5011 O O . ILE B 1 375 ? -17.432 15.272 26.438 1.00 43.47 355 ILE B O 1
ATOM 5016 N N . ASP B 1 376 ? -15.360 14.975 27.260 1.00 41.81 356 ASP B N 1
ATOM 5017 C CA . ASP B 1 376 ? -14.970 13.965 26.278 1.00 43.47 356 ASP B CA 1
ATOM 5018 C C . ASP B 1 376 ? -14.897 12.555 26.883 1.00 42.45 356 ASP B C 1
ATOM 5019 O O . ASP B 1 376 ? -14.264 12.346 27.915 1.00 43.38 356 ASP B O 1
ATOM 5024 N N . LEU B 1 377 ? -15.539 11.594 26.225 1.00 37.82 357 LEU B N 1
ATOM 5025 C CA . LEU B 1 377 ? -15.661 10.238 26.747 1.00 36.82 357 LEU B CA 1
ATOM 5026 C C . LEU B 1 377 ? -14.995 9.184 25.871 1.00 41.00 357 LEU B C 1
ATOM 5027 O O . LEU B 1 377 ? -15.119 7.991 26.144 1.00 41.41 357 LEU B O 1
ATOM 5032 N N . THR B 1 378 ? -14.308 9.609 24.818 1.00 42.02 358 THR B N 1
ATOM 5033 C CA . THR B 1 378 ? -13.833 8.670 23.802 1.00 42.23 358 THR B CA 1
ATOM 5034 C C . THR B 1 378 ? -12.665 7.786 24.254 1.00 42.91 358 THR B C 1
ATOM 5035 O O . THR B 1 378 ? -12.388 6.748 23.645 1.00 44.04 358 THR B O 1
ATOM 5039 N N . LEU B 1 379 ? -11.992 8.182 25.328 1.00 40.38 359 LEU B N 1
ATOM 5040 C CA . LEU B 1 379 ? -10.855 7.410 25.821 1.00 42.15 359 LEU B CA 1
ATOM 5041 C C . LEU B 1 379 ? -11.257 6.326 26.821 1.00 42.31 359 LEU B C 1
ATOM 5042 O O . LEU B 1 379 ? -10.422 5.537 27.259 1.00 46.65 359 LEU B O 1
ATOM 5047 N N . ILE B 1 380 ? -12.536 6.296 27.178 1.00 40.72 360 ILE B N 1
ATOM 5048 C CA . ILE B 1 380 ? -13.082 5.264 28.055 1.00 38.03 360 ILE B CA 1
ATOM 5049 C C . ILE B 1 380 ? -13.396 4.003 27.254 1.00 39.15 360 ILE B C 1
ATOM 5050 O O . ILE B 1 380 ? -14.325 3.993 26.439 1.00 37.55 360 ILE B O 1
ATOM 5055 N N . GLU B 1 381 ? -12.624 2.942 27.475 1.00 36.69 361 GLU B N 1
ATOM 5056 C CA . GLU B 1 381 ? -12.800 1.726 26.684 1.00 40.85 361 GLU B CA 1
ATOM 5057 C C . GLU B 1 381 ? -13.404 0.535 27.435 1.00 39.26 361 GLU B C 1
ATOM 5058 O O . GLU B 1 381 ? -13.843 -0.433 26.815 1.00 40.37 361 GLU B O 1
ATOM 5064 N N . ALA B 1 382 ? -13.438 0.608 28.761 1.00 39.01 362 ALA B N 1
ATOM 5065 C CA . ALA B 1 382 ? -14.058 -0.451 29.554 1.00 36.71 362 ALA B CA 1
ATOM 5066 C C . ALA B 1 382 ? -14.625 0.095 30.858 1.00 35.56 362 ALA B C 1
ATOM 5067 O O . ALA B 1 382 ? -13.957 0.844 31.562 1.00 36.10 362 ALA B O 1
ATOM 5069 N N . GLY B 1 383 ? -15.854 -0.286 31.184 1.00 35.22 363 GLY B N 1
ATOM 5070 C CA . GLY B 1 383 ? -16.520 0.290 32.333 1.00 34.63 363 GLY B CA 1
ATOM 5071 C C . GLY B 1 383 ? -16.592 1.798 32.183 1.00 34.67 363 GLY B C 1
ATOM 5072 O O . GLY B 1 383 ? -16.852 2.303 31.092 1.00 38.45 363 GLY B O 1
ATOM 5073 N N . HIS B 1 384 ? -16.364 2.523 33.272 1.00 33.70 364 HIS B N 1
ATOM 5074 C CA . HIS B 1 384 ? -16.336 3.981 33.214 1.00 35.27 364 HIS B CA 1
ATOM 5075 C C . HIS B 1 384 ? -14.900 4.521 33.205 1.00 34.72 364 HIS B C 1
ATOM 5076 O O . HIS B 1 384 ? -14.678 5.731 33.128 1.00 34.09 364 HIS B O 1
ATOM 5083 N N . GLY B 1 385 ? -13.930 3.615 33.283 1.00 32.25 365 GLY B N 1
ATOM 5084 C CA . GLY B 1 385 ? -12.536 3.981 33.120 1.00 31.09 365 GLY B CA 1
ATOM 5085 C C . GLY B 1 385 ? -11.887 4.576 34.350 1.00 34.70 365 GLY B C 1
ATOM 5086 O O . GLY B 1 385 ? -10.692 4.875 34.335 1.00 36.44 365 GLY B O 1
ATOM 5087 N N . VAL B 1 386 ? -12.660 4.742 35.421 1.00 33.30 366 VAL B N 1
ATOM 5088 C CA . VAL B 1 386 ? -12.132 5.336 36.646 1.00 33.86 366 VAL B CA 1
ATOM 5089 C C . VAL B 1 386 ? -11.694 4.296 37.683 1.00 31.65 366 VAL B C 1
ATOM 5090 O O . VAL B 1 386 ? -12.435 3.366 38.001 1.00 30.19 366 VAL B O 1
ATOM 5094 N N . THR B 1 387 ? -10.479 4.476 38.195 1.00 31.30 367 THR B N 1
ATOM 5095 C CA . THR B 1 387 ? -9.911 3.628 39.237 1.00 32.01 367 THR B CA 1
ATOM 5096 C C . THR B 1 387 ? -9.128 4.476 40.238 1.00 33.38 367 THR B C 1
ATOM 5097 O O . THR B 1 387 ? -8.620 5.541 39.886 1.00 33.96 367 THR B O 1
ATOM 5101 N N . PRO B 1 388 ? -9.026 4.001 41.492 1.00 36.18 368 PRO B N 1
ATOM 5102 C CA . PRO B 1 388 ? -8.324 4.686 42.589 1.00 35.17 368 PRO B CA 1
ATOM 5103 C C . PRO B 1 388 ? -6.817 4.648 42.387 1.00 39.63 368 PRO B C 1
ATOM 5104 O O . PRO B 1 388 ? -6.329 3.711 41.762 1.00 42.21 368 PRO B O 1
ATOM 5108 N N . ARG B 1 389 ? -6.079 5.616 42.919 1.00 42.65 369 ARG B N 1
ATOM 5109 C CA . ARG B 1 389 ? -4.666 5.718 42.557 1.00 49.13 369 ARG B CA 1
ATOM 5110 C C . ARG B 1 389 ? -3.649 5.115 43.541 1.00 53.76 369 ARG B C 1
ATOM 5111 O O . ARG B 1 389 ? -2.892 4.220 43.164 1.00 57.30 369 ARG B O 1
ATOM 5119 N N . SER B 1 390 ? -3.638 5.604 44.780 1.00 55.24 370 SER B N 1
ATOM 5120 C CA . SER B 1 390 ? -2.531 5.359 45.719 1.00 65.04 370 SER B CA 1
ATOM 5121 C C . SER B 1 390 ? -1.509 6.500 45.655 1.00 68.90 370 SER B C 1
ATOM 5122 O O . SER B 1 390 ? -1.289 7.073 44.591 1.00 67.98 370 SER B O 1
ATOM 5125 N N . PRO B 1 391 ? -0.877 6.831 46.793 1.00 69.86 371 PRO B N 1
ATOM 5126 C CA . PRO B 1 391 ? 0.057 7.966 46.822 1.00 67.60 371 PRO B CA 1
ATOM 5127 C C . PRO B 1 391 ? 1.492 7.571 46.463 1.00 66.70 371 PRO B C 1
ATOM 5128 O O . PRO B 1 391 ? 2.352 8.453 46.310 1.00 63.66 371 PRO B O 1
#